Protein AF-0000000084944646 (afdb_homodimer)

Structure (mmCIF, N/CA/C/O backbone):
data_AF-0000000084944646-model_v1
#
loop_
_entity.id
_entity.type
_entity.pdbx_description
1 polymer 'Transcriptional regulator, Crp/Fnr family'
#
loop_
_atom_site.group_PDB
_atom_site.id
_atom_site.type_symbol
_atom_site.label_atom_id
_atom_site.label_alt_id
_atom_site.label_comp_id
_atom_site.label_asym_id
_atom_site.label_entity_id
_atom_site.label_seq_id
_atom_site.pdbx_PDB_ins_code
_atom_site.Cartn_x
_atom_site.Cartn_y
_atom_site.Cartn_z
_atom_site.occupancy
_atom_site.B_iso_or_equiv
_atom_site.auth_seq_id
_atom_site.auth_comp_id
_atom_site.auth_asym_id
_atom_site.auth_atom_id
_atom_site.pdbx_PDB_model_num
ATOM 1 N N . MET A 1 1 ? -18.719 -29.766 -1.689 1 85.19 1 MET A N 1
ATOM 2 C CA . MET A 1 1 ? -19.203 -28.438 -1.343 1 85.19 1 MET A CA 1
ATOM 3 C C . MET A 1 1 ? -18.047 -27.469 -1.124 1 85.19 1 MET A C 1
ATOM 5 O O . MET A 1 1 ? -17.969 -26.438 -1.785 1 85.19 1 MET A O 1
ATOM 9 N N . MET A 1 2 ? -17.047 -27.938 -0.43 1 91.88 2 MET A N 1
ATOM 10 C CA . MET A 1 2 ? -15.922 -27.047 -0.132 1 91.88 2 MET A CA 1
ATOM 11 C C . MET A 1 2 ? -15.07 -26.812 -1.374 1 91.88 2 MET A C 1
ATOM 13 O O . MET A 1 2 ? -14.633 -25.688 -1.627 1 91.88 2 MET A O 1
ATOM 17 N N . GLU A 1 3 ? -14.93 -27.875 -2.139 1 93.31 3 GLU A N 1
ATOM 18 C CA . GLU A 1 3 ? -14.148 -27.719 -3.363 1 93.31 3 GLU A CA 1
ATOM 19 C C . GLU A 1 3 ? -14.766 -26.672 -4.285 1 93.31 3 GLU A C 1
ATOM 21 O O . GLU A 1 3 ? -14.055 -25.844 -4.855 1 93.31 3 GLU A O 1
ATOM 26 N N . GLN A 1 4 ? -16.047 -26.672 -4.426 1 93.88 4 GLN A N 1
ATOM 27 C CA . GLN A 1 4 ? -16.766 -25.719 -5.277 1 93.88 4 GLN A CA 1
ATOM 28 C C . GLN A 1 4 ? -16.547 -24.297 -4.801 1 93.88 4 GLN A C 1
ATOM 30 O O . GLN A 1 4 ? -16.359 -23.375 -5.613 1 93.88 4 GLN A O 1
ATOM 35 N N . GLU A 1 5 ? -16.531 -24.141 -3.525 1 94.75 5 GLU A N 1
ATOM 36 C CA . GLU A 1 5 ? -16.297 -22.812 -2.955 1 94.75 5 GLU A CA 1
ATOM 37 C C . GLU A 1 5 ? -14.859 -22.359 -3.168 1 94.75 5 GLU A C 1
ATOM 39 O O . GLU A 1 5 ? -14.617 -21.234 -3.621 1 94.75 5 GLU A O 1
ATOM 44 N N . LEU A 1 6 ? -13.961 -23.266 -2.887 1 97.25 6 LEU A N 1
ATOM 45 C CA . LEU A 1 6 ? -12.539 -22.922 -2.951 1 97.25 6 LEU A CA 1
ATOM 46 C C . LEU A 1 6 ? -12.133 -22.562 -4.375 1 97.25 6 LEU A C 1
ATOM 48 O O . LEU A 1 6 ? -11.344 -21.641 -4.586 1 97.25 6 LEU A O 1
ATOM 52 N N . THR A 1 7 ? -12.711 -23.266 -5.355 1 96.75 7 THR A N 1
ATOM 53 C CA . THR A 1 7 ? -12.328 -23.047 -6.75 1 96.75 7 THR A CA 1
ATOM 54 C C . THR A 1 7 ? -12.773 -21.672 -7.23 1 96.75 7 THR A C 1
ATOM 56 O O . THR A 1 7 ? -12.188 -21.109 -8.156 1 96.75 7 THR A O 1
ATOM 59 N N . LYS A 1 8 ? -13.758 -21.109 -6.578 1 95.88 8 LYS A N 1
ATOM 60 C CA . LYS A 1 8 ? -14.242 -19.766 -6.934 1 95.88 8 LYS A CA 1
ATOM 61 C C . LYS A 1 8 ? -13.266 -18.688 -6.488 1 95.88 8 LYS A C 1
ATOM 63 O O . LYS A 1 8 ? -13.164 -17.641 -7.121 1 95.88 8 LYS A O 1
ATOM 68 N N . PHE A 1 9 ? -12.555 -18.953 -5.445 1 97.38 9 PHE A N 1
ATOM 69 C CA . PHE A 1 9 ? -11.695 -17.938 -4.836 1 97.38 9 PHE A CA 1
ATOM 70 C C . PHE A 1 9 ? -10.25 -18.141 -5.266 1 97.38 9 PHE A C 1
ATOM 72 O O . PHE A 1 9 ? -9.516 -17.156 -5.449 1 97.38 9 PHE A O 1
ATOM 79 N N . LEU A 1 10 ? -9.891 -19.391 -5.336 1 98.06 10 LEU A N 1
ATOM 80 C CA . LEU A 1 10 ? -8.477 -19.703 -5.496 1 98.06 10 LEU A CA 1
ATOM 81 C C . LEU A 1 10 ? -8.133 -19.969 -6.961 1 98.06 10 LEU A C 1
ATOM 83 O O . LEU A 1 10 ? -8.234 -21.109 -7.43 1 98.06 10 LEU A O 1
ATOM 87 N N . THR A 1 11 ? -7.605 -18.984 -7.609 1 96.06 11 THR A N 1
ATOM 88 C CA . THR A 1 11 ? -7.375 -19.047 -9.047 1 96.06 11 THR A CA 1
ATOM 89 C C . THR A 1 11 ? -6.23 -20 -9.375 1 96.06 11 THR A C 1
ATOM 91 O O . THR A 1 11 ? -6.035 -20.375 -10.531 1 96.06 11 THR A O 1
ATOM 94 N N . PHE A 1 12 ? -5.496 -20.406 -8.359 1 97.56 12 PHE A N 1
ATOM 95 C CA . PHE A 1 12 ? -4.379 -21.328 -8.578 1 97.56 12 PHE A CA 1
ATOM 96 C C . PHE A 1 12 ? -4.828 -22.766 -8.453 1 97.56 12 PHE A C 1
ATOM 98 O O . PHE A 1 12 ? -4.004 -23.688 -8.508 1 97.56 12 PHE A O 1
ATOM 105 N N . TRP A 1 13 ? -6.102 -23.031 -8.312 1 98.12 13 TRP A N 1
ATOM 106 C CA . TRP A 1 13 ? -6.637 -24.359 -7.992 1 98.12 13 TRP A CA 1
ATOM 107 C C . TRP A 1 13 ? -6.129 -25.406 -8.969 1 98.12 13 TRP A C 1
ATOM 109 O O . TRP A 1 13 ? -5.715 -26.5 -8.57 1 98.12 13 TRP A O 1
ATOM 119 N N . ASP A 1 14 ? -6.078 -25.062 -10.25 1 97.56 14 ASP A N 1
ATOM 120 C CA . ASP A 1 14 ? -5.719 -26.031 -11.289 1 97.56 14 ASP A CA 1
ATOM 121 C C . ASP A 1 14 ? -4.223 -26.328 -11.266 1 97.56 14 ASP A C 1
ATOM 123 O O . ASP A 1 14 ? -3.766 -27.281 -11.898 1 97.56 14 ASP A O 1
ATOM 127 N N . HIS A 1 15 ? -3.471 -25.594 -10.531 1 98.19 15 HIS A N 1
ATOM 128 C CA . HIS A 1 15 ? -2.033 -25.797 -10.422 1 98.19 15 HIS A CA 1
ATOM 129 C C . HIS A 1 15 ? -1.689 -26.641 -9.195 1 98.19 15 HIS A C 1
ATOM 131 O O . HIS A 1 15 ? -0.515 -26.891 -8.922 1 98.19 15 HIS A O 1
ATOM 137 N N . LEU A 1 16 ? -2.707 -27.094 -8.477 1 98.31 16 LEU A N 1
ATOM 138 C CA . LEU A 1 16 ? -2.514 -27.953 -7.316 1 98.31 16 LEU A CA 1
ATOM 139 C C . LEU A 1 16 ? -2.52 -29.422 -7.719 1 98.31 16 LEU A C 1
ATOM 141 O O . LEU A 1 16 ? -3.289 -29.828 -8.594 1 98.31 16 LEU A O 1
ATOM 145 N N . ASN A 1 17 ? -1.671 -30.203 -7.129 1 98.06 17 ASN A N 1
ATOM 146 C CA . ASN A 1 17 ? -1.815 -31.656 -7.27 1 98.06 17 ASN A CA 1
ATOM 147 C C . ASN A 1 17 ? -2.916 -32.188 -6.363 1 98.06 17 ASN A C 1
ATOM 149 O O . ASN A 1 17 ? -3.496 -31.453 -5.57 1 98.06 17 ASN A O 1
ATOM 153 N N . GLU A 1 18 ? -3.162 -33.438 -6.5 1 97.81 18 GLU A N 1
ATOM 154 C CA . GLU A 1 18 ? -4.297 -34.031 -5.801 1 97.81 18 GLU A CA 1
ATOM 155 C C . GLU A 1 18 ? -4.102 -33.969 -4.289 1 97.81 18 GLU A C 1
ATOM 157 O O . GLU A 1 18 ? -5.059 -33.75 -3.541 1 97.81 18 GLU A O 1
ATOM 162 N N . ASN A 1 19 ? -2.941 -34.156 -3.775 1 98.06 19 ASN A N 1
ATOM 163 C CA . ASN A 1 19 ? -2.658 -34.094 -2.346 1 98.06 19 ASN A CA 1
ATOM 164 C C . ASN A 1 19 ? -2.9 -32.688 -1.794 1 98.06 19 ASN A C 1
ATOM 166 O O . ASN A 1 19 ? -3.492 -32.531 -0.725 1 98.06 19 ASN A O 1
ATOM 170 N N . GLU A 1 20 ? -2.455 -31.688 -2.518 1 98.06 20 GLU A N 1
ATOM 171 C CA . GLU A 1 20 ? -2.641 -30.297 -2.121 1 98.06 20 GLU A CA 1
ATOM 172 C C . GLU A 1 20 ? -4.121 -29.922 -2.096 1 98.06 20 GLU A C 1
ATOM 174 O O . GLU A 1 20 ? -4.578 -29.234 -1.18 1 98.06 20 GLU A O 1
ATOM 179 N N . LYS A 1 21 ? -4.816 -30.375 -3.1 1 98.12 21 LYS A N 1
ATOM 180 C CA . LYS A 1 21 ? -6.254 -30.141 -3.141 1 98.12 21 LYS A CA 1
ATOM 181 C C . LYS A 1 21 ? -6.949 -30.75 -1.932 1 98.12 21 LYS A C 1
ATOM 183 O O . LYS A 1 21 ? -7.793 -30.109 -1.301 1 98.12 21 LYS A O 1
ATOM 188 N N . GLU A 1 22 ? -6.562 -31.938 -1.631 1 97.62 22 GLU A N 1
ATOM 189 C CA . GLU A 1 22 ? -7.176 -32.625 -0.508 1 97.62 22 GLU A CA 1
ATOM 190 C C . GLU A 1 22 ? -6.859 -31.953 0.815 1 97.62 22 GLU A C 1
ATOM 192 O O . GLU A 1 22 ? -7.719 -31.859 1.694 1 97.62 22 GLU A O 1
ATOM 197 N N . LEU A 1 23 ? -5.629 -31.484 0.959 1 97.31 23 LEU A N 1
ATOM 198 C CA . LEU A 1 23 ? -5.242 -30.734 2.156 1 97.31 23 LEU A CA 1
ATOM 199 C C . LEU A 1 23 ? -6.137 -29.516 2.357 1 97.31 23 LEU A C 1
ATOM 201 O O . LEU A 1 23 ? -6.609 -29.266 3.467 1 97.31 23 LEU A O 1
ATOM 205 N N . LEU A 1 24 ? -6.422 -28.812 1.298 1 98.06 24 LEU A N 1
ATOM 206 C CA . LEU A 1 24 ? -7.266 -27.625 1.371 1 98.06 24 LEU A CA 1
ATOM 207 C C . LEU A 1 24 ? -8.703 -27.984 1.706 1 98.06 24 LEU A C 1
ATOM 209 O O . LEU A 1 24 ? -9.32 -27.391 2.59 1 98.06 24 LEU A O 1
ATOM 213 N N . LYS A 1 25 ? -9.195 -28.984 1.033 1 97.56 25 LYS A N 1
ATOM 214 C CA . LYS A 1 25 ? -10.578 -29.406 1.225 1 97.56 25 LYS A CA 1
ATOM 215 C C . LYS A 1 25 ? -10.828 -29.844 2.662 1 97.56 25 LYS A C 1
ATOM 217 O O . LYS A 1 25 ? -11.883 -29.547 3.234 1 97.56 25 LYS A O 1
ATOM 222 N N . GLN A 1 26 ? -9.867 -30.453 3.221 1 96.5 26 GLN A N 1
ATOM 223 C CA . GLN A 1 26 ? -10.039 -31.062 4.531 1 96.5 26 GLN A CA 1
ATOM 224 C C . GLN A 1 26 ? -9.797 -30.062 5.652 1 96.5 26 GLN A C 1
ATOM 226 O O . GLN A 1 26 ? -10.297 -30.234 6.766 1 96.5 26 GLN A O 1
ATOM 231 N N . ASN A 1 27 ? -9.078 -28.969 5.379 1 96.69 27 ASN A N 1
ATOM 232 C CA . ASN A 1 27 ? -8.617 -28.141 6.484 1 96.69 27 ASN A CA 1
ATOM 233 C C . ASN A 1 27 ? -9.211 -26.734 6.398 1 96.69 27 ASN A C 1
ATOM 235 O O . ASN A 1 27 ? -9.195 -25.984 7.383 1 96.69 27 ASN A O 1
ATOM 239 N N . ALA A 1 28 ? -9.688 -26.344 5.23 1 97.25 28 ALA A N 1
ATOM 240 C CA . ALA A 1 28 ? -10.414 -25.078 5.168 1 97.25 28 ALA A CA 1
ATOM 241 C C . ALA A 1 28 ? -11.703 -25.156 5.98 1 97.25 28 ALA A C 1
ATOM 243 O O . ALA A 1 28 ? -12.406 -26.172 5.965 1 97.25 28 ALA A O 1
ATOM 244 N N . THR A 1 29 ? -12.016 -24.078 6.703 1 96.81 29 THR A N 1
ATOM 245 C CA . THR A 1 29 ? -13.172 -24.094 7.59 1 96.81 29 THR A CA 1
ATOM 246 C C . THR A 1 29 ? -14.141 -22.969 7.223 1 96.81 29 THR A C 1
ATOM 248 O O . THR A 1 29 ? -13.727 -21.828 6.992 1 96.81 29 THR A O 1
ATOM 251 N N . LEU A 1 30 ? -15.367 -23.328 7.168 1 97.06 30 LEU A N 1
ATOM 252 C CA . LEU A 1 30 ? -16.438 -22.359 6.98 1 97.06 30 LEU A CA 1
ATOM 253 C C . LEU A 1 30 ? -17.062 -21.969 8.32 1 97.06 30 LEU A C 1
ATOM 255 O O . LEU A 1 30 ? -17.5 -22.828 9.078 1 97.06 30 LEU A O 1
ATOM 259 N N . GLN A 1 31 ? -17.031 -20.703 8.648 1 96.44 31 GLN A N 1
ATOM 260 C CA . GLN A 1 31 ? -17.578 -20.219 9.906 1 96.44 31 GLN A CA 1
ATOM 261 C C . GLN A 1 31 ? -18.453 -18.984 9.68 1 96.44 31 GLN A C 1
ATOM 263 O O . GLN A 1 31 ? -18.297 -18.281 8.688 1 96.44 31 GLN A O 1
ATOM 268 N N . THR A 1 32 ? -19.359 -18.797 10.586 1 97.5 32 THR A N 1
ATOM 269 C CA . THR A 1 32 ? -20.188 -17.594 10.602 1 97.5 32 THR A CA 1
ATOM 270 C C . THR A 1 32 ? -19.734 -16.641 11.695 1 97.5 32 THR A C 1
ATOM 272 O O . THR A 1 32 ? -19.406 -17.062 12.805 1 97.5 32 THR A O 1
ATOM 275 N N . TYR A 1 33 ? -19.641 -15.406 11.297 1 96.94 33 TYR A N 1
ATOM 276 C CA . TYR A 1 33 ? -19.281 -14.352 12.242 1 96.94 33 TYR A CA 1
ATOM 277 C C . TYR A 1 33 ? -20.391 -13.32 12.359 1 96.94 33 TYR A C 1
ATOM 279 O O . TYR A 1 33 ? -21 -12.922 11.352 1 96.94 33 TYR A O 1
ATOM 287 N N . ALA A 1 34 ? -20.625 -12.922 13.594 1 97.19 34 ALA A N 1
ATOM 288 C CA . ALA A 1 34 ? -21.625 -11.891 13.836 1 97.19 34 ALA A CA 1
ATOM 289 C C . ALA A 1 34 ? -21.047 -10.5 13.57 1 97.19 34 ALA A C 1
ATOM 291 O O . ALA A 1 34 ? -19.859 -10.266 13.781 1 97.19 34 ALA A O 1
ATOM 292 N N . LYS A 1 35 ? -21.906 -9.68 13.156 1 96 35 LYS A N 1
ATOM 293 C CA . LYS A 1 35 ? -21.547 -8.266 13.008 1 96 35 LYS A CA 1
ATOM 294 C C . LYS A 1 35 ? -20.922 -7.727 14.289 1 96 35 LYS A C 1
ATOM 296 O O . LYS A 1 35 ? -21.391 -8.016 15.391 1 96 35 LYS A O 1
ATOM 301 N N . GLY A 1 36 ? -19.875 -6.969 14.062 1 94.12 36 GLY A N 1
ATOM 302 C CA . GLY A 1 36 ? -19.297 -6.258 15.188 1 94.12 36 GLY A CA 1
ATOM 303 C C . GLY A 1 36 ? -18.062 -6.945 15.758 1 94.12 36 GLY A C 1
ATOM 304 O O . GLY A 1 36 ? -17.312 -6.344 16.531 1 94.12 36 GLY A O 1
ATOM 305 N N . ILE A 1 37 ? -17.828 -8.125 15.336 1 92.62 37 ILE A N 1
ATOM 306 C CA . ILE A 1 37 ? -16.672 -8.867 15.812 1 92.62 37 ILE A CA 1
ATOM 307 C C . ILE A 1 37 ? -15.406 -8.367 15.125 1 92.62 37 ILE A C 1
ATOM 309 O O . ILE A 1 37 ? -15.406 -8.125 13.914 1 92.62 37 ILE A O 1
ATOM 313 N N . THR A 1 38 ? -14.375 -8.203 15.922 1 91.38 38 THR A N 1
ATOM 314 C CA . THR A 1 38 ? -13.055 -7.953 15.352 1 91.38 38 THR A CA 1
ATOM 315 C C . THR A 1 38 ? -12.344 -9.266 15.047 1 91.38 38 THR A C 1
ATOM 317 O O . THR A 1 38 ? -11.922 -9.977 15.969 1 91.38 38 THR A O 1
ATOM 320 N N . MET A 1 39 ? -12.156 -9.539 13.852 1 87.62 39 MET A N 1
ATOM 321 C CA . MET A 1 39 ? -11.656 -10.836 13.43 1 87.62 39 MET A CA 1
ATOM 322 C C . MET A 1 39 ? -10.133 -10.867 13.453 1 87.62 39 MET A C 1
ATOM 324 O O . MET A 1 39 ? -9.531 -11.938 13.562 1 87.62 39 MET A O 1
ATOM 328 N N . HIS A 1 40 ? -9.539 -9.742 13.281 1 83.25 40 HIS A N 1
ATOM 329 C CA . HIS A 1 40 ? -8.086 -9.633 13.234 1 83.25 40 HIS A CA 1
ATOM 330 C C . HIS A 1 40 ? -7.605 -8.383 13.953 1 83.25 40 HIS A C 1
ATOM 332 O O . HIS A 1 40 ? -8.062 -7.273 13.664 1 83.25 40 HIS A O 1
ATOM 338 N N . ARG A 1 41 ? -6.668 -8.578 14.938 1 85.12 41 ARG A N 1
ATOM 339 C CA . ARG A 1 41 ? -6.258 -7.492 15.812 1 85.12 41 ARG A CA 1
ATOM 340 C C . ARG A 1 41 ? -4.773 -7.184 15.641 1 85.12 41 ARG A C 1
ATOM 342 O O . ARG A 1 41 ? -4.023 -7.156 16.625 1 85.12 41 ARG A O 1
ATOM 349 N N . GLY A 1 42 ? -4.391 -7.031 14.367 1 77.31 42 GLY A N 1
ATOM 350 C CA . GLY A 1 42 ? -3.025 -6.598 14.117 1 77.31 42 GLY A CA 1
ATOM 351 C C . GLY A 1 42 ? -2.008 -7.707 14.281 1 77.31 42 GLY A C 1
ATOM 352 O O . GLY A 1 42 ? -2.195 -8.812 13.758 1 77.31 42 GLY A O 1
ATOM 353 N N . SER A 1 43 ? -0.827 -7.332 14.836 1 66.5 43 SER A N 1
ATOM 354 C CA . SER A 1 43 ? 0.356 -8.188 14.836 1 66.5 43 SER A CA 1
ATOM 355 C C . SER A 1 43 ? 0.149 -9.414 15.711 1 66.5 43 SER A C 1
ATOM 357 O O . SER A 1 43 ? 0.827 -10.43 15.539 1 66.5 43 SER A O 1
ATOM 359 N N . ASP A 1 44 ? -0.758 -9.25 16.516 1 66.88 44 ASP A N 1
ATOM 360 C CA . ASP A 1 44 ? -0.923 -10.328 17.484 1 66.88 44 ASP A CA 1
ATOM 361 C C . ASP A 1 44 ? -1.699 -11.5 16.875 1 66.88 44 ASP A C 1
ATOM 363 O O . ASP A 1 44 ? -1.739 -12.586 17.453 1 66.88 44 ASP A O 1
ATOM 367 N N . ASP A 1 45 ? -2.055 -11.172 15.625 1 72.62 45 ASP A N 1
ATOM 368 C CA . ASP A 1 45 ? -2.965 -12.172 15.07 1 72.62 45 ASP A CA 1
ATOM 369 C C . ASP A 1 45 ? -2.602 -12.5 13.625 1 72.62 45 ASP A C 1
ATOM 371 O O . ASP A 1 45 ? -2.211 -11.617 12.859 1 72.62 45 ASP A O 1
ATOM 375 N N . CYS A 1 46 ? -2.219 -13.742 13.43 1 83.38 46 CYS A N 1
ATOM 376 C CA . CYS A 1 46 ? -2.129 -14.273 12.07 1 83.38 46 CYS A CA 1
ATOM 377 C C . CYS A 1 46 ? -3.088 -15.445 11.875 1 83.38 46 CYS A C 1
ATOM 379 O O . CYS A 1 46 ? -2.684 -16.609 11.969 1 83.38 46 CYS A O 1
ATOM 381 N N . LEU A 1 47 ? -4.344 -15.133 11.57 1 86.19 47 LEU A N 1
ATOM 382 C CA . LEU A 1 47 ? -5.449 -16.078 11.492 1 86.19 47 LEU A CA 1
ATOM 383 C C . LEU A 1 47 ? -5.289 -17 10.281 1 86.19 47 LEU A C 1
ATOM 385 O O . LEU A 1 47 ? -5.41 -18.219 10.406 1 86.19 47 LEU A O 1
ATOM 389 N N . GLY A 1 48 ? -4.965 -16.344 9.148 1 94.5 48 GLY A N 1
ATOM 390 C CA . GLY A 1 48 ? -4.934 -17.031 7.871 1 94.5 48 GLY A CA 1
ATOM 391 C C . GLY A 1 48 ? -5.609 -16.266 6.754 1 94.5 48 GLY A C 1
ATOM 392 O O . GLY A 1 48 ? -5.977 -15.102 6.93 1 94.5 48 GLY A O 1
ATOM 393 N N . VAL A 1 49 ? -5.656 -16.953 5.617 1 97.25 49 VAL A N 1
ATOM 394 C CA . VAL A 1 49 ? -6.301 -16.328 4.461 1 97.25 49 VAL A CA 1
ATOM 395 C C . VAL A 1 49 ? -7.816 -16.469 4.586 1 97.25 49 VAL A C 1
ATOM 397 O O . VAL A 1 49 ? -8.336 -17.562 4.812 1 97.25 49 VAL A O 1
ATOM 400 N N . VAL A 1 50 ? -8.453 -15.367 4.414 1 97.19 50 VAL A N 1
ATOM 401 C CA . VAL A 1 50 ? -9.898 -15.312 4.582 1 97.19 50 VAL A CA 1
ATOM 402 C C . VAL A 1 50 ? -10.57 -15.125 3.225 1 97.19 50 VAL A C 1
ATOM 404 O O . VAL A 1 50 ? -10.188 -14.25 2.449 1 97.19 50 VAL A O 1
ATOM 407 N N . LEU A 1 51 ? -11.508 -16.016 2.969 1 98.44 51 LEU A N 1
ATOM 408 C CA . LEU A 1 51 ? -12.352 -15.938 1.786 1 98.44 51 LEU A CA 1
ATOM 409 C C . LEU A 1 51 ? -13.773 -15.531 2.164 1 98.44 51 LEU A C 1
ATOM 411 O O . LEU A 1 51 ? -14.469 -16.266 2.865 1 98.44 51 LEU A O 1
ATOM 415 N N . VAL A 1 52 ? -14.203 -14.391 1.683 1 98.5 52 VAL A N 1
ATOM 416 C CA . VAL A 1 52 ? -15.5 -13.859 2.092 1 98.5 52 VAL A CA 1
ATOM 417 C C . VAL A 1 52 ? -16.609 -14.469 1.229 1 98.5 52 VAL A C 1
ATOM 419 O O . VAL A 1 52 ? -16.812 -14.047 0.088 1 98.5 52 VAL A O 1
ATOM 422 N N . ARG A 1 53 ? -17.25 -15.398 1.804 1 98.06 53 ARG A N 1
ATOM 423 C CA . ARG A 1 53 ? -18.359 -16.016 1.076 1 98.06 53 ARG A CA 1
ATOM 424 C C . ARG A 1 53 ? -19.594 -15.109 1.069 1 98.06 53 ARG A C 1
ATOM 426 O O . ARG A 1 53 ? -20.266 -14.969 0.045 1 98.06 53 ARG A O 1
ATOM 433 N N . LYS A 1 54 ? -19.906 -14.586 2.232 1 97.81 54 LYS A N 1
ATOM 434 C CA . LYS A 1 54 ? -21 -13.641 2.434 1 97.81 54 LYS A CA 1
ATOM 435 C C . LYS A 1 54 ? -20.641 -12.602 3.492 1 97.81 54 LYS A C 1
ATOM 437 O O . LYS A 1 54 ? -19.922 -12.906 4.453 1 97.81 54 LYS A O 1
ATOM 442 N N . GLY A 1 55 ? -21.25 -11.359 3.256 1 97.12 55 GLY A N 1
ATOM 443 C CA . GLY A 1 55 ? -21.078 -10.32 4.258 1 97.12 55 GLY A CA 1
ATOM 444 C C . GLY A 1 55 ? -20.109 -9.234 3.84 1 97.12 55 GLY A C 1
ATOM 445 O O . GLY A 1 55 ? -19.938 -8.977 2.646 1 97.12 55 GLY A O 1
ATOM 446 N N . GLN A 1 56 ? -19.609 -8.492 4.852 1 96.81 56 GLN A N 1
ATOM 447 C CA . GLN A 1 56 ? -18.734 -7.352 4.617 1 96.81 56 GLN A CA 1
ATOM 448 C C . GLN A 1 56 ? -17.719 -7.191 5.746 1 96.81 56 GLN A C 1
ATOM 450 O O . GLN A 1 56 ? -18.062 -7.344 6.922 1 96.81 56 GLN A O 1
ATOM 455 N N . LEU A 1 57 ? -16.516 -7.008 5.355 1 97.62 57 LEU A N 1
ATOM 456 C CA . LEU A 1 57 ? -15.453 -6.742 6.32 1 97.62 57 LEU A CA 1
ATOM 457 C C . LEU A 1 57 ? -14.875 -5.348 6.117 1 97.62 57 LEU A C 1
ATOM 459 O O . LEU A 1 57 ? -14.977 -4.781 5.027 1 97.62 57 LEU A O 1
ATOM 463 N N . ARG A 1 58 ? -14.312 -4.816 7.168 1 97.19 58 ARG A N 1
ATOM 464 C CA . ARG A 1 58 ? -13.602 -3.543 7.148 1 97.19 58 ARG A CA 1
ATOM 465 C C . ARG A 1 58 ? -12.148 -3.721 7.578 1 97.19 58 ARG A C 1
ATOM 467 O O . ARG A 1 58 ? -11.875 -4.297 8.633 1 97.19 58 ARG A O 1
ATOM 474 N N . THR A 1 59 ? -11.281 -3.322 6.746 1 97.19 59 THR A N 1
ATOM 475 C CA . THR A 1 59 ? -9.859 -3.316 7.066 1 97.19 59 THR A CA 1
ATOM 476 C C . THR A 1 59 ? -9.383 -1.903 7.383 1 97.19 59 THR A C 1
ATOM 478 O O . THR A 1 59 ? -9.641 -0.971 6.617 1 97.19 59 THR A O 1
ATOM 481 N N . TYR A 1 60 ? -8.695 -1.759 8.508 1 96.81 60 TYR A N 1
ATOM 482 C CA . TYR A 1 60 ? -8.32 -0.417 8.938 1 96.81 60 TYR A CA 1
ATOM 483 C C . TYR A 1 60 ? -7.023 -0.445 9.742 1 96.81 60 TYR A C 1
ATOM 485 O O . TYR A 1 60 ? -6.559 -1.514 10.148 1 96.81 60 TYR A O 1
ATOM 493 N N . MET A 1 61 ? -6.371 0.613 9.82 1 94.94 61 MET A N 1
ATOM 494 C CA . MET A 1 61 ? -5.219 0.771 10.703 1 94.94 61 MET A CA 1
ATOM 495 C C . MET A 1 61 ? -5.598 1.557 11.953 1 94.94 61 MET A C 1
ATOM 497 O O . MET A 1 61 ? -6.488 2.408 11.914 1 94.94 61 MET A O 1
ATOM 501 N N . LEU A 1 62 ? -4.922 1.256 13.023 1 92.12 62 LEU A N 1
ATOM 502 C CA . LEU A 1 62 ? -5.199 1.855 14.328 1 92.12 62 LEU A CA 1
ATOM 503 C C . LEU A 1 62 ? -3.969 2.572 14.867 1 92.12 62 LEU A C 1
ATOM 505 O O . LEU A 1 62 ? -2.871 2.01 14.875 1 92.12 62 LEU A O 1
ATOM 509 N N . SER A 1 63 ? -4.152 3.816 15.25 1 90.31 63 SER A N 1
ATOM 510 C CA . SER A 1 63 ? -3.064 4.551 15.891 1 90.31 63 SER A CA 1
ATOM 511 C C . SER A 1 63 ? -2.928 4.168 17.359 1 90.31 63 SER A C 1
ATOM 513 O O . SER A 1 63 ? -3.857 3.611 17.953 1 90.31 63 SER A O 1
ATOM 515 N N . PRO A 1 64 ? -1.8 4.492 17.953 1 85.75 64 PRO A N 1
ATOM 516 C CA . PRO A 1 64 ? -1.633 4.219 19.375 1 85.75 64 PRO A CA 1
ATOM 517 C C . PRO A 1 64 ? -2.658 4.949 20.234 1 85.75 64 PRO A C 1
ATOM 519 O O . PRO A 1 64 ? -3.055 4.449 21.297 1 85.75 64 PRO A O 1
ATOM 522 N N . ASP A 1 65 ? -3.125 6.07 19.828 1 87.38 65 ASP A N 1
ATOM 523 C CA . ASP A 1 65 ? -4.066 6.859 20.625 1 87.38 65 ASP A CA 1
ATOM 524 C C . ASP A 1 65 ? -5.508 6.488 20.281 1 87.38 65 ASP A C 1
ATOM 526 O O . ASP A 1 65 ? -6.445 7.145 20.734 1 87.38 65 ASP A O 1
ATOM 530 N N . GLY A 1 66 ? -5.66 5.508 19.438 1 87.19 66 GLY A N 1
ATOM 531 C CA . GLY A 1 66 ? -6.98 4.922 19.266 1 87.19 66 GLY A CA 1
ATOM 532 C C . GLY A 1 66 ? -7.691 5.414 18.016 1 87.19 66 GLY A C 1
ATOM 533 O O . GLY A 1 66 ? -8.82 4.996 17.734 1 87.19 66 GLY A O 1
ATOM 534 N N . ARG A 1 67 ? -7.102 6.254 17.297 1 88.06 67 ARG A N 1
ATOM 535 C CA . ARG A 1 67 ? -7.695 6.68 16.047 1 88.06 67 ARG A CA 1
ATOM 536 C C . ARG A 1 67 ? -7.598 5.578 14.992 1 88.06 67 ARG A C 1
ATOM 538 O O . ARG A 1 67 ? -6.582 4.887 14.898 1 88.06 67 ARG A O 1
ATOM 545 N N . ASP A 1 68 ? -8.664 5.383 14.258 1 92.62 68 ASP A N 1
ATOM 546 C CA . ASP A 1 68 ? -8.617 4.367 13.211 1 92.62 68 ASP A CA 1
ATOM 547 C C . ASP A 1 68 ? -8.891 4.977 11.836 1 92.62 68 ASP A C 1
ATOM 549 O O . ASP A 1 68 ? -9.562 6.004 11.734 1 92.62 68 ASP A O 1
ATOM 553 N N . ILE A 1 69 ? -8.305 4.41 10.852 1 94.56 69 ILE A N 1
ATOM 554 C CA . ILE A 1 69 ? -8.469 4.809 9.461 1 94.56 69 ILE A CA 1
ATOM 555 C C . ILE A 1 69 ? -8.828 3.592 8.609 1 94.56 69 ILE A C 1
ATOM 557 O O . ILE A 1 69 ? -8.06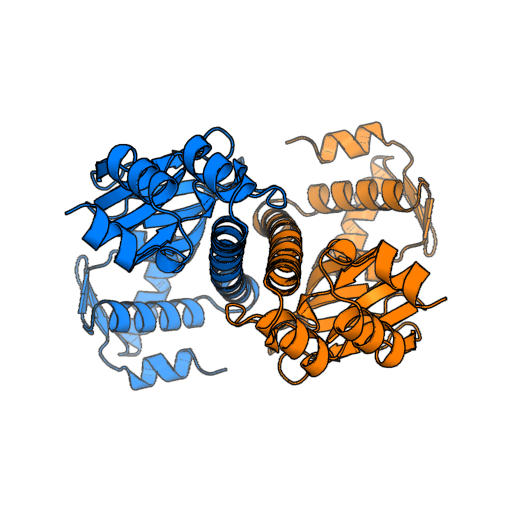2 2.623 8.547 1 94.56 69 ILE A O 1
ATOM 561 N N . THR A 1 70 ? -10.016 3.701 7.961 1 97.06 70 THR A N 1
ATOM 562 C CA . THR A 1 70 ? -10.406 2.609 7.078 1 97.06 70 THR A CA 1
ATOM 563 C C . THR A 1 70 ? -9.547 2.594 5.816 1 97.06 70 THR A C 1
ATOM 565 O O . THR A 1 70 ? -9.359 3.627 5.172 1 97.06 70 THR A O 1
ATOM 568 N N . LEU A 1 71 ? -9.039 1.499 5.496 1 97.31 71 LEU A N 1
ATOM 569 C CA . LEU A 1 71 ? -8.219 1.338 4.301 1 97.31 71 LEU A CA 1
ATOM 570 C C . LEU A 1 71 ? -9.055 0.854 3.127 1 97.31 71 LEU A C 1
ATOM 572 O O . LEU A 1 71 ? -8.953 1.391 2.021 1 97.31 71 LEU A O 1
ATOM 576 N N . TYR A 1 72 ? -9.875 -0.173 3.355 1 96.88 72 TYR A N 1
ATOM 577 C CA . TYR A 1 72 ? -10.797 -0.709 2.361 1 96.88 72 TYR A CA 1
ATOM 578 C C . TYR A 1 72 ? -11.805 -1.649 3.006 1 96.88 72 TYR A C 1
ATOM 580 O O . TYR A 1 72 ? -11.68 -1.998 4.18 1 96.88 72 TYR A O 1
ATOM 588 N N . ARG A 1 73 ? -12.781 -1.956 2.258 1 97.12 73 ARG A N 1
ATOM 589 C CA . ARG A 1 73 ? -13.781 -2.943 2.656 1 97.12 73 ARG A CA 1
ATOM 590 C C . ARG A 1 73 ? -13.727 -4.172 1.757 1 97.12 73 ARG A C 1
ATOM 592 O O . ARG A 1 73 ? -13.281 -4.09 0.61 1 97.12 73 ARG A O 1
ATOM 599 N N . LEU A 1 74 ? -14.047 -5.27 2.307 1 97.56 74 LEU A N 1
ATOM 600 C CA . LEU A 1 74 ? -14.133 -6.523 1.564 1 97.56 74 LEU A CA 1
ATOM 601 C C . LEU A 1 74 ? -15.57 -7.02 1.49 1 97.56 74 LEU A C 1
ATOM 603 O O . LEU A 1 74 ? -16.312 -6.922 2.469 1 97.56 74 LEU A O 1
ATOM 607 N N . PHE A 1 75 ? -15.875 -7.535 0.366 1 96.88 75 PHE A N 1
ATOM 608 C CA . PHE A 1 75 ? -17.219 -8.039 0.097 1 96.88 75 PHE A CA 1
ATOM 609 C C . PHE A 1 75 ? -17.172 -9.492 -0.355 1 96.88 75 PHE A C 1
ATOM 611 O O . PHE A 1 75 ? -16.094 -10.078 -0.465 1 96.88 75 PHE A O 1
ATOM 618 N N . ALA A 1 76 ? -18.406 -10.047 -0.515 1 97.25 76 ALA A N 1
ATOM 619 C CA . ALA A 1 76 ? -18.5 -11.414 -1.02 1 97.25 76 ALA A CA 1
ATOM 620 C C . ALA A 1 76 ? -17.641 -11.594 -2.275 1 97.25 76 ALA A C 1
ATOM 622 O O . ALA A 1 76 ? -17.719 -10.781 -3.199 1 97.25 76 ALA A O 1
ATOM 623 N N . GLY A 1 77 ? -16.797 -12.625 -2.258 1 97.06 77 GLY A N 1
ATOM 624 C CA . GLY A 1 77 ? -15.945 -12.898 -3.402 1 97.06 77 GLY A CA 1
ATOM 625 C C . GLY A 1 77 ? -14.516 -12.43 -3.205 1 97.06 77 GLY A C 1
ATOM 626 O O . GLY A 1 77 ? -13.617 -12.844 -3.938 1 97.06 77 GLY A O 1
ATOM 627 N N . ASP A 1 78 ? -14.352 -11.633 -2.182 1 97.62 78 ASP A N 1
ATOM 628 C CA . ASP A 1 78 ? -13.023 -11.078 -1.951 1 97.62 78 ASP A CA 1
ATOM 629 C C . ASP A 1 78 ? -12.172 -12.016 -1.098 1 97.62 78 ASP A C 1
ATOM 631 O O . ASP A 1 78 ? -12.703 -12.836 -0.348 1 97.62 78 ASP A O 1
ATOM 635 N N . VAL A 1 79 ? -10.898 -11.867 -1.256 1 97.88 79 VAL A N 1
ATOM 636 C CA . VAL A 1 79 ? -9.906 -12.578 -0.458 1 97.88 79 VAL A CA 1
ATOM 637 C C . VAL A 1 79 ? -9.148 -11.586 0.424 1 97.88 79 VAL A C 1
ATOM 639 O O . VAL A 1 79 ? -8.695 -10.547 -0.052 1 97.88 79 VAL A O 1
ATOM 642 N N . CYS A 1 80 ? -9.086 -11.906 1.662 1 97 80 CYS A N 1
ATOM 643 C CA . CYS A 1 80 ? -8.281 -11.102 2.576 1 97 80 CYS A CA 1
ATOM 644 C C . CYS A 1 80 ? -6.945 -11.781 2.869 1 97 80 CYS A C 1
ATOM 646 O O . CYS A 1 80 ? -6.855 -12.617 3.77 1 97 80 CYS A O 1
ATOM 648 N N . ILE A 1 81 ? -5.953 -11.32 2.223 1 96.75 81 ILE A N 1
ATOM 649 C CA . ILE A 1 81 ? -4.633 -11.922 2.359 1 96.75 81 ILE A CA 1
ATOM 650 C C . ILE A 1 81 ? -3.895 -11.289 3.535 1 96.75 81 ILE A C 1
ATOM 652 O O . ILE A 1 81 ? -3.029 -11.922 4.148 1 96.75 81 ILE A O 1
ATOM 656 N N . LEU A 1 82 ? -4.309 -10.062 3.898 1 95.69 82 LEU A N 1
ATOM 657 C CA . LEU A 1 82 ? -3.588 -9.352 4.945 1 95.69 82 LEU A CA 1
ATOM 658 C C . LEU A 1 82 ? -3.959 -9.891 6.324 1 95.69 82 LEU A C 1
ATOM 660 O O . LEU A 1 82 ? -3.27 -9.617 7.309 1 95.69 82 LEU A O 1
ATOM 664 N N . SER A 1 83 ? -5.016 -10.664 6.422 1 95.25 83 SER A N 1
ATOM 665 C CA . SER A 1 83 ? -5.301 -11.43 7.637 1 95.25 83 SER A CA 1
ATOM 666 C C . SER A 1 83 ? -4.266 -12.523 7.859 1 95.25 83 SER A C 1
ATOM 668 O O . SER A 1 83 ? -4.211 -13.125 8.938 1 95.25 83 SER A O 1
ATOM 670 N N . ALA A 1 84 ? -3.473 -12.758 6.867 1 94.12 84 ALA A N 1
ATOM 671 C CA . ALA A 1 84 ? -2.361 -13.703 6.918 1 94.12 84 ALA A CA 1
ATOM 672 C C . ALA A 1 84 ? -1.044 -13.023 6.559 1 94.12 84 ALA A C 1
ATOM 674 O O . ALA A 1 84 ? -0.224 -13.586 5.832 1 94.12 84 ALA A O 1
ATOM 675 N N . SER A 1 85 ? -0.883 -11.836 6.988 1 91.88 85 SER A N 1
ATOM 676 C CA . SER A 1 85 ? 0.302 -11.07 6.625 1 91.88 85 SER A CA 1
ATOM 677 C C . SER A 1 85 ? 1.58 -11.797 7.023 1 91.88 85 SER A C 1
ATOM 679 O O . SER A 1 85 ? 2.617 -11.648 6.375 1 91.88 85 SER A O 1
ATOM 681 N N . CYS A 1 86 ? 1.557 -12.672 7.988 1 91.94 86 CYS A N 1
ATOM 682 C CA . CYS A 1 86 ? 2.709 -13.406 8.508 1 91.94 86 CYS A CA 1
ATOM 683 C C . CYS A 1 86 ? 3.25 -14.375 7.465 1 91.94 86 CYS A C 1
ATOM 685 O O . CYS A 1 86 ? 4.383 -14.844 7.578 1 91.94 86 CYS A O 1
ATOM 687 N N . VAL A 1 87 ? 2.455 -14.68 6.48 1 92.44 87 VAL A N 1
ATOM 688 C CA . VAL A 1 87 ? 2.895 -15.664 5.5 1 92.44 87 VAL A CA 1
ATOM 689 C C . VAL A 1 87 ? 3.588 -14.969 4.336 1 92.44 87 VAL A C 1
ATOM 691 O O . VAL A 1 87 ? 4.164 -15.617 3.463 1 92.44 87 VAL A O 1
ATOM 694 N N . LEU A 1 88 ? 3.428 -13.695 4.281 1 93.19 88 LEU A N 1
ATOM 695 C CA . LEU A 1 88 ? 4.074 -12.906 3.242 1 93.19 88 LEU A CA 1
ATOM 696 C C . LEU A 1 88 ? 5.328 -12.227 3.777 1 93.19 88 LEU A C 1
ATOM 698 O O . LEU A 1 88 ? 5.246 -11.188 4.438 1 93.19 88 LEU A O 1
ATOM 702 N N . GLU A 1 89 ? 6.414 -12.703 3.488 1 89.5 89 GLU A N 1
ATOM 703 C CA . GLU A 1 89 ? 7.695 -12.328 4.074 1 89.5 89 GLU A CA 1
ATOM 704 C C . GLU A 1 89 ? 7.957 -10.828 3.928 1 89.5 89 GLU A C 1
ATOM 706 O O . GLU A 1 89 ? 8.578 -10.219 4.797 1 89.5 89 GLU A O 1
ATOM 711 N N . THR A 1 90 ? 7.441 -10.234 2.953 1 90.38 90 THR A N 1
ATOM 712 C CA . THR A 1 90 ? 7.816 -8.859 2.639 1 90.38 90 THR A CA 1
ATOM 713 C C . THR A 1 90 ? 6.844 -7.871 3.277 1 90.38 90 THR A C 1
ATOM 715 O O . THR A 1 90 ? 7.039 -6.656 3.201 1 90.38 90 THR A O 1
ATOM 718 N N . ILE A 1 91 ? 5.824 -8.375 3.91 1 93.31 91 ILE A N 1
ATOM 719 C CA . ILE A 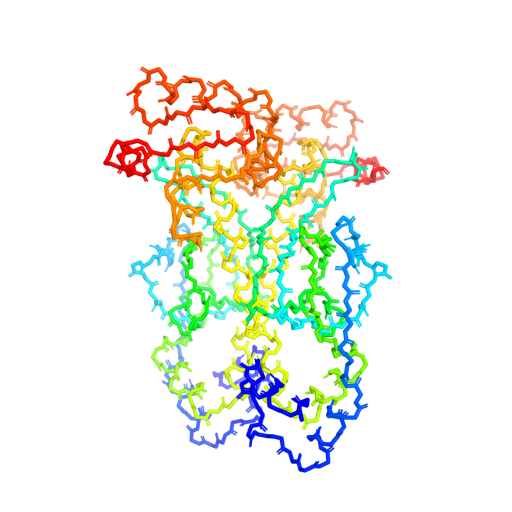1 91 ? 4.867 -7.512 4.59 1 93.31 91 ILE A CA 1
ATOM 720 C C . ILE A 1 91 ? 5.32 -7.273 6.027 1 93.31 91 ILE A C 1
ATOM 722 O O . ILE A 1 91 ? 5.555 -8.227 6.777 1 93.31 91 ILE A O 1
ATOM 726 N N . THR A 1 92 ? 5.461 -5.969 6.434 1 92.81 92 THR A N 1
ATOM 727 C CA . THR A 1 92 ? 5.973 -5.664 7.766 1 92.81 92 THR A CA 1
ATOM 728 C C . THR A 1 92 ? 5 -4.773 8.531 1 92.81 92 THR A C 1
ATOM 730 O O . THR A 1 92 ? 5.398 -4.062 9.461 1 92.81 92 THR A O 1
ATOM 733 N N . PHE A 1 93 ? 3.818 -4.695 8.062 1 92.62 93 PHE A N 1
ATOM 734 C CA . PHE A 1 93 ? 2.791 -3.898 8.727 1 92.62 93 PHE A CA 1
ATOM 735 C C . PHE A 1 93 ? 1.599 -4.766 9.109 1 92.62 93 PHE A C 1
ATOM 737 O O . PHE A 1 93 ? 1.469 -5.898 8.641 1 92.62 93 PHE A O 1
ATOM 744 N N . ASP A 1 94 ? 0.754 -4.121 9.969 1 90.06 94 ASP A N 1
ATOM 745 C CA . ASP A 1 94 ? -0.444 -4.824 10.414 1 90.06 94 ASP A CA 1
ATOM 746 C C . ASP A 1 94 ? -1.701 -4.012 10.117 1 90.06 94 ASP A C 1
ATOM 748 O O . ASP A 1 94 ? -1.639 -2.787 9.992 1 90.06 94 ASP A O 1
ATOM 752 N N . VAL A 1 95 ? -2.734 -4.812 10.008 1 94.75 95 VAL A N 1
ATOM 753 C CA . VAL A 1 95 ? -4.039 -4.172 9.859 1 94.75 95 VAL A CA 1
ATOM 754 C C . VAL A 1 95 ? -5.039 -4.812 10.82 1 94.75 95 VAL A C 1
ATOM 756 O O . VAL A 1 95 ? -4.762 -5.867 11.398 1 94.75 95 VAL A O 1
ATOM 759 N N . PHE A 1 96 ? -6.07 -4.094 11.039 1 95.38 96 PHE A N 1
ATOM 760 C CA . PHE A 1 96 ? -7.219 -4.613 11.773 1 95.38 96 PHE A CA 1
ATOM 761 C C . PHE A 1 96 ? -8.375 -4.902 10.828 1 95.38 96 PHE A C 1
ATOM 763 O O . PHE A 1 96 ? -8.523 -4.246 9.797 1 95.38 96 PHE A O 1
ATOM 770 N N . ILE A 1 97 ? -9.141 -5.918 11.227 1 96.12 97 ILE A N 1
ATOM 771 C CA . ILE A 1 97 ? -10.266 -6.309 10.383 1 96.12 97 ILE A CA 1
ATOM 772 C C . ILE A 1 97 ? -11.5 -6.527 11.25 1 96.12 97 ILE A C 1
ATOM 774 O O . ILE A 1 97 ? -11.484 -7.336 12.18 1 96.12 97 ILE A O 1
ATOM 778 N N . ASP A 1 98 ? -12.531 -5.848 10.938 1 96.69 98 ASP A N 1
ATOM 779 C CA . ASP A 1 98 ? -13.812 -5.992 11.625 1 96.69 98 ASP A CA 1
ATOM 780 C C . ASP A 1 98 ? -14.859 -6.609 10.703 1 96.69 98 ASP A C 1
ATOM 782 O O . ASP A 1 98 ? -14.836 -6.395 9.492 1 96.69 98 ASP A O 1
ATOM 786 N N . ILE A 1 99 ? -15.773 -7.332 11.375 1 97.5 99 ILE A N 1
ATOM 787 C CA . ILE A 1 99 ? -16.969 -7.812 10.68 1 97.5 99 ILE A CA 1
ATOM 788 C C . ILE A 1 99 ? -18.031 -6.727 10.688 1 97.5 99 ILE A C 1
ATOM 790 O O . ILE A 1 99 ? -18.578 -6.383 11.742 1 97.5 99 ILE A O 1
ATOM 794 N N . GLU A 1 100 ? -18.375 -6.258 9.5 1 95.62 100 GLU A N 1
ATOM 795 C CA . GLU A 1 100 ? -19.297 -5.125 9.422 1 95.62 100 GLU A CA 1
ATOM 796 C C . GLU A 1 100 ? -20.734 -5.594 9.258 1 95.62 100 GLU A C 1
ATOM 798 O O . GLU A 1 100 ? -21.672 -4.836 9.523 1 95.62 100 GLU A O 1
ATOM 803 N N . GLU A 1 101 ? -20.891 -6.727 8.734 1 95.62 101 GLU A N 1
ATOM 804 C CA . GLU A 1 101 ? -22.156 -7.441 8.609 1 95.62 101 GLU A CA 1
ATOM 805 C C . GLU A 1 101 ? -22 -8.914 8.961 1 95.62 101 GLU A C 1
ATOM 807 O O . GLU A 1 101 ? -20.891 -9.461 8.898 1 95.62 101 GLU A O 1
ATOM 812 N N . ASN A 1 102 ? -23.172 -9.539 9.406 1 97.81 102 ASN A N 1
ATOM 813 C CA . ASN A 1 102 ? -23.078 -10.992 9.531 1 97.81 102 ASN A CA 1
ATOM 814 C C . ASN A 1 102 ? -22.438 -11.625 8.297 1 97.81 102 ASN A C 1
ATOM 816 O O . ASN A 1 102 ? -22.844 -11.328 7.168 1 97.81 102 ASN A O 1
ATOM 820 N N . SER A 1 103 ? -21.422 -12.43 8.531 1 98.12 103 SER A N 1
ATOM 821 C CA . SER A 1 103 ? -20.625 -12.883 7.402 1 98.12 103 SER A CA 1
ATOM 822 C C . SER A 1 103 ? -20.359 -14.391 7.473 1 98.12 103 SER A C 1
ATOM 824 O O . SER A 1 103 ? -20.344 -14.969 8.562 1 98.12 103 SER A O 1
ATOM 826 N N . GLU A 1 104 ? -20.344 -15 6.395 1 98.38 104 GLU A N 1
ATOM 827 C CA . GLU A 1 104 ? -19.844 -16.359 6.211 1 98.38 104 GLU A CA 1
ATOM 828 C C . GLU A 1 104 ? -18.438 -16.344 5.59 1 98.38 104 GLU A C 1
ATOM 830 O O . GLU A 1 104 ? -18.25 -15.828 4.488 1 98.38 104 GLU A O 1
ATOM 835 N N . ILE A 1 105 ? -17.547 -16.984 6.281 1 97.5 105 ILE A N 1
ATOM 836 C CA . ILE A 1 105 ? -16.141 -16.844 5.918 1 97.5 105 ILE A CA 1
ATOM 837 C C . ILE A 1 105 ? -15.477 -18.219 5.863 1 97.5 105 ILE A C 1
ATOM 839 O O . ILE A 1 105 ? -15.688 -19.047 6.746 1 97.5 105 ILE A O 1
ATOM 843 N N . ILE A 1 106 ? -14.789 -18.453 4.773 1 98.25 106 ILE A N 1
ATOM 844 C CA . ILE A 1 106 ? -13.906 -19.609 4.707 1 98.25 106 ILE A CA 1
ATOM 845 C C . ILE A 1 106 ? -12.484 -19.203 5.102 1 98.25 106 ILE A C 1
ATOM 847 O O . ILE A 1 106 ? -11.953 -18.219 4.602 1 98.25 106 ILE A O 1
ATOM 851 N N . THR A 1 107 ? -11.898 -19.969 6.008 1 97.56 107 THR A N 1
ATOM 852 C CA . THR A 1 107 ? -10.555 -19.641 6.484 1 97.56 107 THR A CA 1
ATOM 853 C C . THR A 1 107 ? -9.57 -20.75 6.137 1 97.56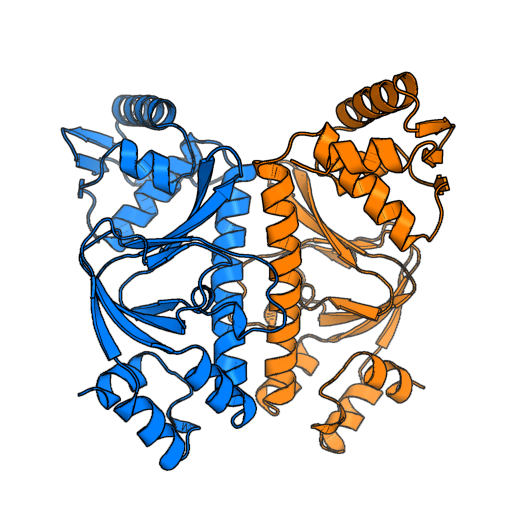 107 THR A C 1
ATOM 855 O O . THR A 1 107 ? -9.859 -21.938 6.34 1 97.56 107 THR A O 1
ATOM 858 N N . ILE A 1 108 ? -8.516 -20.391 5.523 1 97.94 108 ILE A N 1
ATOM 859 C CA . ILE A 1 108 ? -7.332 -21.219 5.359 1 97.94 108 ILE A CA 1
ATOM 860 C C . ILE A 1 108 ? -6.242 -20.766 6.328 1 97.94 108 ILE A C 1
ATOM 862 O O . ILE A 1 108 ? -5.77 -19.625 6.25 1 97.94 108 ILE A O 1
ATOM 866 N N . THR A 1 109 ? -5.844 -21.625 7.207 1 96.44 109 THR A N 1
ATOM 867 C CA . THR A 1 109 ? -4.906 -21.219 8.25 1 96.44 109 THR A CA 1
ATOM 868 C C . THR A 1 109 ? -3.592 -20.734 7.645 1 96.44 109 THR A C 1
ATOM 870 O O . THR A 1 109 ? -3.219 -21.156 6.547 1 96.44 109 THR A O 1
ATOM 873 N N . ALA A 1 110 ? -2.916 -19.875 8.398 1 95.62 110 ALA A N 1
ATOM 874 C CA . ALA A 1 110 ? -1.618 -19.375 7.953 1 95.62 110 ALA A CA 1
ATOM 875 C C . ALA A 1 110 ? -0.631 -20.516 7.734 1 95.62 110 ALA A C 1
ATOM 877 O O . ALA A 1 110 ? 0.102 -20.531 6.742 1 95.62 110 ALA A O 1
ATOM 878 N N . THR A 1 111 ? -0.645 -21.469 8.594 1 96.19 111 THR A N 1
ATOM 879 C CA . THR A 1 111 ? 0.266 -22.594 8.523 1 96.19 111 THR A CA 1
ATOM 880 C C . THR A 1 111 ? 0.043 -23.391 7.234 1 96.19 111 THR A C 1
ATOM 882 O O . THR A 1 111 ? 0.997 -23.719 6.527 1 96.19 111 THR A O 1
ATOM 885 N N . LEU A 1 112 ? -1.204 -23.672 6.965 1 97.62 112 LEU A N 1
ATOM 886 C CA . LEU A 1 112 ? -1.516 -24.438 5.766 1 97.62 112 LEU A CA 1
ATOM 887 C C . LEU A 1 112 ? -1.139 -23.656 4.512 1 97.62 112 LEU A C 1
ATOM 889 O O . LEU A 1 112 ? -0.531 -24.219 3.59 1 97.62 112 LEU A O 1
ATOM 893 N N . PHE A 1 113 ? -1.498 -22.406 4.445 1 97.88 113 PHE A N 1
ATOM 894 C CA . PHE A 1 113 ? -1.177 -21.594 3.281 1 97.88 113 PHE A CA 1
ATOM 895 C C . PHE A 1 113 ? 0.331 -21.531 3.07 1 97.88 113 PHE A C 1
ATOM 897 O O . PHE A 1 113 ? 0.812 -21.656 1.941 1 97.88 113 PHE A O 1
ATOM 904 N N . GLN A 1 114 ? 1.006 -21.312 4.16 1 96.81 114 GLN A N 1
ATOM 905 C CA . GLN A 1 114 ? 2.461 -21.25 4.09 1 96.81 114 GLN A CA 1
ATOM 906 C C . GLN A 1 114 ? 3.053 -22.547 3.57 1 96.81 114 GLN A C 1
ATOM 908 O O . GLN A 1 114 ? 3.969 -22.531 2.744 1 96.81 114 GLN A O 1
ATOM 913 N N . GLN A 1 115 ? 2.588 -23.625 4.066 1 97.25 115 GLN A N 1
ATOM 914 C CA . GLN A 1 115 ? 3.035 -24.938 3.613 1 97.25 115 GLN A CA 1
ATOM 915 C C . GLN A 1 115 ? 2.83 -25.109 2.109 1 97.25 115 GLN A C 1
ATOM 917 O O . GLN A 1 115 ? 3.738 -25.531 1.396 1 97.25 115 GLN A O 1
ATOM 922 N N . LEU A 1 116 ? 1.664 -24.766 1.653 1 98.19 116 LEU A N 1
ATOM 923 C CA . LEU A 1 116 ? 1.347 -24.891 0.234 1 98.19 116 LEU A CA 1
ATOM 924 C C . LEU A 1 116 ? 2.199 -23.938 -0.594 1 98.19 116 LEU A C 1
ATOM 926 O O . LEU A 1 116 ? 2.701 -24.297 -1.658 1 98.19 116 LEU A O 1
ATOM 930 N N . ALA A 1 117 ? 2.361 -22.719 -0.087 1 97.5 117 ALA A N 1
ATOM 931 C CA . ALA A 1 117 ? 3.117 -21.703 -0.806 1 97.5 117 ALA A CA 1
ATOM 932 C C . ALA A 1 117 ? 4.582 -22.094 -0.945 1 97.5 117 ALA A C 1
ATOM 934 O O . ALA A 1 117 ? 5.227 -21.781 -1.95 1 97.5 117 ALA A O 1
ATOM 935 N N . LYS A 1 118 ? 5.141 -22.75 0.025 1 96.62 118 LYS A N 1
ATOM 936 C CA . LYS A 1 118 ? 6.535 -23.188 -0.002 1 96.62 118 LYS A CA 1
ATOM 937 C C . LYS A 1 118 ? 6.754 -24.25 -1.077 1 96.62 118 LYS A C 1
ATOM 939 O O . LYS A 1 118 ? 7.84 -24.344 -1.655 1 96.62 118 LYS A O 1
ATOM 944 N N . GLN A 1 119 ? 5.719 -24.984 -1.379 1 96.44 119 GLN A N 1
ATOM 945 C CA . GLN A 1 119 ? 5.867 -26.141 -2.268 1 96.44 119 GLN A CA 1
ATOM 946 C C . GLN A 1 119 ? 5.328 -25.828 -3.66 1 96.44 119 GLN A C 1
ATOM 948 O O . GLN A 1 119 ? 5.605 -26.547 -4.617 1 96.44 119 GLN A O 1
ATOM 953 N N . ASN A 1 120 ? 4.527 -24.891 -3.719 1 98.06 120 ASN A N 1
ATOM 954 C CA . ASN A 1 120 ? 3.838 -24.562 -4.961 1 98.06 120 ASN A CA 1
ATOM 955 C C . ASN A 1 120 ? 3.896 -23.078 -5.262 1 98.06 120 ASN A C 1
ATOM 957 O O . ASN A 1 120 ? 3.219 -22.281 -4.609 1 98.06 120 ASN A O 1
ATOM 961 N N . ILE A 1 121 ? 4.664 -22.688 -6.281 1 97.88 121 ILE A N 1
ATOM 962 C CA . ILE A 1 121 ? 4.957 -21.297 -6.602 1 97.88 121 ILE A CA 1
ATOM 963 C C . ILE A 1 121 ? 3.674 -20.578 -7.008 1 97.88 121 ILE A C 1
ATOM 965 O O . ILE A 1 121 ? 3.568 -19.359 -6.867 1 97.88 121 ILE A O 1
ATOM 969 N N . TYR A 1 122 ? 2.709 -21.266 -7.531 1 98.25 122 TYR A N 1
ATOM 970 C CA . TYR A 1 122 ? 1.451 -20.641 -7.922 1 98.25 122 TYR A CA 1
ATOM 971 C C . TYR A 1 122 ? 0.665 -20.172 -6.699 1 98.25 122 TYR A C 1
ATOM 973 O O . TYR A 1 122 ? -0.027 -19.156 -6.742 1 98.25 122 TYR A O 1
ATOM 981 N N . VAL A 1 123 ? 0.787 -20.938 -5.602 1 98.38 123 VAL A N 1
ATOM 982 C CA . VAL A 1 123 ? 0.157 -20.547 -4.348 1 98.38 123 VAL A CA 1
ATOM 983 C C . VAL A 1 123 ? 0.847 -19.297 -3.801 1 98.38 123 VAL A C 1
ATOM 985 O O . VAL A 1 123 ? 0.182 -18.344 -3.398 1 98.38 123 VAL A O 1
ATOM 988 N N . GLU A 1 124 ? 2.17 -19.344 -3.807 1 97.56 124 GLU A N 1
ATOM 989 C CA . GLU A 1 124 ? 2.939 -18.188 -3.354 1 97.56 124 GLU A CA 1
ATOM 990 C C . GLU A 1 124 ? 2.592 -16.938 -4.164 1 97.56 124 GLU A C 1
ATOM 992 O O . GLU A 1 124 ? 2.342 -15.867 -3.598 1 97.56 124 GLU A O 1
ATOM 997 N N . THR A 1 125 ? 2.537 -17.109 -5.484 1 97.25 125 THR A N 1
ATOM 998 C CA . THR A 1 125 ? 2.236 -15.992 -6.383 1 97.25 125 THR A CA 1
ATOM 999 C C . THR A 1 125 ? 0.842 -15.438 -6.113 1 97.25 125 THR A C 1
ATOM 1001 O O . THR A 1 125 ? 0.637 -14.227 -6.133 1 97.25 125 THR A O 1
ATOM 1004 N N . PHE A 1 126 ? -0.097 -16.312 -5.797 1 97.94 126 PHE A N 1
ATOM 1005 C CA . PHE A 1 126 ? -1.458 -15.906 -5.469 1 97.94 126 PHE A CA 1
ATOM 1006 C C . PHE A 1 126 ? -1.468 -14.969 -4.266 1 97.94 126 PHE A C 1
ATOM 1008 O O . PHE A 1 126 ? -2.129 -13.93 -4.285 1 97.94 126 PHE A O 1
ATOM 1015 N N . GLY A 1 127 ? -0.737 -15.281 -3.254 1 97.38 127 GLY A N 1
ATOM 1016 C CA . GLY A 1 127 ? -0.661 -14.445 -2.068 1 97.38 127 GLY A CA 1
ATOM 1017 C C . GLY A 1 127 ? -0.159 -13.039 -2.357 1 97.38 127 GLY A C 1
ATOM 1018 O O . GLY A 1 127 ? -0.76 -12.062 -1.92 1 97.38 127 GLY A O 1
ATOM 1019 N N . TYR A 1 128 ? 0.855 -13.008 -3.139 1 97.25 128 TYR A N 1
ATOM 1020 C CA . TYR A 1 128 ? 1.441 -11.703 -3.445 1 97.25 128 TYR A CA 1
ATOM 1021 C C . TYR A 1 128 ? 0.547 -10.914 -4.391 1 97.25 128 TYR A C 1
ATOM 1023 O O . TYR A 1 128 ? 0.476 -9.688 -4.305 1 97.25 128 TYR A O 1
ATOM 1031 N N . LYS A 1 129 ? -0.145 -11.594 -5.309 1 96.94 129 LYS A N 1
ATOM 1032 C CA . LYS A 1 129 ? -1.103 -10.93 -6.188 1 96.94 129 LYS A CA 1
ATOM 1033 C C . LYS A 1 129 ? -2.25 -10.32 -5.387 1 96.94 129 LYS A C 1
ATOM 1035 O O . LYS A 1 129 ? -2.643 -9.172 -5.629 1 96.94 129 LYS A O 1
ATOM 1040 N N . MET A 1 130 ? -2.719 -11.047 -4.469 1 97.19 130 MET A N 1
ATOM 1041 C CA . MET A 1 130 ? -3.803 -10.539 -3.629 1 97.19 130 MET A CA 1
ATOM 1042 C C . MET A 1 130 ? -3.34 -9.344 -2.805 1 97.19 130 MET A C 1
ATOM 1044 O O . MET A 1 130 ? -4.078 -8.367 -2.652 1 97.19 130 MET A O 1
ATOM 1048 N N . ALA A 1 131 ? -2.141 -9.43 -2.281 1 97.19 131 ALA A N 1
ATOM 1049 C CA . ALA A 1 131 ? -1.593 -8.312 -1.516 1 97.19 131 ALA A CA 1
ATOM 1050 C C . ALA A 1 131 ? -1.464 -7.062 -2.381 1 97.19 131 ALA A C 1
ATOM 1052 O O . ALA A 1 131 ? -1.761 -5.953 -1.93 1 97.19 131 ALA A O 1
ATOM 1053 N N . THR A 1 132 ? -1.027 -7.246 -3.568 1 96.94 132 THR A N 1
ATOM 1054 C CA . THR A 1 132 ? -0.835 -6.121 -4.477 1 96.94 132 THR A CA 1
ATOM 1055 C C . THR A 1 132 ? -2.174 -5.492 -4.852 1 96.94 132 THR A C 1
ATOM 1057 O O . THR A 1 132 ? -2.266 -4.273 -5.031 1 96.94 132 THR A O 1
ATOM 1060 N N . ASN A 1 133 ? -3.176 -6.312 -4.949 1 96 133 ASN A N 1
ATOM 1061 C CA . ASN A 1 133 ? -4.52 -5.785 -5.148 1 96 133 ASN A CA 1
ATOM 1062 C C . ASN A 1 133 ? -4.938 -4.859 -4.008 1 96 133 ASN A C 1
ATOM 1064 O O . ASN A 1 133 ? -5.48 -3.781 -4.242 1 96 133 ASN A O 1
ATOM 1068 N N . ARG A 1 134 ? -4.684 -5.27 -2.869 1 97.31 134 ARG A N 1
ATOM 1069 C CA . ARG A 1 134 ? -5.004 -4.465 -1.696 1 97.31 134 ARG A CA 1
ATOM 1070 C C . ARG A 1 134 ? -4.141 -3.209 -1.641 1 97.31 134 ARG A C 1
ATOM 1072 O O . ARG A 1 134 ? -4.594 -2.16 -1.18 1 97.31 134 ARG A O 1
ATOM 1079 N N . PHE A 1 135 ? -2.914 -3.338 -2.176 1 98.06 135 PHE A N 1
ATOM 1080 C CA . PHE A 1 135 ? -2.041 -2.176 -2.289 1 98.06 135 PHE A CA 1
ATOM 1081 C C . PHE A 1 135 ? -2.725 -1.06 -3.068 1 98.06 135 PHE A C 1
ATOM 1083 O O . PHE A 1 135 ? -2.725 0.096 -2.637 1 98.06 135 PHE A O 1
ATOM 1090 N N . SER A 1 136 ? -3.352 -1.387 -4.148 1 97.5 136 SER A N 1
ATOM 1091 C CA . SER A 1 136 ? -4.074 -0.405 -4.949 1 97.5 136 SER A CA 1
ATOM 1092 C C . SER A 1 136 ? -5.207 0.233 -4.148 1 97.5 136 SER A C 1
ATOM 1094 O O . SER A 1 136 ? -5.398 1.45 -4.199 1 97.5 136 SER A O 1
ATOM 1096 N N . ASP A 1 137 ? -5.93 -0.545 -3.396 1 96.88 137 ASP A N 1
ATOM 1097 C CA . ASP A 1 137 ? -7.004 -0.021 -2.557 1 96.88 137 ASP A CA 1
ATOM 1098 C C . ASP A 1 137 ? -6.469 1.008 -1.562 1 96.88 137 ASP A C 1
ATOM 1100 O O . ASP A 1 137 ? -7.066 2.07 -1.378 1 96.88 137 ASP A O 1
ATOM 1104 N N . VAL A 1 138 ? -5.375 0.661 -0.967 1 97.56 138 VAL A N 1
ATOM 1105 C CA . VAL A 1 138 ? -4.789 1.524 0.054 1 97.56 138 VAL A CA 1
ATOM 1106 C C . VAL A 1 138 ? -4.297 2.82 -0.586 1 97.56 138 VAL A C 1
ATOM 1108 O O . VAL A 1 138 ? -4.461 3.902 -0.017 1 97.56 138 VAL A O 1
ATOM 1111 N N . MET A 1 139 ? -3.709 2.705 -1.752 1 97.06 139 MET A N 1
ATOM 1112 C CA . MET A 1 139 ? -3.242 3.898 -2.451 1 97.06 139 MET A CA 1
ATOM 1113 C C . MET A 1 139 ? -4.41 4.82 -2.791 1 97.06 139 MET A C 1
ATOM 1115 O O . MET A 1 139 ? -4.297 6.043 -2.674 1 97.06 139 MET A O 1
ATOM 1119 N N . TRP A 1 140 ? -5.469 4.254 -3.148 1 94.5 140 TRP A N 1
ATOM 1120 C CA . TRP A 1 140 ? -6.66 5.047 -3.441 1 94.5 140 TRP A CA 1
ATOM 1121 C C . TRP A 1 140 ? -7.16 5.758 -2.189 1 94.5 140 TRP A C 1
ATOM 1123 O O . TRP A 1 140 ? -7.445 6.957 -2.223 1 94.5 140 TRP A O 1
ATOM 1133 N N . ALA A 1 141 ? -7.203 5.059 -1.125 1 95.31 141 ALA A N 1
ATOM 1134 C CA . ALA A 1 141 ? -7.617 5.66 0.14 1 95.31 141 ALA A CA 1
ATOM 1135 C C . ALA A 1 141 ? -6.672 6.789 0.543 1 95.31 141 ALA A C 1
ATOM 1137 O O . ALA A 1 141 ? -7.121 7.867 0.947 1 95.31 141 ALA A O 1
ATOM 1138 N N . MET A 1 142 ? -5.422 6.555 0.415 1 95.12 142 MET A N 1
ATOM 1139 C CA . MET A 1 142 ? -4.406 7.535 0.789 1 95.12 142 MET A CA 1
ATOM 1140 C C . MET A 1 142 ? -4.547 8.805 -0.04 1 95.12 142 MET A C 1
ATOM 1142 O O . MET A 1 142 ? -4.512 9.914 0.502 1 95.12 142 MET A O 1
ATOM 1146 N N . GLN A 1 143 ? -4.715 8.625 -1.313 1 94.44 143 GLN A N 1
ATOM 1147 C CA . GLN A 1 143 ? -4.875 9.773 -2.199 1 94.44 143 GLN A CA 1
ATOM 1148 C C . GLN A 1 143 ? -6.098 10.602 -1.81 1 94.44 143 GLN A C 1
ATOM 1150 O O . GLN A 1 143 ? -6.039 11.828 -1.785 1 94.44 143 GLN A O 1
ATOM 1155 N N . GLN A 1 144 ? -7.121 9.938 -1.519 1 92.75 144 GLN A N 1
ATOM 1156 C CA . GLN A 1 144 ? -8.336 10.648 -1.116 1 92.75 144 GLN A CA 1
ATOM 1157 C C . GLN A 1 144 ? -8.117 11.414 0.185 1 92.75 144 GLN A C 1
ATOM 1159 O O . GLN A 1 144 ? -8.445 12.594 0.275 1 92.75 144 GLN A O 1
ATOM 1164 N N . ILE A 1 145 ? -7.539 10.758 1.127 1 93.56 145 ILE A N 1
ATOM 1165 C CA . ILE A 1 145 ? -7.371 11.312 2.465 1 93.56 145 ILE A CA 1
ATOM 1166 C C . ILE A 1 145 ? -6.434 12.516 2.41 1 93.56 145 ILE A C 1
ATOM 1168 O O . ILE A 1 145 ? -6.68 13.531 3.061 1 93.56 145 ILE A O 1
ATOM 1172 N N . LEU A 1 146 ? -5.445 12.43 1.6 1 92.88 146 LEU A N 1
ATOM 1173 C CA . LEU A 1 146 ? -4.375 13.414 1.643 1 92.88 146 LEU A CA 1
ATOM 1174 C C . LEU A 1 146 ? -4.645 14.555 0.661 1 92.88 146 LEU A C 1
ATOM 1176 O O . LEU A 1 146 ? -4.199 15.68 0.875 1 92.88 146 LEU A O 1
ATOM 1180 N N . PHE A 1 147 ? -5.473 14.297 -0.405 1 93.19 147 PHE A N 1
ATOM 1181 C CA . PHE A 1 147 ? -5.469 15.281 -1.482 1 93.19 147 PHE A CA 1
ATOM 1182 C C . PHE A 1 147 ? -6.883 15.781 -1.763 1 93.19 147 PHE A C 1
ATOM 1184 O O . PHE A 1 147 ? -7.066 16.766 -2.477 1 93.19 147 PHE A O 1
ATOM 1191 N N . MET A 1 148 ? -7.82 15.156 -1.271 1 92.75 148 MET A N 1
ATOM 1192 C CA . MET A 1 148 ? -9.18 15.547 -1.63 1 92.75 148 MET A CA 1
ATOM 1193 C C . MET A 1 148 ? -9.867 16.25 -0.466 1 92.75 148 MET A C 1
ATOM 1195 O O . MET A 1 148 ? -9.586 15.961 0.698 1 92.75 148 MET A O 1
ATOM 1199 N N . SER A 1 149 ? -10.711 17.109 -0.848 1 93.06 149 SER A N 1
ATOM 1200 C CA . SER A 1 149 ? -11.578 17.734 0.146 1 93.06 149 SER A CA 1
ATOM 1201 C C . SER A 1 149 ? -12.656 16.766 0.617 1 93.06 149 SER A C 1
ATOM 1203 O O . SER A 1 149 ? -12.961 15.789 -0.068 1 93.06 149 SER A O 1
ATOM 1205 N N . VAL A 1 150 ? -13.203 17.078 1.695 1 93.88 150 VAL A N 1
ATOM 1206 C CA . VAL A 1 150 ? -14.172 16.172 2.314 1 93.88 150 VAL A CA 1
ATOM 1207 C C . VAL A 1 150 ? -15.422 16.078 1.441 1 93.88 150 VAL A C 1
ATOM 1209 O O . VAL A 1 150 ? -16.047 15.023 1.345 1 93.88 150 VAL A O 1
ATOM 1212 N N . ASP A 1 151 ? -15.82 17.156 0.835 1 94.44 151 ASP A N 1
ATOM 1213 C CA . ASP A 1 151 ? -17.016 17.109 -0.006 1 94.44 151 ASP A CA 1
ATOM 1214 C C . ASP A 1 151 ? -16.812 16.188 -1.205 1 94.44 151 ASP A C 1
ATOM 1216 O O . ASP A 1 151 ? -17.703 15.414 -1.56 1 94.44 151 ASP A O 1
ATOM 1220 N N . LYS A 1 152 ? -15.633 16.266 -1.771 1 95.31 152 LYS A N 1
ATOM 1221 C CA . LYS A 1 152 ? -15.328 15.375 -2.885 1 95.31 152 LYS A CA 1
ATOM 1222 C C . LYS A 1 152 ? -15.289 13.922 -2.432 1 95.31 152 LYS A C 1
ATOM 1224 O O . LYS A 1 152 ? -15.836 13.039 -3.102 1 95.31 152 LYS A O 1
ATOM 1229 N N . ARG A 1 153 ? -14.664 13.68 -1.357 1 95.94 153 ARG A N 1
ATOM 1230 C CA . ARG A 1 153 ? -14.586 12.32 -0.816 1 95.94 153 ARG A CA 1
ATOM 1231 C C . ARG A 1 153 ? -15.977 11.766 -0.534 1 95.94 153 ARG A C 1
ATOM 1233 O O . ARG A 1 153 ? -16.25 10.602 -0.813 1 95.94 153 ARG A O 1
ATOM 1240 N N . LEU A 1 154 ? -16.812 12.602 0.044 1 97.19 154 LEU A N 1
ATOM 1241 C CA . LEU A 1 154 ? -18.172 12.172 0.354 1 97.19 154 LEU A CA 1
ATOM 1242 C C . LEU A 1 154 ? -18.953 11.852 -0.92 1 97.19 154 LEU A C 1
ATOM 1244 O O . LEU A 1 154 ? -19.672 10.859 -0.976 1 97.19 154 LEU A O 1
ATOM 1248 N N . ALA A 1 155 ? -18.781 12.672 -1.89 1 97 155 ALA A N 1
ATOM 1249 C CA . ALA A 1 155 ? -19.453 12.438 -3.166 1 97 155 ALA A CA 1
ATOM 1250 C C . ALA A 1 155 ? -19.016 11.102 -3.773 1 97 155 ALA A C 1
ATOM 1252 O O . ALA A 1 155 ? -19.844 10.32 -4.223 1 97 155 ALA A O 1
ATOM 1253 N N . ILE A 1 156 ? -17.75 10.859 -3.789 1 96.25 156 ILE A N 1
ATOM 1254 C CA . ILE A 1 156 ? -17.219 9.617 -4.316 1 96.25 156 ILE A CA 1
ATOM 1255 C C . ILE A 1 156 ? -17.766 8.438 -3.518 1 96.25 156 ILE A C 1
ATOM 1257 O O . ILE A 1 156 ? -18.203 7.434 -4.098 1 96.25 156 ILE A O 1
ATOM 1261 N N . PHE A 1 157 ? -17.766 8.57 -2.264 1 96.75 157 PHE A N 1
ATOM 1262 C CA . PHE A 1 157 ? -18.25 7.523 -1.379 1 96.75 157 PHE A CA 1
ATOM 1263 C C . PHE A 1 157 ? -19.703 7.176 -1.697 1 96.75 157 PHE A C 1
ATOM 1265 O O . PHE A 1 157 ? -20.047 6 -1.843 1 96.75 157 PHE A O 1
ATOM 1272 N N . LEU A 1 158 ? -20.484 8.227 -1.736 1 97.31 158 LEU A N 1
ATOM 1273 C CA . LEU A 1 158 ? -21.906 8.023 -1.995 1 97.31 158 LEU A CA 1
ATOM 1274 C C . LEU A 1 158 ? -22.125 7.363 -3.352 1 97.31 158 LEU A C 1
ATOM 1276 O O . LEU A 1 158 ? -22.953 6.461 -3.48 1 97.31 158 LEU A O 1
ATOM 1280 N N . LYS A 1 159 ? -21.375 7.781 -4.273 1 96.31 159 LYS A N 1
ATOM 1281 C CA . LYS A 1 159 ? -21.484 7.191 -5.605 1 96.31 159 LYS A CA 1
ATOM 1282 C C . LYS A 1 159 ? -21.125 5.711 -5.582 1 96.31 159 LYS A C 1
ATOM 1284 O O . LYS A 1 159 ? -21.844 4.879 -6.133 1 96.31 159 LYS A O 1
ATOM 1289 N N . GLU A 1 160 ? -20.047 5.406 -4.98 1 94.5 160 GLU A N 1
ATOM 1290 C CA . GLU A 1 160 ? -19.578 4.027 -4.898 1 94.5 160 GLU A CA 1
ATOM 1291 C C . GLU A 1 160 ? -20.562 3.156 -4.129 1 94.5 160 GLU A C 1
ATOM 1293 O O . GLU A 1 160 ? -20.812 2.008 -4.504 1 94.5 160 GLU A O 1
ATOM 1298 N N . GLU A 1 161 ? -21.062 3.717 -3.053 1 95.38 161 GLU A N 1
ATOM 1299 C CA . GLU A 1 161 ? -22.047 2.979 -2.262 1 95.38 161 GLU A CA 1
ATOM 1300 C C . GLU A 1 161 ? -23.297 2.676 -3.076 1 95.38 161 GLU A C 1
ATOM 1302 O O . GLU A 1 161 ? -23.875 1.587 -2.969 1 95.38 161 GLU A O 1
ATOM 1307 N N . ALA A 1 162 ? -23.719 3.645 -3.795 1 95.62 162 ALA A N 1
ATOM 1308 C CA . ALA A 1 162 ? -24.891 3.463 -4.648 1 95.62 162 ALA A CA 1
ATOM 1309 C C . ALA A 1 162 ? -24.656 2.357 -5.672 1 95.62 162 ALA A C 1
ATOM 1311 O O . ALA A 1 162 ? -25.547 1.534 -5.918 1 95.62 162 ALA A O 1
ATOM 1312 N N . GLU A 1 163 ? -23.516 2.352 -6.258 1 93.38 163 GLU A N 1
ATOM 1313 C CA . GLU A 1 163 ? -23.156 1.34 -7.25 1 93.38 163 GLU A CA 1
ATOM 1314 C C . GLU A 1 163 ? -23.094 -0.05 -6.625 1 93.38 163 GLU A C 1
ATOM 1316 O O . GLU A 1 163 ? -23.594 -1.019 -7.199 1 93.38 163 GLU A O 1
ATOM 1321 N N . LYS A 1 164 ? -22.5 -0.121 -5.508 1 90.62 164 LYS A N 1
ATOM 1322 C CA . LYS A 1 164 ? -22.344 -1.395 -4.812 1 90.62 164 LYS A CA 1
ATOM 1323 C C . LYS A 1 164 ? -23.703 -1.984 -4.438 1 90.62 164 LYS A C 1
ATOM 1325 O O . LYS A 1 164 ? -23.922 -3.191 -4.566 1 90.62 164 LYS A O 1
ATOM 1330 N N . ASN A 1 165 ? -24.562 -1.117 -3.975 1 91.19 165 ASN A N 1
ATOM 1331 C CA . ASN A 1 165 ? -25.875 -1.57 -3.518 1 91.19 165 ASN A CA 1
ATOM 1332 C C . ASN A 1 165 ? -26.891 -1.562 -4.648 1 91.19 165 ASN A C 1
ATOM 1334 O O . ASN A 1 165 ? -28.031 -2.004 -4.469 1 91.19 165 ASN A O 1
ATOM 1338 N N . ASN A 1 166 ? -26.438 -1.059 -5.742 1 94.38 166 ASN A N 1
ATOM 1339 C CA . ASN A 1 166 ? -27.328 -0.891 -6.883 1 94.38 166 ASN A CA 1
ATOM 1340 C C . ASN A 1 166 ? -28.625 -0.175 -6.484 1 94.38 166 ASN A C 1
ATOM 1342 O O . ASN A 1 166 ? -29.719 -0.649 -6.785 1 94.38 166 ASN A O 1
ATOM 1346 N N . SER A 1 167 ? -28.469 0.806 -5.75 1 95.81 167 SER A N 1
ATOM 1347 C CA . SER A 1 167 ? -29.578 1.595 -5.246 1 95.81 167 SER A CA 1
ATOM 1348 C C . SER A 1 167 ? -29.156 3.027 -4.945 1 95.81 167 SER A C 1
ATOM 1350 O O . SER A 1 167 ? -28.047 3.266 -4.477 1 95.81 167 SER A O 1
ATOM 1352 N N . LEU A 1 168 ? -30.062 3.947 -5.16 1 96.5 168 LEU A N 1
ATOM 1353 C CA . LEU A 1 168 ? -29.812 5.348 -4.828 1 96.5 168 LEU A CA 1
ATOM 1354 C C . LEU A 1 168 ? -30.219 5.641 -3.385 1 96.5 168 LEU A C 1
ATOM 1356 O O . LEU A 1 168 ? -29.906 6.711 -2.855 1 96.5 168 LEU A O 1
ATOM 1360 N N . GLU A 1 169 ? -30.875 4.703 -2.824 1 96.69 169 GLU A N 1
ATOM 1361 C CA . GLU A 1 169 ? -31.188 4.773 -1.399 1 96.69 169 GLU A CA 1
ATOM 1362 C C . GLU A 1 169 ? -30.203 3.949 -0.576 1 96.69 169 GLU A C 1
ATOM 1364 O O . GLU A 1 169 ? -30.141 2.727 -0.719 1 96.69 169 GLU A O 1
ATOM 1369 N N . LEU A 1 170 ? -29.516 4.66 0.245 1 96.88 170 LEU A N 1
ATOM 1370 C CA . LEU A 1 170 ? -28.453 4.027 1.018 1 96.88 170 LEU A CA 1
ATOM 1371 C C . LEU A 1 170 ? -28.844 3.92 2.488 1 96.88 170 LEU A C 1
ATOM 1373 O O . LEU A 1 170 ? -29.172 4.926 3.125 1 96.88 170 LEU A O 1
ATOM 1377 N N . LYS A 1 171 ? -28.891 2.721 2.967 1 94.69 171 LYS A N 1
ATOM 1378 C CA . LYS A 1 171 ? -29.109 2.51 4.395 1 94.69 171 LYS A CA 1
ATOM 1379 C C . LYS A 1 171 ? -27.781 2.592 5.16 1 94.69 171 LYS A C 1
ATOM 1381 O O . LYS A 1 171 ? -27.141 1.572 5.402 1 94.69 171 LYS A O 1
ATOM 1386 N N . ILE A 1 172 ? -27.453 3.771 5.523 1 95 172 ILE A N 1
ATOM 1387 C CA . ILE A 1 172 ? -26.156 4.008 6.164 1 95 172 ILE A CA 1
ATOM 1388 C C . ILE A 1 172 ? -26.25 5.223 7.082 1 95 172 ILE A C 1
ATOM 1390 O O . ILE A 1 172 ? -26.891 6.219 6.742 1 95 172 ILE A O 1
ATOM 1394 N N . THR A 1 173 ? -25.641 5.172 8.242 1 94.56 173 THR A N 1
ATOM 1395 C CA . THR A 1 173 ? -25.656 6.27 9.211 1 94.56 173 THR A CA 1
ATOM 1396 C C . THR A 1 173 ? -24.5 7.223 8.977 1 94.56 173 THR A C 1
ATOM 1398 O O . THR A 1 173 ? -23.516 6.867 8.312 1 94.56 173 THR A O 1
ATOM 1401 N N . HIS A 1 174 ? -24.672 8.406 9.523 1 96.19 174 HIS A N 1
ATOM 1402 C CA . HIS A 1 174 ? -23.562 9.367 9.477 1 96.19 174 HIS A CA 1
ATOM 1403 C C . HIS A 1 174 ? -22.312 8.805 10.141 1 96.19 174 HIS A C 1
ATOM 1405 O O . HIS A 1 174 ? -21.203 9.055 9.688 1 96.19 174 HIS A O 1
ATOM 1411 N N . GLU A 1 175 ? -22.547 8.031 11.156 1 94.56 175 GLU A N 1
ATOM 1412 C CA . GLU A 1 175 ? -21.453 7.41 11.891 1 94.56 175 GLU A CA 1
ATOM 1413 C C . GLU A 1 175 ? -20.703 6.398 11.023 1 94.56 175 GLU A C 1
ATOM 1415 O O . GLU A 1 175 ? -19.469 6.355 11.016 1 94.56 175 GLU A O 1
ATOM 1420 N N . GLN A 1 176 ? -21.406 5.621 10.344 1 93.62 176 GLN A N 1
ATOM 1421 C CA . GLN A 1 176 ? -20.812 4.629 9.453 1 93.62 176 GLN A CA 1
ATOM 1422 C C . GLN A 1 176 ? -20.031 5.301 8.32 1 93.62 176 GLN A C 1
ATOM 1424 O O . GLN A 1 176 ? -18.922 4.871 7.984 1 93.62 176 GLN A O 1
ATOM 1429 N N . ILE A 1 177 ? -20.625 6.359 7.781 1 95.94 177 ILE A N 1
ATOM 1430 C CA . ILE A 1 177 ? -19.938 7.102 6.723 1 95.94 177 ILE A CA 1
ATOM 1431 C C . ILE A 1 177 ? -18.625 7.672 7.25 1 95.94 177 ILE A C 1
ATOM 1433 O O . ILE A 1 177 ? -17.578 7.551 6.605 1 95.94 177 ILE A O 1
ATOM 1437 N N . ALA A 1 178 ? -18.719 8.281 8.422 1 95.12 178 ALA A N 1
ATOM 1438 C CA . ALA A 1 178 ? -17.531 8.859 9.047 1 95.12 178 ALA A CA 1
ATOM 1439 C C . ALA A 1 178 ? -16.438 7.812 9.234 1 95.12 178 ALA A C 1
ATOM 1441 O O . ALA A 1 178 ? -15.266 8.07 8.945 1 95.12 178 ALA A O 1
ATOM 1442 N N . LYS A 1 179 ? -16.828 6.641 9.625 1 93.19 179 LYS A N 1
ATOM 1443 C CA . LYS A 1 179 ? -15.906 5.523 9.836 1 93.19 179 LYS A CA 1
ATOM 1444 C C . LYS A 1 179 ? -15.219 5.121 8.531 1 93.19 179 LYS A C 1
ATOM 1446 O O . LYS A 1 179 ? -14 4.953 8.5 1 93.19 179 LYS A O 1
ATOM 1451 N N . TYR A 1 180 ? -15.984 5.035 7.48 1 93.88 180 TYR A N 1
ATOM 1452 C CA . TYR A 1 180 ? -15.445 4.574 6.203 1 93.88 180 TYR A CA 1
ATOM 1453 C C . TYR A 1 180 ? -14.602 5.66 5.547 1 93.88 180 TYR A C 1
ATOM 1455 O O . TYR A 1 180 ? -13.633 5.359 4.844 1 93.88 180 TYR A O 1
ATOM 1463 N N . MET A 1 181 ? -14.867 6.879 5.797 1 92.94 181 MET A N 1
ATOM 1464 C CA . MET A 1 181 ? -14.164 7.992 5.168 1 92.94 181 MET A CA 1
ATOM 1465 C C . MET A 1 181 ? -13.016 8.477 6.047 1 92.94 181 MET A C 1
ATOM 1467 O O . MET A 1 181 ? -12.266 9.367 5.66 1 92.94 181 MET A O 1
ATOM 1471 N N . ALA A 1 182 ? -12.875 7.863 7.18 1 88.5 182 ALA A N 1
ATOM 1472 C CA . ALA A 1 182 ? -11.836 8.266 8.125 1 88.5 182 ALA A CA 1
ATOM 1473 C C . ALA A 1 182 ? -11.953 9.75 8.469 1 88.5 182 ALA A C 1
ATOM 1475 O O . ALA A 1 182 ? -10.977 10.492 8.359 1 88.5 182 ALA A O 1
ATOM 1476 N N . THR A 1 183 ? -13.125 10.18 8.836 1 90.94 183 THR A N 1
ATOM 1477 C CA . THR A 1 183 ? -13.398 11.547 9.258 1 90.94 183 THR A CA 1
ATOM 1478 C C . THR A 1 183 ? -14.375 11.57 10.438 1 90.94 183 THR A C 1
ATOM 1480 O O . THR A 1 183 ? -14.758 10.516 10.945 1 90.94 183 THR A O 1
ATOM 1483 N N . ALA A 1 184 ? -14.562 12.742 11.008 1 92.06 184 ALA A N 1
ATOM 1484 C CA . ALA A 1 184 ? -15.461 12.875 12.148 1 92.06 184 ALA A CA 1
ATOM 1485 C C . ALA A 1 184 ? -16.922 12.883 11.711 1 92.06 184 ALA A C 1
ATOM 1487 O O . ALA A 1 184 ? -17.25 13.43 10.656 1 92.06 184 ALA A O 1
ATOM 1488 N N . ARG A 1 185 ? -17.734 12.312 12.578 1 93.94 185 ARG A N 1
ATOM 1489 C CA . ARG A 1 185 ? -19.172 12.25 12.305 1 93.94 185 ARG A CA 1
ATOM 1490 C C . ARG A 1 185 ? -19.734 13.648 12.07 1 93.94 185 ARG A C 1
ATOM 1492 O O . ARG A 1 185 ? -20.578 13.836 11.195 1 93.94 185 ARG A O 1
ATOM 1499 N N . GLU A 1 186 ? -19.234 14.547 12.836 1 96.19 186 GLU A N 1
ATOM 1500 C CA . GLU A 1 186 ? -19.719 15.922 12.727 1 96.19 186 GLU A CA 1
ATOM 1501 C C . GLU A 1 186 ? -19.453 16.5 11.344 1 96.19 186 GLU A C 1
ATOM 1503 O O . GLU A 1 186 ? -20.281 17.234 10.797 1 96.19 186 GLU A O 1
ATOM 1508 N N . VAL A 1 187 ? -18.422 16.203 10.82 1 96 187 VAL A N 1
ATOM 1509 C CA . VAL A 1 187 ? -18.031 16.688 9.5 1 96 187 VAL A CA 1
ATOM 1510 C C . VAL A 1 187 ? -18.938 16.094 8.438 1 96 187 VAL A C 1
ATOM 1512 O O . VAL A 1 187 ? -19.438 16.797 7.559 1 96 187 VAL A O 1
ATOM 1515 N N . VAL A 1 188 ? -19.219 14.844 8.57 1 96.5 188 VAL A N 1
ATOM 1516 C CA . VAL A 1 188 ? -20.109 14.156 7.641 1 96.5 188 VAL A CA 1
ATOM 1517 C C . VAL A 1 188 ? -21.5 14.773 7.699 1 96.5 188 VAL A C 1
ATOM 1519 O O . VAL A 1 188 ? -22.109 15.055 6.66 1 96.5 188 VAL A O 1
ATOM 1522 N N . THR A 1 189 ? -21.953 15 8.875 1 96.81 189 THR A N 1
ATOM 1523 C CA . THR A 1 189 ? -23.281 15.562 9.086 1 96.81 189 THR A CA 1
ATOM 1524 C C . THR A 1 189 ? -23.406 16.938 8.414 1 96.81 189 THR A C 1
ATOM 1526 O O . THR A 1 189 ? -24.375 17.203 7.719 1 96.81 189 THR A O 1
ATOM 1529 N N . ARG A 1 190 ? -22.406 17.719 8.609 1 97.19 190 ARG A N 1
ATOM 1530 C CA . ARG A 1 190 ? -22.391 19.047 8.016 1 97.19 190 ARG A CA 1
ATOM 1531 C C . ARG A 1 190 ? -22.375 18.969 6.492 1 97.19 190 ARG A C 1
ATOM 1533 O O . ARG A 1 190 ? -23.078 19.719 5.82 1 97.19 190 ARG A O 1
ATOM 1540 N N . MET A 1 191 ? -21.609 18.141 5.992 1 96.81 191 MET A N 1
ATOM 1541 C CA . MET A 1 191 ? -21.469 18.016 4.547 1 96.81 191 MET A CA 1
ATOM 1542 C C . MET A 1 191 ? -22.75 17.484 3.92 1 96.81 191 MET A C 1
ATOM 1544 O O . MET A 1 191 ? -23.172 17.938 2.852 1 96.81 191 MET A O 1
ATOM 1548 N N . LEU A 1 192 ? -23.328 16.516 4.578 1 97.12 192 LEU A N 1
ATOM 1549 C CA . LEU A 1 192 ? -24.594 15.961 4.086 1 97.12 192 LEU A CA 1
ATOM 1550 C C . LEU A 1 192 ? -25.688 17.016 4.113 1 97.12 192 LEU A C 1
ATOM 1552 O O . LEU A 1 192 ? -26.547 17.047 3.221 1 97.12 192 LEU A O 1
ATOM 1556 N N . LYS A 1 193 ? -25.688 17.75 5.164 1 97.19 193 LYS A N 1
ATOM 1557 C CA . LYS A 1 193 ? -26.641 18.859 5.223 1 97.19 193 LYS A CA 1
ATOM 1558 C C . LYS A 1 193 ? -26.453 19.797 4.039 1 97.19 193 LYS A C 1
ATOM 1560 O O . LYS A 1 193 ? -27.438 20.219 3.414 1 97.19 193 LYS A O 1
ATOM 1565 N N . TYR A 1 194 ? -25.25 20.094 3.82 1 97.06 194 TYR A N 1
ATOM 1566 C CA . TYR A 1 194 ? -24.938 20.938 2.674 1 97.06 194 TYR A CA 1
ATOM 1567 C C . TYR A 1 194 ? -25.422 20.297 1.377 1 97.06 194 TYR A C 1
ATOM 1569 O O . TYR A 1 194 ? -26.047 20.953 0.547 1 97.06 194 TYR A O 1
ATOM 1577 N N . PHE A 1 195 ? -25.094 19.016 1.15 1 97.5 195 PHE A N 1
ATOM 1578 C CA . PHE A 1 195 ? -25.547 18.281 -0.029 1 97.5 195 PHE A CA 1
ATOM 1579 C C . PHE A 1 195 ? -27.062 18.312 -0.153 1 97.5 195 PHE A C 1
ATOM 1581 O O . PHE A 1 195 ? -27.594 18.438 -1.256 1 97.5 195 PHE A O 1
ATOM 1588 N N . SER A 1 196 ? -27.719 18.172 0.941 1 97.44 196 SER A N 1
ATOM 1589 C CA . SER A 1 196 ? -29.172 18.203 0.964 1 97.44 196 SER A CA 1
ATOM 1590 C C . SER A 1 196 ? -29.703 19.578 0.541 1 97.44 196 SER A C 1
ATOM 1592 O O . SER A 1 196 ? -30.641 19.672 -0.25 1 97.44 196 SER A O 1
ATOM 1594 N N . GLN A 1 197 ? -29.094 20.578 1.055 1 97.56 197 GLN A N 1
ATOM 1595 C CA . GLN A 1 197 ? -29.484 21.953 0.722 1 97.56 197 GLN A CA 1
ATOM 1596 C C . GLN A 1 197 ? -29.297 22.234 -0.766 1 97.56 197 GLN A C 1
ATOM 1598 O O . GLN A 1 197 ? -30.078 22.969 -1.37 1 97.56 197 GLN A O 1
ATOM 1603 N N . GLU A 1 198 ? -28.359 21.625 -1.359 1 96.44 198 GLU A N 1
ATOM 1604 C CA . GLU A 1 198 ? -28.047 21.797 -2.775 1 96.44 198 GLU A CA 1
ATOM 1605 C C . GLU A 1 198 ? -28.891 20.875 -3.646 1 96.44 198 GLU A C 1
ATOM 1607 O O . GLU A 1 198 ? -28.781 20.906 -4.875 1 96.44 198 GLU A O 1
ATOM 1612 N N . GLY A 1 199 ? -29.656 20.047 -2.996 1 96.75 199 GLY A N 1
ATOM 1613 C CA . GLY A 1 199 ? -30.562 19.156 -3.713 1 96.75 199 GLY A CA 1
ATOM 1614 C C . GLY A 1 199 ? -29.891 17.922 -4.25 1 96.75 199 GLY A C 1
ATOM 1615 O O . GLY A 1 199 ? -30.375 17.297 -5.195 1 96.75 199 GLY A O 1
ATOM 1616 N N . ILE A 1 200 ? -28.781 17.531 -3.725 1 97.62 200 ILE A N 1
ATOM 1617 C CA . ILE A 1 200 ? -28.016 16.391 -4.203 1 97.62 200 ILE A CA 1
ATOM 1618 C C . ILE A 1 200 ? -28.516 15.109 -3.525 1 97.62 200 ILE A C 1
ATOM 1620 O O . ILE A 1 200 ? -28.672 14.07 -4.172 1 97.62 200 ILE A O 1
ATOM 1624 N N . VAL A 1 201 ? -28.812 15.258 -2.219 1 98.25 201 VAL A N 1
ATOM 1625 C CA . VAL A 1 201 ? -29.281 14.094 -1.468 1 98.25 201 VAL A CA 1
ATOM 1626 C C . VAL A 1 201 ? -30.453 14.492 -0.589 1 98.25 201 VAL A C 1
ATOM 1628 O O . VAL A 1 201 ? -30.703 15.68 -0.364 1 98.25 201 VAL A O 1
ATOM 1631 N N . LYS A 1 202 ? -31.234 13.5 -0.183 1 97.88 202 LYS A N 1
ATOM 1632 C CA . LYS A 1 202 ? -32.219 13.602 0.89 1 97.88 202 LYS A CA 1
ATOM 1633 C C . LYS A 1 202 ? -31.812 12.75 2.088 1 97.88 202 LYS A C 1
ATOM 1635 O O . LYS A 1 202 ? -31.375 11.609 1.925 1 97.88 202 LYS A O 1
ATOM 1640 N N . ILE A 1 203 ? -31.938 13.367 3.211 1 96.5 203 ILE A N 1
ATOM 1641 C CA . ILE A 1 203 ? -31.5 12.68 4.422 1 96.5 203 ILE A CA 1
ATOM 1642 C C . ILE A 1 203 ? -32.719 12.305 5.262 1 96.5 203 ILE A C 1
ATOM 1644 O O . ILE A 1 203 ? -33.625 13.125 5.457 1 96.5 203 ILE A O 1
ATOM 1648 N N . SER A 1 204 ? -32.75 11.102 5.637 1 92.94 204 SER A N 1
ATOM 1649 C CA . SER A 1 204 ? -33.719 10.594 6.602 1 92.94 204 SER A CA 1
ATOM 1650 C C . SER A 1 204 ? -33.062 9.734 7.664 1 92.94 204 SER A C 1
ATOM 1652 O O . SER A 1 204 ? -31.844 9.539 7.637 1 92.94 204 SER A O 1
ATOM 1654 N N . ARG A 1 205 ? -33.812 9.297 8.617 1 88.5 205 ARG A N 1
ATOM 1655 C CA . ARG A 1 205 ? -33.219 8.523 9.703 1 88.5 205 ARG A CA 1
ATOM 1656 C C . ARG A 1 205 ? -32.562 7.246 9.172 1 88.5 205 ARG A C 1
ATOM 1658 O O . ARG A 1 205 ? -33.25 6.359 8.664 1 88.5 205 ARG A O 1
ATOM 1665 N N . GLY A 1 206 ? -31.359 7.191 9.219 1 90.38 206 GLY A N 1
ATOM 1666 C CA . GLY A 1 206 ? -30.594 6.012 8.852 1 90.38 206 GLY A CA 1
ATOM 1667 C C . GLY A 1 206 ? -30.531 5.785 7.355 1 90.38 206 GLY A C 1
ATOM 1668 O O . GLY A 1 206 ? -30.109 4.715 6.902 1 90.38 206 GLY A O 1
ATOM 1669 N N . LYS A 1 207 ? -30.984 6.809 6.641 1 94.88 207 LYS A N 1
ATOM 1670 C CA . LYS A 1 207 ? -31.047 6.637 5.191 1 94.88 207 LYS A CA 1
ATOM 1671 C C . LYS A 1 207 ? -30.609 7.902 4.465 1 94.88 207 LYS A C 1
ATOM 1673 O O . LYS A 1 207 ? -30.922 9.016 4.891 1 94.88 207 LYS A O 1
ATOM 1678 N N . ILE A 1 208 ? -29.875 7.695 3.398 1 97.44 208 ILE A N 1
ATOM 1679 C CA . ILE A 1 208 ? -29.484 8.766 2.5 1 97.44 208 ILE A CA 1
ATOM 1680 C C . ILE A 1 208 ? -29.891 8.43 1.07 1 97.44 208 ILE A C 1
ATOM 1682 O O . ILE A 1 208 ? -29.547 7.367 0.551 1 97.44 208 ILE A O 1
ATOM 1686 N N . THR A 1 209 ? -30.656 9.258 0.486 1 98 209 THR A N 1
ATOM 1687 C CA . THR A 1 209 ? -31.109 9.039 -0.885 1 98 209 THR A CA 1
ATOM 1688 C C . THR A 1 209 ? -30.438 10.023 -1.837 1 98 209 THR A C 1
ATOM 1690 O O . THR A 1 209 ? -30.5 11.242 -1.635 1 98 209 THR A O 1
ATOM 1693 N N . ILE A 1 210 ? -29.797 9.531 -2.828 1 97.81 210 ILE A N 1
ATOM 1694 C CA . ILE A 1 210 ? -29.219 10.375 -3.861 1 97.81 210 ILE A CA 1
ATOM 1695 C C . ILE A 1 210 ? -30.312 10.852 -4.812 1 97.81 210 ILE A C 1
ATOM 1697 O O . ILE A 1 210 ? -30.984 10.047 -5.445 1 97.81 210 ILE A O 1
ATOM 1701 N N . VAL A 1 211 ? -30.453 12.07 -4.945 1 97.12 211 VAL A N 1
ATOM 1702 C CA . VAL A 1 211 ? -31.547 12.656 -5.699 1 97.12 211 VAL A CA 1
ATOM 1703 C C . VAL A 1 211 ? -31.047 13.141 -7.059 1 97.12 211 VAL A C 1
ATOM 1705 O O . VAL A 1 211 ? -31.766 13.039 -8.062 1 97.12 211 VAL A O 1
ATOM 1708 N N . ASP A 1 212 ? -29.875 13.672 -7.082 1 96.38 212 ASP A N 1
ATOM 1709 C CA . ASP A 1 212 ? -29.297 14.203 -8.312 1 96.38 212 ASP A CA 1
ATOM 1710 C C . ASP A 1 212 ? -27.922 13.602 -8.586 1 96.38 212 ASP A C 1
ATOM 1712 O O . ASP A 1 212 ? -26.906 14.156 -8.18 1 96.38 212 ASP A O 1
ATOM 1716 N N . LYS A 1 213 ? -27.906 12.602 -9.336 1 94.25 213 LYS A N 1
ATOM 1717 C CA . LYS A 1 213 ? -26.672 11.883 -9.641 1 94.25 213 LYS A CA 1
ATOM 1718 C C . LYS A 1 213 ? -25.703 12.758 -10.43 1 94.25 213 LYS A C 1
ATOM 1720 O O . LYS A 1 213 ? -24.5 12.664 -10.266 1 94.25 213 LYS A O 1
ATOM 1725 N N . HIS A 1 214 ? -26.266 13.531 -11.234 1 94.44 214 HIS A N 1
ATOM 1726 C CA . HIS A 1 214 ? -25.453 14.398 -12.078 1 94.44 214 HIS A CA 1
ATOM 1727 C C . HIS A 1 214 ? -24.672 15.414 -11.242 1 94.44 214 HIS A C 1
ATOM 1729 O O . HIS A 1 214 ? -23.484 15.617 -11.453 1 94.44 214 HIS A O 1
ATOM 1735 N N . LYS A 1 215 ? -25.375 16.016 -10.367 1 94.5 215 LYS A N 1
ATOM 1736 C CA . LYS A 1 215 ? -24.719 16.969 -9.477 1 94.5 215 LYS A CA 1
ATOM 1737 C C . LYS A 1 215 ? -23.656 16.281 -8.625 1 94.5 215 LYS A C 1
ATOM 1739 O O . LYS A 1 215 ? -22.578 16.844 -8.391 1 94.5 215 LYS A O 1
ATOM 1744 N N . LEU A 1 216 ? -23.969 15.117 -8.203 1 95.12 216 LEU A N 1
ATOM 1745 C CA . LEU A 1 216 ? -23.031 14.344 -7.414 1 95.12 216 LEU A CA 1
ATOM 1746 C C . LEU A 1 216 ? -21.766 14.047 -8.211 1 95.12 216 LEU A C 1
ATOM 1748 O O . LEU A 1 216 ? -20.656 14.211 -7.707 1 95.12 216 LEU A O 1
ATOM 1752 N N . ASP A 1 217 ? -21.906 13.703 -9.438 1 92.56 217 ASP A N 1
ATOM 1753 C CA . ASP A 1 217 ? -20.797 13.383 -10.32 1 92.56 217 ASP A CA 1
ATOM 1754 C C . ASP A 1 217 ? -19.891 14.594 -10.547 1 92.56 217 ASP A C 1
ATOM 1756 O O . ASP A 1 217 ? -18.672 14.461 -10.672 1 92.56 217 ASP A O 1
ATOM 1760 N N . LYS A 1 218 ? -20.5 15.719 -10.609 1 91.94 218 LYS A N 1
ATOM 1761 C CA . LYS A 1 218 ? -19.766 16.953 -10.852 1 91.94 218 LYS A CA 1
ATOM 1762 C C . LYS A 1 218 ? -18.797 17.25 -9.703 1 91.94 218 LYS A C 1
ATOM 1764 O O . LYS A 1 218 ? -17.75 17.844 -9.906 1 91.94 218 LYS A O 1
ATOM 1769 N N . LEU A 1 219 ? -19.203 16.844 -8.523 1 90.06 219 LEU A N 1
ATOM 1770 C CA . LEU A 1 219 ? -18.375 17.062 -7.348 1 90.06 219 LEU A CA 1
ATOM 1771 C C . LEU A 1 219 ? -17.141 16.172 -7.371 1 90.06 219 LEU A C 1
ATOM 1773 O O . LEU A 1 219 ? -16.172 16.422 -6.664 1 90.06 219 LEU A O 1
ATOM 1777 N N . THR A 1 220 ? -17.203 15.07 -8.086 1 83.19 220 THR A N 1
ATOM 1778 C CA . THR A 1 220 ? -16.109 14.102 -8.094 1 83.19 220 THR A CA 1
ATOM 1779 C C . THR A 1 220 ? -15.109 14.414 -9.195 1 83.19 220 THR A C 1
ATOM 1781 O O . THR A 1 220 ? -14.039 13.797 -9.273 1 83.19 220 THR A O 1
ATOM 1784 N N . ILE A 1 221 ? -15.531 15.25 -10.18 1 72.44 221 ILE A N 1
ATOM 1785 C CA . ILE A 1 221 ? -14.695 15.594 -11.328 1 72.44 221 ILE A CA 1
ATOM 1786 C C . ILE A 1 221 ? -13.828 16.797 -10.984 1 72.44 221 ILE A C 1
ATOM 1788 O O . ILE A 1 221 ? -14.289 17.734 -10.336 1 72.44 221 ILE A O 1
ATOM 1792 N N . ASP A 1 222 ? -12.367 16.688 -10.773 1 59.75 222 ASP A N 1
ATOM 1793 C CA . ASP A 1 222 ? -11.492 17.859 -10.688 1 59.75 222 ASP A CA 1
ATOM 1794 C C . ASP A 1 222 ? -11.688 18.781 -11.891 1 59.75 222 ASP A C 1
ATOM 1796 O O . ASP A 1 222 ? -11.992 18.312 -12.992 1 59.75 222 ASP A O 1
ATOM 1800 N N . MET B 1 1 ? 29.562 -8.969 -17.688 1 84.94 1 MET B N 1
ATOM 1801 C CA . MET B 1 1 ? 29.391 -7.809 -16.812 1 84.94 1 MET B CA 1
ATOM 1802 C C . MET B 1 1 ? 27.922 -7.609 -16.453 1 84.94 1 MET B C 1
ATOM 1804 O O . MET B 1 1 ? 27.547 -7.59 -15.281 1 84.94 1 MET B O 1
ATOM 1808 N N . MET B 1 2 ? 27.062 -7.75 -17.453 1 91.75 2 MET B N 1
ATOM 1809 C CA . MET B 1 2 ? 25.641 -7.52 -17.203 1 91.75 2 MET B CA 1
ATOM 1810 C C . MET B 1 2 ? 25.031 -8.672 -16.406 1 91.75 2 MET B C 1
ATOM 1812 O O . MET B 1 2 ? 24.25 -8.445 -15.484 1 91.75 2 MET B O 1
ATOM 1816 N N . GLU B 1 3 ? 25.5 -9.852 -16.75 1 93.19 3 GLU B N 1
ATOM 1817 C CA . GLU B 1 3 ? 24.984 -11 -16 1 93.19 3 GLU B CA 1
ATOM 1818 C C . GLU B 1 3 ? 25.297 -10.883 -14.516 1 93.19 3 GLU B C 1
ATOM 1820 O O . GLU B 1 3 ? 24.453 -11.164 -13.672 1 93.19 3 GLU B O 1
ATOM 1825 N N . GLN B 1 4 ? 26.484 -10.469 -14.172 1 93.75 4 GLN B N 1
ATOM 1826 C CA . GLN B 1 4 ? 26.891 -10.312 -12.781 1 93.75 4 GLN B CA 1
ATOM 1827 C C . GLN B 1 4 ? 26.016 -9.297 -12.055 1 93.75 4 GLN B C 1
ATOM 1829 O O . GLN B 1 4 ? 25.656 -9.492 -10.891 1 93.75 4 GLN B O 1
ATOM 1834 N N . GLU B 1 5 ? 25.672 -8.273 -12.758 1 94.69 5 GLU B N 1
ATOM 1835 C CA . GLU B 1 5 ? 24.812 -7.242 -12.172 1 94.69 5 GLU B CA 1
ATOM 1836 C C . GLU B 1 5 ? 23.391 -7.75 -11.984 1 94.69 5 GLU B C 1
ATOM 1838 O O . GLU B 1 5 ? 22.797 -7.598 -10.914 1 94.69 5 GLU B O 1
ATOM 1843 N N . LEU B 1 6 ? 22.891 -8.391 -13.023 1 97.25 6 LEU B N 1
ATOM 1844 C CA . LEU B 1 6 ? 21.516 -8.844 -13.016 1 97.25 6 LEU B CA 1
ATOM 1845 C C . LEU B 1 6 ? 21.281 -9.883 -11.922 1 97.25 6 LEU B C 1
ATOM 1847 O O . LEU B 1 6 ? 20.25 -9.867 -11.25 1 97.25 6 LEU B O 1
ATOM 1851 N N . THR B 1 7 ? 22.281 -10.734 -11.703 1 96.75 7 THR B N 1
ATOM 1852 C CA . THR B 1 7 ? 22.141 -11.82 -10.742 1 96.75 7 THR B CA 1
ATOM 1853 C C . THR B 1 7 ? 22.062 -11.273 -9.32 1 96.75 7 THR B C 1
ATOM 1855 O O . THR B 1 7 ? 21.5 -11.914 -8.43 1 96.75 7 THR B O 1
ATOM 1858 N N . LYS B 1 8 ? 22.578 -10.094 -9.117 1 95.88 8 LYS B N 1
ATOM 1859 C CA . LYS B 1 8 ? 22.531 -9.461 -7.797 1 95.88 8 LYS B CA 1
ATOM 1860 C C . LYS B 1 8 ? 21.125 -8.961 -7.469 1 95.88 8 LYS B C 1
ATOM 1862 O O . LYS B 1 8 ? 20.734 -8.922 -6.301 1 95.88 8 LYS B O 1
ATOM 1867 N N . PHE B 1 9 ? 20.391 -8.617 -8.461 1 97.31 9 PHE B N 1
ATOM 1868 C CA . PHE B 1 9 ? 19.094 -7.988 -8.266 1 97.31 9 PHE B CA 1
ATOM 1869 C C . PHE B 1 9 ? 17.969 -9.008 -8.43 1 97.31 9 PHE B C 1
ATOM 1871 O O . PHE B 1 9 ? 16.953 -8.93 -7.734 1 97.31 9 PHE B O 1
ATOM 1878 N N . LEU B 1 10 ? 18.172 -9.859 -9.391 1 98 10 LEU B N 1
ATOM 1879 C CA . LEU B 1 10 ? 17.078 -10.727 -9.812 1 98 10 LEU B CA 1
ATOM 1880 C C . LEU B 1 10 ? 17.188 -12.094 -9.141 1 98 10 LEU B C 1
ATOM 1882 O O . LEU B 1 10 ? 17.844 -13 -9.664 1 98 10 LEU B O 1
ATOM 1886 N N . THR B 1 11 ? 16.422 -12.273 -8.109 1 96 11 THR B N 1
ATOM 1887 C CA . THR B 1 11 ? 16.531 -13.469 -7.281 1 96 11 THR B CA 1
ATOM 1888 C C . THR B 1 11 ? 15.977 -14.688 -8.016 1 96 11 THR B C 1
ATOM 1890 O O . THR B 1 11 ? 16.188 -15.82 -7.602 1 96 11 THR B O 1
ATOM 1893 N N . PHE B 1 12 ? 15.297 -14.445 -9.102 1 97.5 12 PHE B N 1
ATOM 1894 C CA . PHE B 1 12 ? 14.719 -15.547 -9.867 1 97.5 12 PHE B CA 1
ATOM 1895 C C . PHE B 1 12 ? 15.688 -16.031 -10.938 1 97.5 12 PHE B C 1
ATOM 1897 O O . PHE B 1 12 ? 15.344 -16.891 -11.758 1 97.5 12 PHE B O 1
ATOM 1904 N N . TRP B 1 13 ? 16.906 -15.539 -10.977 1 98.06 13 TRP B N 1
ATOM 1905 C CA . TRP B 1 13 ? 17.859 -15.773 -12.055 1 98.06 13 TRP B CA 1
ATOM 1906 C C . TRP B 1 13 ? 18.031 -17.266 -12.32 1 98.06 13 TRP B C 1
ATOM 1908 O O . TRP B 1 13 ? 18.031 -17.703 -13.469 1 98.06 13 TRP B O 1
ATOM 1918 N N . ASP B 1 14 ? 18.109 -18.062 -11.266 1 97.5 14 ASP B N 1
ATOM 1919 C CA . ASP B 1 14 ? 18.391 -19.484 -11.398 1 97.5 14 ASP B CA 1
ATOM 1920 C C . ASP B 1 14 ? 17.172 -20.25 -11.938 1 97.5 14 ASP B C 1
ATOM 1922 O O . ASP B 1 14 ? 17.281 -21.406 -12.336 1 97.5 14 ASP B O 1
ATOM 1926 N N . HIS B 1 15 ? 16.062 -19.625 -12 1 98.19 15 HIS B N 1
ATOM 1927 C CA . HIS B 1 15 ? 14.844 -20.25 -12.516 1 98.19 15 HIS B CA 1
ATOM 1928 C C . HIS B 1 15 ? 14.633 -19.906 -13.984 1 98.19 15 HIS B C 1
ATOM 1930 O O . HIS B 1 15 ? 13.633 -20.312 -14.586 1 98.19 15 HIS B O 1
ATOM 1936 N N . LEU B 1 16 ? 15.586 -19.188 -14.578 1 98.31 16 LEU B N 1
ATOM 1937 C CA . LEU B 1 16 ? 15.531 -18.859 -15.992 1 98.31 16 LEU B CA 1
ATOM 1938 C C . LEU B 1 16 ? 16.219 -19.922 -16.828 1 98.31 16 LEU B C 1
ATOM 1940 O O . LEU B 1 16 ? 17.234 -20.469 -16.438 1 98.31 16 LEU B O 1
ATOM 1944 N N . ASN B 1 17 ? 15.656 -20.25 -17.969 1 98.06 17 ASN B N 1
ATOM 1945 C CA . ASN B 1 17 ? 16.406 -21.062 -18.922 1 98.06 17 ASN B CA 1
ATOM 1946 C C . ASN B 1 17 ? 17.422 -20.219 -19.688 1 98.06 17 ASN B C 1
ATOM 1948 O O . ASN B 1 17 ? 17.484 -19 -19.516 1 98.06 17 ASN B O 1
ATOM 1952 N N . GLU B 1 18 ? 18.188 -20.859 -20.469 1 97.81 18 GLU B N 1
ATOM 1953 C CA . GLU B 1 18 ? 19.297 -20.188 -21.125 1 97.81 18 GLU B CA 1
ATOM 1954 C C . GLU B 1 18 ? 18.797 -19.109 -22.094 1 97.81 18 GLU B C 1
ATOM 1956 O O . GLU B 1 18 ? 19.406 -18.047 -22.219 1 97.81 18 GLU B O 1
ATOM 1961 N N . ASN B 1 19 ? 17.734 -19.297 -22.781 1 98.06 19 ASN B N 1
ATOM 1962 C CA . ASN B 1 19 ? 17.172 -18.312 -23.703 1 98.06 19 ASN B CA 1
ATOM 1963 C C . ASN B 1 19 ? 16.703 -17.062 -22.953 1 98.06 19 ASN B C 1
ATOM 1965 O O . ASN B 1 19 ? 16.953 -15.945 -23.391 1 98.06 19 ASN B O 1
ATOM 1969 N N . GLU B 1 20 ? 16.031 -17.266 -21.828 1 98 20 GLU B N 1
ATOM 1970 C CA . GLU B 1 20 ? 15.547 -16.156 -21 1 98 20 GLU B CA 1
ATOM 1971 C C . GLU B 1 20 ? 16.703 -15.336 -20.453 1 98 20 GLU B C 1
ATOM 1973 O O . GLU B 1 20 ? 16.641 -14.102 -20.422 1 98 20 GLU B O 1
ATOM 1978 N N . LYS B 1 21 ? 17.719 -16.047 -20.016 1 98.12 21 LYS B N 1
ATOM 1979 C CA . LYS B 1 21 ? 18.906 -15.359 -19.531 1 98.12 21 LYS B CA 1
ATOM 1980 C C . LYS B 1 21 ? 19.547 -14.5 -20.609 1 98.12 21 LYS B C 1
ATOM 1982 O O . LYS B 1 21 ? 19.906 -13.352 -20.375 1 98.12 21 LYS B O 1
ATOM 1987 N N . GLU B 1 22 ? 19.625 -15.047 -21.766 1 97.56 22 GLU B N 1
ATOM 1988 C CA . GLU B 1 22 ? 20.234 -14.328 -22.891 1 97.56 22 GLU B CA 1
ATOM 1989 C C . GLU B 1 22 ? 19.406 -13.109 -23.266 1 97.56 22 GLU B C 1
ATOM 1991 O O . GLU B 1 22 ? 19.953 -12.055 -23.594 1 97.56 22 GLU B O 1
ATOM 1996 N N . LEU B 1 23 ? 18.078 -13.266 -23.25 1 97.25 23 LEU B N 1
ATOM 1997 C CA . LEU B 1 23 ? 17.203 -12.148 -23.531 1 97.25 23 LEU B CA 1
ATOM 1998 C C . LEU B 1 23 ? 17.453 -10.992 -22.578 1 97.25 23 LEU B C 1
ATOM 2000 O O . LEU B 1 23 ? 17.562 -9.836 -23 1 97.25 23 LEU B O 1
ATOM 2004 N N . LEU B 1 24 ? 17.625 -11.289 -21.312 1 98 24 LEU B N 1
ATOM 2005 C CA . LEU B 1 24 ? 17.875 -10.266 -20.312 1 98 24 LEU B CA 1
ATOM 2006 C C . LEU B 1 24 ? 19.25 -9.617 -20.516 1 98 24 LEU B C 1
ATOM 2008 O O . LEU B 1 24 ? 19.359 -8.391 -20.5 1 98 24 LEU B O 1
ATOM 2012 N N . LYS B 1 25 ? 20.219 -10.438 -20.734 1 97.56 25 LYS B N 1
ATOM 2013 C CA . LYS B 1 25 ? 21.594 -9.945 -20.875 1 97.56 25 LYS B CA 1
ATOM 2014 C C . LYS B 1 25 ? 21.703 -9 -22.078 1 97.56 25 LYS B C 1
ATOM 2016 O O . LYS B 1 25 ? 22.406 -7.992 -22.016 1 97.56 25 LYS B O 1
ATOM 2021 N N . GLN B 1 26 ? 20.984 -9.297 -23.078 1 96.5 26 GLN B N 1
ATOM 2022 C CA . GLN B 1 26 ? 21.141 -8.578 -24.328 1 96.5 26 GLN B CA 1
ATOM 2023 C C . GLN B 1 26 ? 20.281 -7.312 -24.344 1 96.5 26 GLN B C 1
ATOM 2025 O O . GLN B 1 26 ? 20.562 -6.367 -25.078 1 96.5 26 GLN B O 1
ATOM 2030 N N . ASN B 1 27 ? 19.234 -7.238 -23.516 1 96.62 27 ASN B N 1
ATOM 2031 C CA . ASN B 1 27 ? 18.266 -6.168 -23.672 1 96.62 27 ASN B CA 1
ATOM 2032 C C . ASN B 1 27 ? 18.234 -5.25 -22.453 1 96.62 27 ASN B C 1
ATOM 2034 O O . ASN B 1 27 ? 17.703 -4.133 -22.531 1 96.62 27 ASN B O 1
ATOM 2038 N N . ALA B 1 28 ? 18.75 -5.719 -21.328 1 97.25 28 ALA B N 1
ATOM 2039 C CA . ALA B 1 28 ? 18.891 -4.805 -20.203 1 97.25 28 ALA B CA 1
ATOM 2040 C C . ALA B 1 28 ? 19.906 -3.703 -20.516 1 97.25 28 ALA B C 1
ATOM 2042 O O . ALA B 1 28 ? 20.938 -3.965 -21.109 1 97.25 28 ALA B O 1
ATOM 2043 N N . THR B 1 29 ? 19.594 -2.471 -20.109 1 96.81 29 THR B N 1
ATOM 2044 C CA . THR B 1 29 ? 20.453 -1.341 -20.453 1 96.81 29 THR B CA 1
ATOM 2045 C C . THR B 1 29 ? 20.922 -0.63 -19.188 1 96.81 29 THR B C 1
ATOM 2047 O O . THR B 1 29 ? 20.141 -0.376 -18.281 1 96.81 29 THR B O 1
ATOM 2050 N N . LEU B 1 30 ? 22.172 -0.363 -19.172 1 97.06 30 LEU B N 1
ATOM 2051 C CA . LEU B 1 30 ? 22.766 0.448 -18.109 1 97.06 30 LEU B CA 1
ATOM 2052 C C . LEU B 1 30 ? 22.891 1.903 -18.547 1 97.06 30 LEU B C 1
ATOM 2054 O O . LEU B 1 30 ? 23.484 2.195 -19.594 1 97.06 30 LEU B O 1
ATOM 2058 N N . GLN B 1 31 ? 22.281 2.799 -17.844 1 96.38 31 GLN B N 1
ATOM 2059 C CA . GLN B 1 31 ? 22.328 4.219 -18.156 1 96.38 31 GLN B CA 1
ATOM 2060 C C . GLN B 1 31 ? 22.641 5.059 -16.922 1 96.38 31 GLN B C 1
ATOM 2062 O O . GLN B 1 31 ? 22.406 4.621 -15.797 1 96.38 31 GLN B O 1
ATOM 2067 N N . THR B 1 32 ? 23.172 6.207 -17.188 1 97.44 32 THR B N 1
ATOM 2068 C CA . THR B 1 32 ? 23.422 7.191 -16.125 1 97.44 32 THR B CA 1
ATOM 2069 C C . THR B 1 32 ? 22.406 8.328 -16.203 1 97.44 32 THR B C 1
ATOM 2071 O O . THR B 1 32 ? 22.062 8.797 -17.297 1 97.44 32 THR B O 1
ATOM 2074 N N . TYR B 1 33 ? 21.906 8.641 -15.047 1 96.88 33 TYR B N 1
ATOM 2075 C CA . TYR B 1 33 ? 20.953 9.742 -14.93 1 96.88 33 TYR B CA 1
ATOM 2076 C C . TYR B 1 33 ? 21.5 10.836 -14.008 1 96.88 33 TYR B C 1
ATOM 2078 O O . TYR B 1 33 ? 22.078 10.531 -12.961 1 96.88 33 TYR B O 1
ATOM 2086 N N . ALA B 1 34 ? 21.297 12.062 -14.469 1 97.12 34 ALA B N 1
ATOM 2087 C CA . ALA B 1 34 ? 21.719 13.188 -13.648 1 97.12 34 ALA B CA 1
ATOM 2088 C C . ALA B 1 34 ? 20.688 13.484 -12.555 1 97.12 34 ALA B C 1
ATOM 2090 O O . ALA B 1 34 ? 19.484 13.289 -12.758 1 97.12 34 ALA B O 1
ATOM 2091 N N . LYS B 1 35 ? 21.188 13.961 -11.5 1 95.94 35 LYS B N 1
ATOM 2092 C CA . LYS B 1 35 ? 20.328 14.453 -10.422 1 95.94 35 LYS B CA 1
ATOM 2093 C C . LYS B 1 35 ? 19.297 15.438 -10.961 1 95.94 35 LYS B C 1
ATOM 2095 O O . LYS B 1 35 ? 19.609 16.297 -11.789 1 95.94 35 LYS B O 1
ATOM 2100 N N . GLY B 1 36 ? 18.094 15.227 -10.461 1 94.06 36 GLY B N 1
ATOM 2101 C CA . GLY B 1 36 ? 17.062 16.203 -10.766 1 94.06 36 GLY B CA 1
ATOM 2102 C C . GLY B 1 36 ? 16.141 15.766 -11.883 1 94.06 36 GLY B C 1
ATOM 2103 O O . GLY B 1 36 ? 15.07 16.359 -12.078 1 94.06 36 GLY B O 1
ATOM 2104 N N . ILE B 1 37 ? 16.484 14.734 -12.539 1 92.56 37 ILE B N 1
ATOM 2105 C CA . ILE B 1 37 ? 15.664 14.227 -13.633 1 92.56 37 ILE B CA 1
ATOM 2106 C C . ILE B 1 37 ? 14.477 13.461 -13.062 1 92.56 37 ILE B C 1
ATOM 2108 O O . ILE B 1 37 ? 14.617 12.68 -12.117 1 92.56 37 ILE B O 1
ATOM 2112 N N . THR B 1 38 ? 13.328 13.719 -13.656 1 91.19 38 THR B N 1
ATOM 2113 C CA . THR B 1 38 ? 12.164 12.875 -13.375 1 91.19 38 THR B CA 1
ATOM 2114 C C . THR B 1 38 ? 12.133 11.672 -14.312 1 91.19 38 THR B C 1
ATOM 2116 O O . THR B 1 38 ? 11.867 11.812 -15.508 1 91.19 38 THR B O 1
ATOM 2119 N N . MET B 1 39 ? 12.328 10.562 -13.781 1 87.31 39 MET B N 1
ATOM 2120 C CA . MET B 1 39 ? 12.492 9.352 -14.586 1 87.31 39 MET B CA 1
ATOM 2121 C C . MET B 1 39 ? 11.141 8.742 -14.938 1 87.31 39 MET B C 1
ATOM 2123 O O . MET B 1 39 ? 11.023 8.023 -15.93 1 87.31 39 MET B O 1
ATOM 2127 N N . HIS B 1 40 ? 10.195 8.953 -14.102 1 82.81 40 HIS B N 1
ATOM 2128 C CA . HIS B 1 40 ? 8.867 8.383 -14.281 1 82.81 40 HIS B CA 1
ATOM 2129 C C . HIS B 1 40 ? 7.777 9.383 -13.898 1 82.81 40 HIS B C 1
ATOM 2131 O O . HIS B 1 40 ? 7.797 9.938 -12.797 1 82.81 40 HIS B O 1
ATOM 2137 N N . ARG B 1 41 ? 6.84 9.633 -14.859 1 84.5 41 ARG B N 1
ATOM 2138 C CA . ARG B 1 41 ? 5.852 10.688 -14.688 1 84.5 41 ARG B CA 1
ATOM 2139 C C . ARG B 1 41 ? 4.438 10.117 -14.648 1 84.5 41 ARG B C 1
ATOM 2141 O O . ARG B 1 41 ? 3.566 10.547 -15.406 1 84.5 41 ARG B O 1
ATOM 2148 N N . GLY B 1 42 ? 4.289 9.07 -13.812 1 77.06 42 GLY B N 1
ATOM 2149 C CA . GLY B 1 42 ? 2.947 8.547 -13.617 1 77.06 42 GLY B CA 1
ATOM 2150 C C . GLY B 1 42 ? 2.486 7.648 -14.742 1 77.06 42 GLY B C 1
ATOM 2151 O O . GLY B 1 42 ? 3.225 6.762 -15.18 1 77.06 42 GLY B O 1
ATOM 2152 N N . SER B 1 43 ? 1.159 7.758 -15.078 1 66 43 SER B N 1
ATOM 2153 C CA . SER B 1 43 ? 0.475 6.805 -15.945 1 66 43 SER B CA 1
ATOM 2154 C C . SER B 1 43 ? 0.99 6.887 -17.375 1 66 43 SER B C 1
ATOM 2156 O O . SER B 1 43 ? 0.859 5.934 -18.141 1 66 43 SER B O 1
ATOM 2158 N N . ASP B 1 44 ? 1.544 7.965 -17.594 1 66.19 44 ASP B N 1
ATOM 2159 C CA . ASP B 1 44 ? 1.931 8.172 -18.984 1 66.19 44 ASP B CA 1
ATOM 2160 C C . ASP B 1 44 ? 3.227 7.43 -19.312 1 66.19 44 ASP B C 1
ATOM 2162 O O . ASP B 1 44 ? 3.586 7.281 -20.484 1 66.19 44 ASP B O 1
ATOM 2166 N N . ASP B 1 45 ? 3.68 6.836 -18.188 1 71.75 45 ASP B N 1
ATOM 2167 C CA . ASP B 1 45 ? 5.012 6.281 -18.391 1 71.75 45 ASP B CA 1
ATOM 2168 C C . ASP B 1 45 ? 5.133 4.891 -17.781 1 71.75 45 ASP B C 1
ATOM 2170 O O . ASP B 1 45 ? 4.648 4.652 -16.672 1 71.75 45 ASP B O 1
ATOM 2174 N N . CYS B 1 46 ? 5.281 3.92 -18.672 1 83.31 46 CYS B N 1
ATOM 2175 C CA . CYS B 1 46 ? 5.695 2.596 -18.219 1 83.31 46 CYS B CA 1
ATOM 2176 C C . CYS B 1 46 ? 7.074 2.24 -18.75 1 83.31 46 CYS B C 1
ATOM 2178 O O . CYS B 1 46 ? 7.191 1.535 -19.75 1 83.31 46 CYS B O 1
ATOM 2180 N N . LEU B 1 47 ? 8.125 2.691 -18.094 1 86.06 47 LEU B N 1
ATOM 2181 C CA . LEU B 1 47 ? 9.516 2.588 -18.516 1 86.06 47 LEU B CA 1
ATOM 2182 C C . LEU B 1 47 ? 9.992 1.142 -18.453 1 86.06 47 LEU B C 1
ATOM 2184 O O . LEU B 1 47 ? 10.594 0.643 -19.406 1 86.06 47 LEU B O 1
ATOM 2188 N N . GLY B 1 48 ? 9.633 0.501 -17.312 1 94.44 48 GLY B N 1
ATOM 2189 C CA . GLY B 1 48 ? 10.148 -0.829 -17.016 1 94.44 48 GLY B CA 1
ATOM 2190 C C . GLY B 1 48 ? 10.656 -0.976 -15.602 1 94.44 48 GLY B C 1
ATOM 2191 O O . GLY B 1 48 ? 10.461 -0.086 -14.773 1 94.44 48 GLY B O 1
ATOM 2192 N N . VAL B 1 49 ? 11.227 -2.154 -15.383 1 97.12 49 VAL B N 1
ATOM 2193 C CA . VAL B 1 49 ? 11.781 -2.428 -14.062 1 97.12 49 VAL B CA 1
ATOM 2194 C C . VAL B 1 49 ? 13.164 -1.784 -13.938 1 97.12 49 VAL B C 1
ATOM 2196 O O . VAL B 1 49 ? 14.023 -1.98 -14.797 1 97.12 49 VAL B O 1
ATOM 2199 N N . VAL B 1 50 ? 13.305 -1.059 -12.883 1 97.12 50 VAL B N 1
ATOM 2200 C CA . VAL B 1 50 ? 14.539 -0.309 -12.656 1 97.12 50 VAL B CA 1
ATOM 2201 C C . VAL B 1 50 ? 15.328 -0.95 -11.516 1 97.12 50 VAL B C 1
ATOM 2203 O O . VAL B 1 50 ? 14.781 -1.223 -10.445 1 97.12 50 VAL B O 1
ATOM 2206 N N . LEU B 1 51 ? 16.562 -1.227 -11.836 1 98.38 51 LEU B N 1
ATOM 2207 C CA . LEU B 1 51 ? 17.531 -1.719 -10.852 1 98.38 51 LEU B CA 1
ATOM 2208 C C . LEU B 1 51 ? 18.547 -0.642 -10.508 1 98.38 51 LEU B C 1
ATOM 2210 O O . LEU B 1 51 ? 19.328 -0.222 -11.367 1 98.38 51 LEU B O 1
ATOM 2214 N N . VAL B 1 52 ? 18.562 -0.225 -9.258 1 98.5 52 VAL B N 1
ATOM 2215 C CA . VAL B 1 52 ? 19.422 0.891 -8.859 1 98.5 52 VAL B CA 1
ATOM 2216 C C . VAL B 1 52 ? 20.812 0.381 -8.547 1 98.5 52 VAL B C 1
ATOM 2218 O O . VAL B 1 52 ? 21.062 -0.169 -7.465 1 98.5 52 VAL B O 1
ATOM 2221 N N . ARG B 1 53 ? 21.672 0.587 -9.477 1 98.06 53 ARG B N 1
ATOM 2222 C CA . ARG B 1 53 ? 23.047 0.173 -9.258 1 98.06 53 ARG B CA 1
ATOM 2223 C C . ARG B 1 53 ? 23.766 1.147 -8.328 1 98.06 53 ARG B C 1
ATOM 2225 O O . ARG B 1 53 ? 24.516 0.731 -7.445 1 98.06 53 ARG B O 1
ATOM 2232 N N . LYS B 1 54 ? 23.594 2.422 -8.617 1 97.81 54 LYS B N 1
ATOM 2233 C CA . LYS B 1 54 ? 24.141 3.518 -7.82 1 97.81 54 LYS B CA 1
ATOM 2234 C C . LYS B 1 54 ? 23.188 4.707 -7.789 1 97.81 54 LYS B C 1
ATOM 2236 O O . LYS B 1 54 ? 22.484 4.969 -8.773 1 97.81 54 LYS B O 1
ATOM 2241 N N . GLY B 1 55 ? 23.266 5.43 -6.598 1 97.06 55 GLY B N 1
ATOM 2242 C CA . GLY B 1 55 ? 22.5 6.656 -6.492 1 97.06 55 GLY B CA 1
ATOM 2243 C C . GLY B 1 55 ? 21.281 6.516 -5.609 1 97.06 55 GLY B C 1
ATOM 2244 O O . GLY B 1 55 ? 21.25 5.691 -4.691 1 97.06 55 GLY B O 1
ATOM 2245 N N . GLN B 1 56 ? 20.328 7.457 -5.801 1 96.75 56 GLN B N 1
ATOM 2246 C CA . GLN B 1 56 ? 19.125 7.527 -4.973 1 96.75 56 GLN B CA 1
ATOM 2247 C C . GLN B 1 56 ? 17.938 8.039 -5.773 1 96.75 56 GLN B C 1
ATOM 2249 O O . GLN B 1 56 ? 18.062 8.969 -6.566 1 96.75 56 GLN B O 1
ATOM 2254 N N . LEU B 1 57 ? 16.859 7.34 -5.625 1 97.62 57 LEU B N 1
ATOM 2255 C CA . LEU B 1 57 ? 15.609 7.758 -6.254 1 97.62 57 LEU B CA 1
ATOM 2256 C C . LEU B 1 57 ? 14.562 8.102 -5.199 1 97.62 57 LEU B C 1
ATOM 2258 O O . LEU B 1 57 ? 14.633 7.629 -4.066 1 97.62 57 LEU B O 1
ATOM 2262 N N . ARG B 1 58 ? 13.641 8.945 -5.586 1 97.19 58 ARG B N 1
ATOM 2263 C CA . ARG B 1 58 ? 12.492 9.305 -4.766 1 97.19 58 ARG B CA 1
ATOM 2264 C C . ARG B 1 58 ? 11.188 8.938 -5.461 1 97.19 58 ARG B C 1
ATOM 2266 O O . ARG B 1 58 ? 10.969 9.312 -6.617 1 97.19 58 ARG B O 1
ATOM 2273 N N . THR B 1 59 ? 10.422 8.172 -4.805 1 97.19 59 THR B N 1
ATOM 2274 C CA . THR B 1 59 ? 9.086 7.828 -5.289 1 97.19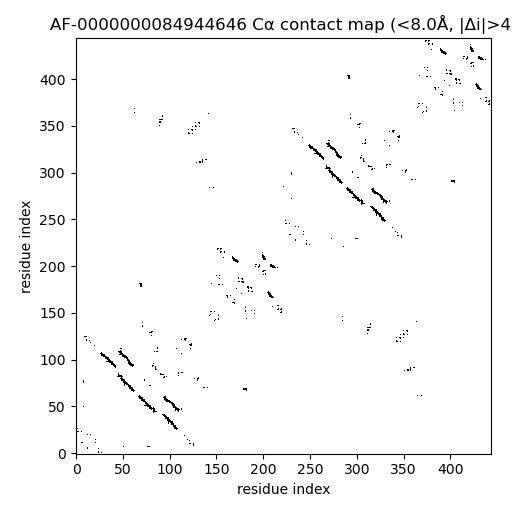 59 THR B CA 1
ATOM 2275 C C . THR B 1 59 ? 8.016 8.609 -4.535 1 97.19 59 THR B C 1
ATOM 2277 O O . THR B 1 59 ? 8.016 8.641 -3.301 1 97.19 59 THR B O 1
ATOM 2280 N N . TYR B 1 60 ? 7.125 9.242 -5.281 1 96.81 60 TYR B N 1
ATOM 2281 C CA . TYR B 1 60 ? 6.148 10.117 -4.633 1 96.81 60 TYR B CA 1
ATOM 2282 C C . TYR B 1 60 ? 4.848 10.164 -5.426 1 96.81 60 TYR B C 1
ATOM 2284 O O . TYR B 1 60 ? 4.797 9.711 -6.574 1 96.81 60 TYR B O 1
ATOM 2292 N N . MET B 1 61 ? 3.822 10.508 -4.809 1 94.88 61 MET B N 1
ATOM 2293 C CA . MET B 1 61 ? 2.553 10.766 -5.484 1 94.88 61 MET B CA 1
ATOM 2294 C C . MET B 1 61 ? 2.312 12.266 -5.621 1 94.88 61 MET B C 1
ATOM 2296 O O . MET B 1 61 ? 2.756 13.055 -4.781 1 94.88 61 MET B O 1
ATOM 2300 N N . LEU B 1 62 ? 1.631 12.625 -6.676 1 92.12 62 LEU B N 1
ATOM 2301 C CA . LEU B 1 62 ? 1.372 14.023 -7.004 1 92.12 62 LEU B CA 1
ATOM 2302 C C . LEU B 1 62 ? -0.126 14.297 -7.062 1 92.12 62 LEU B C 1
ATOM 2304 O O . LEU B 1 62 ? -0.874 13.555 -7.703 1 92.12 62 LEU B O 1
ATOM 2308 N N . SER B 1 63 ? -0.557 15.312 -6.34 1 90.25 63 SER B N 1
ATOM 2309 C CA . SER B 1 63 ? -1.953 15.727 -6.418 1 90.25 63 SER B CA 1
ATOM 2310 C C . SER B 1 63 ? -2.213 16.562 -7.668 1 90.25 63 SER B C 1
ATOM 2312 O O . SER B 1 63 ? -1.277 17.094 -8.273 1 90.25 63 SER B O 1
ATOM 2314 N N . PRO B 1 64 ? -3.461 16.703 -8.023 1 85.75 64 PRO B N 1
ATOM 2315 C CA . PRO B 1 64 ? -3.785 17.562 -9.172 1 85.75 64 PRO B CA 1
ATOM 2316 C C . PRO B 1 64 ? -3.348 19 -8.969 1 85.75 64 PRO B C 1
ATOM 2318 O O . PRO B 1 64 ? -3 19.688 -9.938 1 85.75 64 PRO B O 1
ATOM 2321 N N . ASP B 1 65 ? -3.311 19.484 -7.777 1 87.31 65 ASP B N 1
ATOM 2322 C CA . ASP B 1 65 ? -2.955 20.875 -7.504 1 87.31 65 ASP B CA 1
ATOM 2323 C C . ASP B 1 65 ? -1.452 21.031 -7.281 1 87.31 65 ASP B C 1
ATOM 2325 O O . ASP B 1 65 ? -0.979 22.094 -6.898 1 87.31 65 ASP B O 1
ATOM 2329 N N . GLY B 1 66 ? -0.747 19.938 -7.441 1 87.12 66 GLY B N 1
ATOM 2330 C CA . GLY B 1 66 ? 0.702 20.047 -7.508 1 87.12 66 GLY B CA 1
ATOM 2331 C C . GLY B 1 66 ? 1.388 19.672 -6.207 1 87.12 66 GLY B C 1
ATOM 2332 O O . GLY B 1 66 ? 2.617 19.703 -6.113 1 87.12 66 GLY B O 1
ATOM 2333 N N . ARG B 1 67 ? 0.656 19.344 -5.242 1 87.94 67 ARG B N 1
ATOM 2334 C CA . ARG B 1 67 ? 1.266 18.875 -4 1 87.94 67 ARG B CA 1
ATOM 2335 C C . ARG B 1 67 ? 1.838 17.469 -4.168 1 87.94 67 ARG B C 1
ATOM 2337 O O . ARG B 1 67 ? 1.231 16.609 -4.824 1 87.94 67 ARG B O 1
ATOM 2344 N N . ASP B 1 68 ? 3.008 17.266 -3.643 1 92.62 68 ASP B N 1
ATOM 2345 C CA . ASP B 1 68 ? 3.588 15.93 -3.744 1 92.62 68 ASP B CA 1
ATOM 2346 C C . ASP B 1 68 ? 3.857 15.344 -2.359 1 92.62 68 ASP B C 1
ATOM 2348 O O . ASP B 1 68 ? 4.043 16.078 -1.391 1 92.62 68 ASP B O 1
ATOM 2352 N N . ILE B 1 69 ? 3.77 14.062 -2.268 1 94.5 69 ILE B N 1
ATOM 2353 C CA . ILE B 1 69 ? 4.031 13.305 -1.05 1 94.5 69 ILE B CA 1
ATOM 2354 C C . ILE B 1 69 ? 5.02 12.18 -1.345 1 94.5 69 ILE B C 1
ATOM 2356 O O . ILE B 1 69 ? 4.754 11.312 -2.182 1 94.5 69 ILE B O 1
ATOM 2360 N N . THR B 1 70 ? 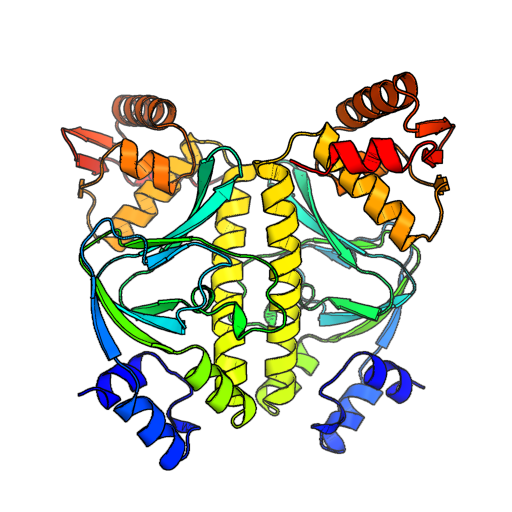6.164 12.242 -0.612 1 97.06 70 THR B N 1
ATOM 2361 C CA . THR B 1 70 ? 7.141 11.164 -0.783 1 97.06 70 THR B CA 1
ATOM 2362 C C . THR B 1 70 ? 6.629 9.867 -0.165 1 97.06 70 THR B C 1
ATOM 2364 O O . THR B 1 70 ? 6.176 9.859 0.982 1 97.06 70 THR B O 1
ATOM 2367 N N . LEU B 1 71 ? 6.691 8.844 -0.869 1 97.31 71 LEU B N 1
ATOM 2368 C CA . LEU B 1 71 ? 6.266 7.527 -0.393 1 97.31 71 LEU B CA 1
ATOM 2369 C C . LEU B 1 71 ? 7.449 6.742 0.165 1 97.31 71 LEU B C 1
ATOM 2371 O O . LEU B 1 71 ? 7.355 6.16 1.247 1 97.31 71 LEU B O 1
ATOM 2375 N N . TYR B 1 72 ? 8.547 6.715 -0.584 1 96.88 72 TYR B N 1
ATOM 2376 C CA . TYR B 1 72 ? 9.789 6.07 -0.165 1 96.88 72 TYR B CA 1
ATOM 2377 C C . TYR B 1 72 ? 10.945 6.469 -1.074 1 96.88 72 TYR B C 1
ATOM 2379 O O . TYR B 1 72 ? 10.734 7.105 -2.111 1 96.88 72 TYR B O 1
ATOM 2387 N N . ARG B 1 73 ? 12.094 6.152 -0.633 1 97 73 ARG B N 1
ATOM 2388 C CA . ARG B 1 73 ? 13.305 6.336 -1.422 1 97 73 ARG B CA 1
ATOM 2389 C C . ARG B 1 73 ? 13.938 4.996 -1.778 1 97 73 ARG B C 1
ATOM 2391 O O . ARG B 1 73 ? 13.742 4.004 -1.073 1 97 73 ARG B O 1
ATOM 2398 N N . LEU B 1 74 ? 14.57 4.965 -2.881 1 97.5 74 LEU B N 1
ATOM 2399 C CA . LEU B 1 74 ? 15.305 3.787 -3.326 1 97.5 74 LEU B CA 1
ATOM 2400 C C . LEU B 1 74 ? 16.797 4.062 -3.363 1 97.5 74 LEU B C 1
ATOM 2402 O O . LEU B 1 74 ? 17.234 5.148 -3.768 1 97.5 74 LEU B O 1
ATOM 2406 N N . PHE B 1 75 ? 17.516 3.078 -2.973 1 96.75 75 PHE B N 1
ATOM 2407 C CA . PHE B 1 75 ? 18.969 3.166 -2.906 1 96.75 75 PHE B CA 1
ATOM 2408 C C . PHE B 1 75 ? 19.609 2.047 -3.713 1 96.75 75 PHE B C 1
ATOM 2410 O O . PHE B 1 75 ? 18.922 1.213 -4.297 1 96.75 75 PHE B O 1
ATOM 2417 N N . ALA B 1 76 ? 20.969 2.145 -3.781 1 97.19 76 ALA B N 1
ATOM 2418 C CA . ALA B 1 76 ? 21.719 1.084 -4.465 1 97.19 76 ALA B CA 1
ATOM 2419 C C . ALA B 1 76 ? 21.281 -0.292 -3.965 1 97.19 76 ALA B C 1
ATOM 2421 O O . ALA B 1 76 ? 21.203 -0.525 -2.758 1 97.19 76 ALA B O 1
ATOM 2422 N N . GLY B 1 77 ? 20.938 -1.167 -4.922 1 97 77 GLY B N 1
ATOM 2423 C CA . GLY B 1 77 ? 20.516 -2.514 -4.566 1 97 77 GLY B CA 1
ATOM 2424 C C . GLY B 1 77 ? 19.016 -2.707 -4.625 1 97 77 GLY B C 1
ATOM 2425 O O . GLY B 1 77 ? 18.531 -3.84 -4.648 1 97 77 GLY B O 1
ATOM 2426 N N . ASP B 1 78 ? 18.344 -1.588 -4.719 1 97.62 78 ASP B N 1
ATOM 2427 C CA . ASP B 1 78 ? 16.875 -1.668 -4.711 1 97.62 78 ASP B CA 1
ATOM 2428 C C . ASP B 1 78 ? 16.344 -1.874 -6.125 1 97.62 78 ASP B C 1
ATOM 2430 O O . ASP B 1 78 ? 17 -1.531 -7.105 1 97.62 78 ASP B O 1
ATOM 2434 N N . VAL B 1 79 ? 15.18 -2.438 -6.172 1 97.81 79 VAL B N 1
ATOM 2435 C CA . VAL B 1 79 ? 14.422 -2.623 -7.406 1 97.81 79 VAL B CA 1
ATOM 2436 C C . VAL B 1 79 ? 13.164 -1.754 -7.383 1 97.81 79 VAL B C 1
ATOM 2438 O O . VAL B 1 79 ? 12.422 -1.751 -6.398 1 97.81 79 VAL B O 1
ATOM 2441 N N . CYS B 1 80 ? 12.992 -1.021 -8.414 1 96.94 80 CYS B N 1
ATOM 2442 C CA . CYS B 1 80 ? 11.766 -0.244 -8.562 1 96.94 80 CYS B CA 1
ATOM 2443 C C . CYS B 1 80 ? 10.797 -0.931 -9.516 1 96.94 80 CYS B C 1
ATOM 2445 O O . CYS B 1 80 ? 10.875 -0.736 -10.734 1 96.94 80 CYS B O 1
ATOM 2447 N N . ILE B 1 81 ? 9.875 -1.582 -8.953 1 96.62 81 ILE B N 1
ATOM 2448 C CA . ILE B 1 81 ? 8.922 -2.342 -9.75 1 96.62 81 ILE B CA 1
ATOM 2449 C C . ILE B 1 81 ? 7.762 -1.438 -10.172 1 96.62 81 ILE B C 1
ATOM 2451 O O . ILE B 1 81 ? 7.129 -1.672 -11.211 1 96.62 81 ILE B O 1
ATOM 2455 N N . LEU B 1 82 ? 7.555 -0.359 -9.422 1 95.56 82 LEU B N 1
ATOM 2456 C CA . LEU B 1 82 ? 6.41 0.501 -9.695 1 95.56 82 LEU B CA 1
ATOM 2457 C C . LEU B 1 82 ? 6.684 1.396 -10.898 1 95.56 82 LEU B C 1
ATOM 2459 O O . LEU B 1 82 ? 5.758 1.993 -11.461 1 95.56 82 LEU B O 1
ATOM 2463 N N . SER B 1 83 ? 7.922 1.492 -11.336 1 95.12 83 SER B N 1
ATOM 2464 C CA . SER B 1 83 ? 8.242 2.109 -12.617 1 95.12 83 SER B CA 1
ATOM 2465 C C . SER B 1 83 ? 7.719 1.274 -13.781 1 95.12 83 SER B C 1
ATOM 2467 O O . SER B 1 83 ? 7.699 1.736 -14.922 1 95.12 83 SER B O 1
ATOM 2469 N N . ALA B 1 84 ? 7.32 0.084 -13.484 1 94 84 ALA B N 1
ATOM 2470 C CA . ALA B 1 84 ? 6.707 -0.835 -14.445 1 94 84 ALA B CA 1
ATOM 2471 C C . ALA B 1 84 ? 5.328 -1.279 -13.969 1 94 84 ALA B C 1
ATOM 2473 O O . ALA B 1 84 ? 4.969 -2.453 -14.094 1 94 84 ALA B O 1
ATOM 2474 N N . SER B 1 85 ? 4.609 -0.4 -13.391 1 91.62 85 SER B N 1
ATOM 2475 C CA . SER B 1 85 ? 3.311 -0.746 -12.828 1 91.62 85 SER B CA 1
ATOM 2476 C C . SER B 1 85 ? 2.393 -1.353 -13.883 1 91.62 85 SER B C 1
ATOM 2478 O O . SER B 1 85 ? 1.531 -2.176 -13.562 1 91.62 85 SER B O 1
ATOM 2480 N N . CYS B 1 86 ? 2.59 -1.087 -15.148 1 91.75 86 CYS B N 1
ATOM 2481 C CA . CYS B 1 86 ? 1.759 -1.557 -16.25 1 91.75 86 CYS B CA 1
ATOM 2482 C C . CYS B 1 86 ? 1.884 -3.064 -16.422 1 91.75 86 CYS B C 1
ATOM 2484 O O . CYS B 1 86 ? 1.047 -3.691 -17.078 1 91.75 86 CYS B O 1
ATOM 2486 N N . VAL B 1 87 ? 2.91 -3.629 -15.867 1 92.12 87 VAL B N 1
ATOM 2487 C CA . VAL B 1 87 ? 3.121 -5.059 -16.078 1 92.12 87 VAL B CA 1
ATOM 2488 C C . VAL B 1 87 ? 2.449 -5.844 -14.945 1 92.12 87 VAL B C 1
ATOM 2490 O O . VAL B 1 87 ? 2.379 -7.074 -15 1 92.12 87 VAL B O 1
ATOM 2493 N N . LEU B 1 88 ? 2.082 -5.148 -13.938 1 92.88 88 LEU B N 1
ATOM 2494 C CA . LEU B 1 88 ? 1.395 -5.777 -12.812 1 92.88 88 LEU B CA 1
ATOM 2495 C C . LEU B 1 88 ? -0.11 -5.539 -12.898 1 92.88 88 LEU B C 1
ATOM 2497 O O . LEU B 1 88 ? -0.594 -4.469 -12.523 1 92.88 88 LEU B O 1
ATOM 2501 N N . GLU B 1 89 ? -0.827 -6.457 -13.281 1 89.31 89 GLU B N 1
ATOM 2502 C CA . GLU B 1 89 ? -2.242 -6.352 -13.625 1 89.31 89 GLU B CA 1
ATOM 2503 C C . GLU B 1 89 ? -3.053 -5.781 -12.469 1 89.31 89 GLU B C 1
ATOM 2505 O O . GLU B 1 89 ? -4.035 -5.066 -12.68 1 89.31 89 GLU B O 1
ATOM 2510 N N . THR B 1 90 ? -2.643 -5.969 -11.297 1 90.06 90 THR B N 1
ATOM 2511 C CA . THR B 1 90 ? -3.471 -5.637 -10.141 1 90.06 90 THR B CA 1
ATOM 2512 C C . THR B 1 90 ? -3.135 -4.242 -9.617 1 90.06 90 THR B C 1
ATOM 2514 O O . THR B 1 90 ? -3.789 -3.744 -8.695 1 90.06 90 THR B O 1
ATOM 2517 N N . ILE B 1 91 ? -2.154 -3.621 -10.195 1 93.19 91 ILE B N 1
ATOM 2518 C CA . ILE B 1 91 ? -1.798 -2.266 -9.797 1 93.19 91 ILE B CA 1
ATOM 2519 C C . ILE B 1 91 ? -2.59 -1.256 -10.625 1 93.19 91 ILE B C 1
ATOM 2521 O O . ILE B 1 91 ? -2.561 -1.295 -11.859 1 93.19 91 ILE B O 1
ATOM 2525 N N . THR B 1 92 ? -3.326 -0.326 -9.945 1 92.75 92 THR B N 1
ATOM 2526 C CA . THR B 1 92 ? -4.176 0.614 -10.664 1 92.75 92 THR B CA 1
ATOM 2527 C C . THR B 1 92 ? -3.828 2.053 -10.297 1 92.75 92 THR B C 1
ATOM 2529 O O . THR B 1 92 ? -4.66 2.953 -10.43 1 92.75 92 THR B O 1
ATOM 2532 N N . PHE B 1 93 ? -2.707 2.23 -9.719 1 92.56 93 PHE B N 1
ATOM 2533 C CA . PHE B 1 93 ? -2.25 3.562 -9.344 1 92.56 93 PHE B CA 1
ATOM 2534 C C . PHE B 1 93 ? -0.904 3.875 -9.984 1 92.56 93 PHE B C 1
ATOM 2536 O O . PHE B 1 93 ? -0.223 2.973 -10.477 1 92.56 93 PHE B O 1
ATOM 2543 N N . ASP B 1 94 ? -0.584 5.199 -9.891 1 89.81 94 ASP B N 1
ATOM 2544 C CA . ASP B 1 94 ? 0.688 5.645 -10.453 1 89.81 94 ASP B CA 1
ATOM 2545 C C . ASP B 1 94 ? 1.525 6.371 -9.406 1 89.81 94 ASP B C 1
ATOM 2547 O O . ASP B 1 94 ? 0.987 6.895 -8.43 1 89.81 94 ASP B O 1
ATOM 2551 N N . VAL B 1 95 ? 2.793 6.289 -9.719 1 94.62 95 VAL B N 1
ATOM 2552 C CA . VAL B 1 95 ? 3.711 7.062 -8.883 1 94.62 95 VAL B CA 1
ATOM 2553 C C . VAL B 1 95 ? 4.672 7.852 -9.773 1 94.62 95 VAL B C 1
ATOM 2555 O O . VAL B 1 95 ? 4.754 7.609 -10.977 1 94.62 95 VAL B O 1
ATOM 2558 N N . PHE B 1 96 ? 5.246 8.82 -9.172 1 95.38 96 PHE B N 1
ATOM 2559 C CA . PHE B 1 96 ? 6.336 9.57 -9.797 1 95.38 96 PHE B CA 1
ATOM 2560 C C . PHE B 1 96 ? 7.672 9.18 -9.172 1 95.38 96 PHE B C 1
ATOM 2562 O O . PHE B 1 96 ? 7.738 8.812 -8 1 95.38 96 PHE B O 1
ATOM 2569 N N . ILE B 1 97 ? 8.68 9.258 -10.023 1 96.12 97 ILE B N 1
ATOM 2570 C CA . ILE B 1 97 ? 10.008 8.883 -9.555 1 96.12 97 ILE B CA 1
ATOM 2571 C C . ILE B 1 97 ? 11.031 9.914 -10.016 1 96.12 97 ILE B C 1
ATOM 2573 O O . ILE B 1 97 ? 11.164 10.172 -11.211 1 96.12 97 ILE B O 1
ATOM 2577 N N . ASP B 1 98 ? 11.727 10.477 -9.102 1 96.62 98 ASP B N 1
ATOM 2578 C CA . ASP B 1 98 ? 12.789 11.438 -9.391 1 96.62 98 ASP B CA 1
ATOM 2579 C C . ASP B 1 98 ? 14.164 10.859 -9.055 1 96.62 98 ASP B C 1
ATOM 2581 O O . ASP B 1 98 ? 14.297 10.062 -8.125 1 96.62 98 ASP B O 1
ATOM 2585 N N . ILE B 1 99 ? 15.133 11.352 -9.836 1 97.5 99 ILE B N 1
ATOM 2586 C CA . ILE B 1 99 ? 16.531 11.078 -9.523 1 97.5 99 ILE B CA 1
ATOM 2587 C C . ILE B 1 99 ? 17.047 12.094 -8.5 1 97.5 99 ILE B C 1
ATOM 2589 O O . ILE B 1 99 ? 17.172 13.281 -8.812 1 97.5 99 ILE B O 1
ATOM 2593 N N . GLU B 1 100 ? 17.375 11.594 -7.328 1 95.56 100 GLU B N 1
ATOM 2594 C CA . GLU B 1 100 ? 17.75 12.5 -6.25 1 95.56 100 GLU B CA 1
ATOM 2595 C C . GLU B 1 100 ? 19.25 12.727 -6.211 1 95.56 100 GLU B C 1
ATOM 2597 O O . GLU B 1 100 ? 19.719 13.711 -5.629 1 95.56 100 GLU B O 1
ATOM 2602 N N . GLU B 1 101 ? 19.969 11.805 -6.699 1 95.62 101 GLU B N 1
ATOM 2603 C CA . GLU B 1 101 ? 21.422 11.859 -6.898 1 95.62 101 GLU B CA 1
ATOM 2604 C C . GLU B 1 101 ? 21.797 11.273 -8.258 1 95.62 101 GLU B C 1
ATOM 2606 O O . GLU B 1 101 ? 21.047 10.492 -8.844 1 95.62 101 GLU B O 1
ATOM 2611 N N . ASN B 1 102 ? 23.016 11.742 -8.758 1 97.81 102 ASN B N 1
ATOM 2612 C CA . ASN B 1 102 ? 23.5 11.039 -9.938 1 97.81 102 ASN B CA 1
ATOM 2613 C C . ASN B 1 102 ? 23.438 9.523 -9.75 1 97.81 102 ASN B C 1
ATOM 2615 O O . ASN B 1 102 ? 23.906 9 -8.734 1 97.81 102 ASN B O 1
ATOM 2619 N N . SER B 1 103 ? 22.812 8.867 -10.711 1 98.12 103 SER B N 1
ATOM 2620 C CA . SER B 1 103 ? 22.5 7.461 -10.5 1 98.12 103 SER B CA 1
ATOM 2621 C C . SER B 1 103 ? 22.891 6.621 -11.719 1 98.12 103 SER B C 1
ATOM 2623 O O . SER B 1 103 ? 22.891 7.121 -12.844 1 98.12 103 SER B O 1
ATOM 2625 N N . GLU B 1 104 ? 23.344 5.473 -11.484 1 98.38 104 GLU B N 1
ATOM 2626 C CA . GLU B 1 104 ? 23.484 4.418 -12.484 1 98.38 104 GLU B CA 1
ATOM 2627 C C . GLU B 1 104 ? 22.359 3.391 -12.359 1 98.38 104 GLU B C 1
ATOM 2629 O O . GLU B 1 104 ? 22.188 2.768 -11.305 1 98.38 104 GLU B O 1
ATOM 2634 N N . ILE B 1 105 ? 21.688 3.201 -13.453 1 97.5 105 ILE B N 1
ATOM 2635 C CA . ILE B 1 105 ? 20.438 2.43 -13.398 1 97.5 105 ILE B CA 1
ATOM 2636 C C . ILE B 1 105 ? 20.422 1.396 -14.523 1 97.5 105 ILE B C 1
ATOM 2638 O O . ILE B 1 105 ? 20.781 1.703 -15.664 1 97.5 105 ILE B O 1
ATOM 2642 N N . ILE B 1 106 ? 20.141 0.173 -14.148 1 98.25 106 ILE B N 1
ATOM 2643 C CA . ILE B 1 106 ? 19.844 -0.85 -15.141 1 98.25 106 ILE B CA 1
ATOM 2644 C C . ILE B 1 106 ? 18.328 -0.922 -15.375 1 98.25 106 ILE B C 1
ATOM 2646 O O . ILE B 1 106 ? 17.547 -0.989 -14.422 1 98.25 106 ILE B O 1
ATOM 2650 N N . THR B 1 107 ? 17.938 -0.893 -16.641 1 97.5 107 THR B N 1
ATOM 2651 C CA . THR B 1 107 ? 16.516 -0.911 -16.953 1 97.5 107 THR B CA 1
ATOM 2652 C C . THR B 1 107 ? 16.156 -2.158 -17.766 1 97.5 107 THR B C 1
ATOM 2654 O O . THR B 1 107 ? 16.859 -2.508 -18.719 1 97.5 107 THR B O 1
ATOM 2657 N N . ILE B 1 108 ? 15.195 -2.855 -17.312 1 97.94 108 ILE B N 1
ATOM 2658 C CA . ILE B 1 108 ? 14.508 -3.9 -18.062 1 97.94 108 ILE B CA 1
ATOM 2659 C C . ILE B 1 108 ? 13.164 -3.385 -18.562 1 97.94 108 ILE B C 1
ATOM 2661 O O . ILE B 1 108 ? 12.289 -3.039 -17.766 1 97.94 108 ILE B O 1
ATOM 2665 N N . THR B 1 109 ? 12.984 -3.344 -19.844 1 96.31 109 THR B N 1
ATOM 2666 C CA . THR B 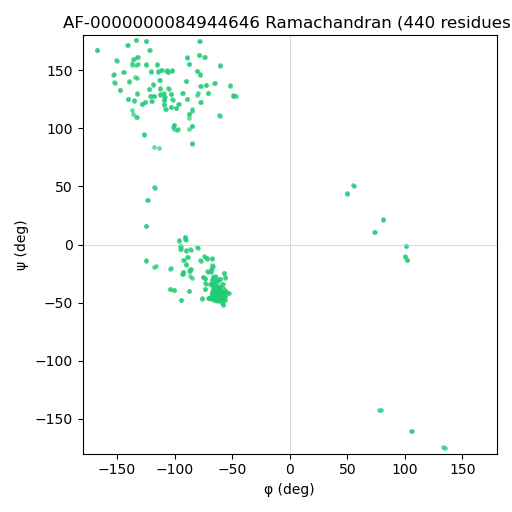1 109 ? 11.773 -2.736 -20.391 1 96.31 109 THR B CA 1
ATOM 2667 C C . THR B 1 109 ? 10.531 -3.477 -19.906 1 96.31 109 THR B C 1
ATOM 2669 O O . THR B 1 109 ? 10.594 -4.668 -19.609 1 96.31 109 THR B O 1
ATOM 2672 N N . ALA B 1 110 ? 9.422 -2.734 -19.891 1 95.5 110 ALA B N 1
ATOM 2673 C CA . ALA B 1 110 ? 8.148 -3.332 -19.484 1 95.5 110 ALA B CA 1
ATOM 2674 C C . ALA B 1 110 ? 7.785 -4.5 -20.406 1 95.5 110 ALA B C 1
ATOM 2676 O O . ALA B 1 110 ? 7.332 -5.547 -19.922 1 95.5 110 ALA B O 1
ATOM 2677 N N . THR B 1 111 ? 8.016 -4.363 -21.641 1 96.06 111 THR B N 1
ATOM 2678 C CA . THR B 1 111 ? 7.688 -5.387 -22.625 1 96.06 111 THR B CA 1
ATOM 2679 C C . THR B 1 111 ? 8.469 -6.672 -22.359 1 96.06 111 THR B C 1
ATOM 2681 O O . THR B 1 111 ? 7.895 -7.762 -22.344 1 96.06 111 THR B O 1
ATOM 2684 N N . LEU B 1 112 ? 9.75 -6.5 -22.141 1 97.56 112 LEU B N 1
ATOM 2685 C CA . LEU B 1 112 ? 10.578 -7.672 -21.891 1 97.56 112 LEU B CA 1
ATOM 2686 C C . LEU B 1 112 ? 10.172 -8.352 -20.594 1 97.56 112 LEU B C 1
ATOM 2688 O O . LEU B 1 112 ? 10.047 -9.578 -20.547 1 97.56 112 LEU B O 1
ATOM 2692 N N . PHE B 1 113 ? 10 -7.602 -19.531 1 97.81 113 PHE B N 1
ATOM 2693 C CA . PHE B 1 113 ? 9.609 -8.172 -18.25 1 97.81 113 PHE B CA 1
ATOM 2694 C C . PHE B 1 113 ? 8.281 -8.906 -18.359 1 97.81 113 PHE B C 1
ATOM 2696 O O . PHE B 1 113 ? 8.125 -10.008 -17.844 1 97.81 113 PHE B O 1
ATOM 2703 N N . GLN B 1 114 ? 7.379 -8.258 -19.031 1 96.75 114 GLN B N 1
ATOM 2704 C CA . GLN B 1 114 ? 6.066 -8.867 -19.234 1 96.75 114 GLN B CA 1
ATOM 2705 C C . GLN B 1 114 ? 6.18 -10.188 -20 1 96.75 114 GLN B C 1
ATOM 2707 O O . GLN B 1 114 ? 5.523 -11.172 -19.641 1 96.75 114 GLN B O 1
ATOM 2712 N N . GLN B 1 115 ? 6.938 -10.195 -21.031 1 97.19 115 GLN B N 1
ATOM 2713 C CA . GLN B 1 115 ? 7.168 -11.406 -21.812 1 97.19 115 GLN B CA 1
ATOM 2714 C C . GLN B 1 115 ? 7.719 -12.531 -20.938 1 97.19 115 GLN B C 1
ATOM 2716 O O . GLN B 1 115 ? 7.227 -13.656 -20.969 1 97.19 115 GLN B O 1
ATOM 2721 N N . LEU B 1 116 ? 8.711 -12.211 -20.156 1 98.19 116 LEU B N 1
ATOM 2722 C CA . LEU B 1 116 ? 9.328 -13.195 -19.281 1 98.19 116 LEU B CA 1
ATOM 2723 C C . LEU B 1 116 ? 8.344 -13.664 -18.203 1 98.19 116 LEU B C 1
ATOM 2725 O O . LEU B 1 116 ? 8.266 -14.859 -17.906 1 98.19 116 LEU B O 1
ATOM 2729 N N . ALA B 1 117 ? 7.594 -12.727 -17.672 1 97.44 117 ALA B N 1
ATOM 2730 C CA . ALA B 1 117 ? 6.645 -13.031 -16.594 1 97.44 117 ALA B CA 1
ATOM 2731 C C . ALA B 1 117 ? 5.531 -13.945 -17.094 1 97.44 117 ALA B C 1
ATOM 2733 O O . ALA B 1 117 ? 5.035 -14.797 -16.359 1 97.44 117 ALA B O 1
ATOM 2734 N N . LYS B 1 118 ? 5.117 -13.797 -18.312 1 96.62 118 LYS B N 1
ATOM 2735 C CA . LYS B 1 118 ? 4.066 -14.617 -18.906 1 96.62 118 LYS B CA 1
ATOM 2736 C C . LYS B 1 118 ? 4.527 -16.062 -19.062 1 96.62 118 LYS B C 1
ATOM 2738 O O . LYS B 1 118 ? 3.717 -17 -18.969 1 96.62 118 LYS B O 1
ATOM 2743 N N . GLN B 1 119 ? 5.812 -16.234 -19.219 1 96.5 119 GLN B N 1
ATOM 2744 C CA . GLN B 1 119 ? 6.336 -17.562 -19.531 1 96.5 119 GLN B CA 1
ATOM 2745 C C . GLN B 1 119 ? 6.961 -18.219 -18.312 1 96.5 119 GLN B C 1
ATOM 2747 O O . GLN B 1 119 ? 7.195 -19.438 -18.297 1 96.5 119 GLN B O 1
ATOM 2752 N N . ASN B 1 120 ? 7.293 -17.453 -17.406 1 98.06 120 ASN B N 1
ATOM 2753 C CA . ASN B 1 120 ? 8.023 -17.938 -16.234 1 98.06 120 ASN B CA 1
ATOM 2754 C C . ASN B 1 120 ? 7.414 -17.391 -14.945 1 98.06 120 ASN B C 1
ATOM 2756 O O . ASN B 1 120 ? 7.559 -16.219 -14.625 1 98.06 120 ASN B O 1
ATOM 2760 N N . ILE B 1 121 ? 6.781 -18.266 -14.172 1 97.81 121 ILE B N 1
ATOM 2761 C CA . ILE B 1 121 ? 6.012 -17.906 -12.984 1 97.81 121 ILE B CA 1
ATOM 2762 C C . ILE B 1 121 ? 6.938 -17.297 -11.938 1 97.81 121 ILE B C 1
ATOM 2764 O O . ILE B 1 121 ? 6.504 -16.5 -11.094 1 97.81 121 ILE B O 1
ATOM 2768 N N . TYR B 1 122 ? 8.18 -17.641 -11.922 1 98.25 122 TYR B N 1
ATOM 2769 C CA . TYR B 1 122 ? 9.125 -17.094 -10.953 1 98.25 122 TYR B CA 1
ATOM 2770 C C . TYR B 1 122 ? 9.383 -15.617 -11.234 1 98.25 122 TYR B C 1
ATOM 2772 O O . TYR B 1 122 ? 9.586 -14.828 -10.305 1 98.25 122 TYR B O 1
ATOM 2780 N N . VAL B 1 123 ? 9.367 -15.25 -12.523 1 98.31 123 VAL B N 1
ATOM 2781 C CA . VAL B 1 123 ? 9.516 -13.844 -12.891 1 98.31 123 VAL B CA 1
ATOM 2782 C C . VAL B 1 123 ? 8.273 -13.062 -12.453 1 98.31 123 VAL B C 1
ATOM 2784 O O . VAL B 1 123 ? 8.391 -11.992 -11.859 1 98.31 123 VAL B O 1
ATOM 2787 N N . GLU B 1 124 ? 7.121 -13.641 -12.742 1 97.5 124 GLU B N 1
ATOM 2788 C CA . GLU B 1 124 ? 5.871 -13.008 -12.32 1 97.5 124 GLU B CA 1
ATOM 2789 C C . GLU B 1 124 ? 5.828 -12.82 -10.812 1 97.5 124 GLU B C 1
ATOM 2791 O O . GLU B 1 124 ? 5.5 -11.734 -10.328 1 97.5 124 GLU B O 1
ATOM 2796 N N . THR B 1 125 ? 6.215 -13.867 -10.078 1 97.19 125 THR B N 1
ATOM 2797 C CA . THR B 1 125 ? 6.211 -13.836 -8.625 1 97.19 125 THR B CA 1
ATOM 2798 C C . THR B 1 125 ? 7.168 -12.766 -8.102 1 97.19 125 THR B C 1
ATOM 2800 O O . THR B 1 125 ? 6.855 -12.062 -7.141 1 97.19 125 THR B O 1
ATOM 2803 N N . PHE B 1 126 ? 8.297 -12.602 -8.766 1 97.94 126 PHE B N 1
ATOM 2804 C CA . PHE B 1 126 ? 9.273 -11.586 -8.398 1 97.94 126 PHE B CA 1
ATOM 2805 C C . PHE B 1 126 ? 8.656 -10.195 -8.461 1 97.94 126 PHE B C 1
ATOM 2807 O O . PHE B 1 126 ? 8.82 -9.398 -7.539 1 97.94 126 PHE B O 1
ATOM 2814 N N . GLY B 1 127 ? 7.934 -9.906 -9.492 1 97.31 127 GLY B N 1
ATOM 2815 C CA . GLY B 1 127 ? 7.285 -8.609 -9.633 1 97.31 127 GLY B CA 1
ATOM 2816 C C . GLY B 1 127 ? 6.32 -8.297 -8.508 1 97.31 127 GLY B C 1
ATOM 2817 O O . GLY B 1 127 ? 6.367 -7.211 -7.926 1 97.31 127 GLY B O 1
ATOM 2818 N N . TYR B 1 128 ? 5.559 -9.289 -8.18 1 97.25 128 TYR B N 1
ATOM 2819 C CA . TYR B 1 128 ? 4.562 -9.07 -7.133 1 97.25 128 TYR B CA 1
ATOM 2820 C C . TYR B 1 128 ? 5.223 -8.992 -5.762 1 97.25 128 TYR B C 1
ATOM 2822 O O . TYR B 1 128 ? 4.766 -8.258 -4.883 1 97.25 128 TYR B O 1
ATOM 2830 N N . LYS B 1 129 ? 6.312 -9.742 -5.543 1 96.94 129 LYS B N 1
ATOM 2831 C CA . LYS B 1 129 ? 7.066 -9.656 -4.297 1 96.94 129 LYS B CA 1
ATOM 2832 C C . LYS B 1 129 ? 7.676 -8.273 -4.117 1 96.94 129 LYS B C 1
ATOM 2834 O O . LYS B 1 129 ? 7.605 -7.691 -3.033 1 96.94 129 LYS B O 1
ATOM 2839 N N . MET B 1 130 ? 8.203 -7.777 -5.152 1 97.12 130 MET B N 1
ATOM 2840 C CA . MET B 1 130 ? 8.789 -6.441 -5.09 1 97.12 130 MET B CA 1
ATOM 2841 C C . MET B 1 130 ? 7.723 -5.387 -4.816 1 97.12 130 MET B C 1
ATOM 2843 O O . MET B 1 130 ? 7.949 -4.457 -4.039 1 97.12 130 MET B O 1
ATOM 2847 N N . ALA B 1 131 ? 6.586 -5.539 -5.449 1 97.19 131 ALA B N 1
ATOM 2848 C CA . ALA B 1 131 ? 5.484 -4.605 -5.219 1 97.19 131 ALA B CA 1
ATOM 2849 C C . ALA B 1 131 ? 5.031 -4.645 -3.762 1 97.19 131 ALA B C 1
ATOM 2851 O O . ALA B 1 131 ? 4.746 -3.604 -3.164 1 97.19 131 ALA B O 1
ATOM 2852 N N . THR B 1 132 ? 4.965 -5.805 -3.223 1 96.88 132 THR B N 1
ATOM 2853 C CA . THR B 1 132 ? 4.512 -5.965 -1.845 1 96.88 132 THR B CA 1
ATOM 2854 C C . THR B 1 132 ? 5.52 -5.363 -0.87 1 96.88 132 THR B C 1
ATOM 2856 O O . THR B 1 132 ? 5.141 -4.816 0.168 1 96.88 132 THR B O 1
ATOM 2859 N N . ASN B 1 133 ? 6.773 -5.457 -1.224 1 95.88 133 ASN B N 1
ATOM 2860 C CA . ASN B 1 133 ? 7.789 -4.77 -0.433 1 95.88 133 ASN B CA 1
ATOM 2861 C C . ASN B 1 133 ? 7.547 -3.266 -0.39 1 95.88 133 ASN B C 1
ATOM 2863 O O . ASN B 1 133 ? 7.637 -2.648 0.672 1 95.88 133 ASN B O 1
ATOM 2867 N N . ARG B 1 134 ? 7.258 -2.742 -1.466 1 97.31 134 ARG B N 1
ATOM 2868 C CA . ARG B 1 134 ? 6.977 -1.312 -1.549 1 97.31 134 ARG B CA 1
ATOM 2869 C C . ARG B 1 134 ? 5.68 -0.968 -0.822 1 97.31 134 ARG B C 1
ATOM 2871 O O . ARG B 1 134 ? 5.555 0.114 -0.244 1 97.31 134 ARG B O 1
ATOM 2878 N N . PHE B 1 135 ? 4.754 -1.938 -0.815 1 98.06 135 PHE B N 1
ATOM 2879 C CA . PHE B 1 135 ? 3.523 -1.771 -0.051 1 98.06 135 PHE B CA 1
ATOM 2880 C C . PHE B 1 135 ? 3.83 -1.481 1.413 1 98.06 135 PHE B C 1
ATOM 2882 O O . PHE B 1 135 ? 3.271 -0.55 1.997 1 98.06 135 PHE B O 1
ATOM 2889 N N . SER B 1 136 ? 4.738 -2.201 1.982 1 97.5 136 SER B N 1
ATOM 2890 C CA . SER B 1 136 ? 5.141 -1.979 3.367 1 97.5 136 SER B CA 1
ATOM 2891 C C . SER B 1 136 ? 5.723 -0.583 3.557 1 97.5 136 SER B C 1
ATOM 2893 O O . SER B 1 136 ? 5.406 0.101 4.531 1 97.5 136 SER B O 1
ATOM 2895 N N . ASP B 1 137 ? 6.539 -0.139 2.643 1 96.81 137 ASP B N 1
ATOM 2896 C CA . ASP B 1 137 ? 7.109 1.203 2.711 1 96.81 137 ASP B CA 1
ATOM 2897 C C . ASP B 1 137 ? 6.016 2.266 2.74 1 96.81 137 ASP B C 1
ATOM 2899 O O . ASP B 1 137 ? 6.074 3.207 3.531 1 96.81 137 ASP B O 1
ATOM 2903 N N . VAL B 1 138 ? 5.066 2.076 1.885 1 97.56 138 VAL B N 1
ATOM 2904 C CA . VAL B 1 138 ? 3.99 3.053 1.761 1 97.56 138 VAL B CA 1
ATOM 2905 C C . VAL B 1 138 ? 3.145 3.055 3.033 1 97.56 138 VAL B C 1
ATOM 2907 O O . VAL B 1 138 ? 2.73 4.113 3.508 1 97.56 138 VAL B O 1
ATOM 2910 N N . MET B 1 139 ? 2.896 1.885 3.572 1 97.06 139 MET B N 1
ATOM 2911 C CA . MET B 1 139 ? 2.133 1.799 4.812 1 97.06 139 MET B CA 1
ATOM 2912 C C . MET B 1 139 ? 2.859 2.508 5.949 1 97.06 139 MET B C 1
ATOM 2914 O O . MET B 1 139 ? 2.234 3.193 6.762 1 97.06 139 MET B O 1
ATOM 2918 N N . TRP B 1 140 ? 4.105 2.381 5.969 1 94.44 140 TRP B N 1
ATOM 2919 C CA . TRP B 1 140 ? 4.898 3.064 6.984 1 94.44 140 TRP B CA 1
ATOM 2920 C C . TRP B 1 140 ? 4.805 4.578 6.82 1 94.44 140 TRP B C 1
ATOM 2922 O O . TRP B 1 140 ? 4.574 5.301 7.793 1 94.44 140 TRP B O 1
ATOM 2932 N N . ALA B 1 141 ? 4.918 5.02 5.629 1 95.31 141 ALA B N 1
ATOM 2933 C CA . ALA B 1 141 ? 4.785 6.445 5.355 1 95.31 141 ALA B CA 1
ATOM 2934 C C . ALA B 1 141 ? 3.402 6.957 5.75 1 95.31 141 ALA B C 1
ATOM 2936 O O . ALA B 1 141 ? 3.279 8.008 6.387 1 95.31 141 ALA B O 1
ATOM 2937 N N . MET B 1 142 ? 2.414 6.227 5.406 1 95.19 142 MET B N 1
ATOM 2938 C CA . MET B 1 142 ? 1.033 6.605 5.695 1 95.19 142 MET B CA 1
ATOM 2939 C C . MET B 1 142 ? 0.8 6.715 7.199 1 95.19 142 MET B C 1
ATOM 2941 O O . MET B 1 142 ? 0.208 7.688 7.672 1 95.19 142 MET B O 1
ATOM 2945 N N . GLN B 1 143 ? 1.274 5.738 7.91 1 94.44 143 GLN B N 1
ATOM 2946 C CA . GLN B 1 143 ? 1.122 5.75 9.359 1 94.44 143 GLN B CA 1
ATOM 2947 C C . GLN B 1 143 ? 1.794 6.973 9.977 1 94.44 143 GLN B C 1
ATOM 2949 O O . GLN B 1 143 ? 1.23 7.613 10.867 1 94.44 143 GLN B O 1
ATOM 2954 N N . GLN B 1 144 ? 2.93 7.262 9.5 1 92.81 144 GLN B N 1
ATOM 2955 C CA . GLN B 1 144 ? 3.641 8.43 10.016 1 92.81 144 GLN B CA 1
ATOM 2956 C C . GLN B 1 144 ? 2.873 9.719 9.719 1 92.81 144 GLN B C 1
ATOM 2958 O O . GLN B 1 144 ? 2.666 10.539 10.609 1 92.81 144 GLN B O 1
ATOM 2963 N N . ILE B 1 145 ? 2.438 9.844 8.516 1 93.69 145 ILE B N 1
ATOM 2964 C CA . ILE B 1 145 ? 1.79 11.062 8.047 1 93.69 145 ILE B CA 1
ATOM 2965 C C . ILE B 1 145 ? 0.474 11.266 8.789 1 93.69 145 ILE B C 1
ATOM 2967 O O . ILE B 1 145 ? 0.148 12.391 9.188 1 93.69 145 ILE B O 1
ATOM 2971 N N . LEU B 1 146 ? -0.207 10.203 9.031 1 92.94 146 LEU B N 1
ATOM 2972 C CA . LEU B 1 146 ? -1.573 10.32 9.531 1 92.94 146 LEU B CA 1
ATOM 2973 C C . LEU B 1 146 ? -1.601 10.297 11.055 1 92.94 146 LEU B C 1
ATOM 2975 O O . LEU B 1 146 ? -2.5 10.867 11.672 1 92.94 146 LEU B O 1
ATOM 2979 N N . PHE B 1 147 ? -0.548 9.695 11.711 1 93.19 147 PHE B N 1
ATOM 2980 C CA . PHE B 1 147 ? -0.737 9.406 13.133 1 93.19 147 PHE B CA 1
ATOM 2981 C C . PHE B 1 147 ? 0.371 10.039 13.961 1 93.19 147 PHE B C 1
ATOM 2983 O O . PHE B 1 147 ? 0.269 10.102 15.188 1 93.19 147 PHE B O 1
ATOM 2990 N N . MET B 1 148 ? 1.37 10.453 13.367 1 92.75 148 MET B N 1
ATOM 2991 C CA . MET B 1 148 ? 2.49 10.945 14.164 1 92.75 148 MET B CA 1
ATOM 2992 C C . MET B 1 148 ? 2.578 12.461 14.102 1 92.75 148 MET B C 1
ATOM 2994 O O . MET B 1 148 ? 2.215 13.062 13.086 1 92.75 148 MET B O 1
ATOM 2998 N N . SER B 1 149 ? 3.064 12.977 15.156 1 93.12 149 SER B N 1
ATOM 2999 C CA . SER B 1 149 ? 3.387 14.398 15.164 1 93.12 149 SER B CA 1
ATOM 3000 C C . SER B 1 149 ? 4.648 14.688 14.359 1 93.12 149 SER B C 1
ATOM 3002 O O . SER B 1 149 ? 5.457 13.789 14.125 1 93.12 149 SER B O 1
ATOM 3004 N N . VAL B 1 150 ? 4.793 15.883 14.008 1 94 150 VAL B N 1
ATOM 3005 C CA . VAL B 1 150 ? 5.898 16.266 13.141 1 94 150 VAL B CA 1
ATOM 3006 C C . VAL B 1 150 ? 7.223 16.078 13.875 1 94 150 VAL B C 1
ATOM 3008 O O . VAL B 1 150 ? 8.227 15.703 13.266 1 94 150 VAL B O 1
ATOM 3011 N N . ASP B 1 151 ? 7.266 16.344 15.141 1 94.5 151 ASP B N 1
ATOM 3012 C CA . ASP B 1 151 ? 8.516 16.188 15.883 1 94.5 151 ASP B CA 1
ATOM 3013 C C . ASP B 1 151 ? 8.945 14.719 15.914 1 94.5 151 ASP B C 1
ATOM 3015 O O . ASP B 1 151 ? 10.125 14.414 15.734 1 94.5 151 ASP B O 1
ATOM 3019 N N . LYS B 1 152 ? 7.973 13.852 16.094 1 95.31 152 LYS B N 1
ATOM 3020 C CA . LYS B 1 152 ? 8.289 12.43 16.078 1 95.31 152 LYS B CA 1
ATOM 3021 C C . LYS B 1 152 ? 8.758 11.992 14.688 1 95.31 152 LYS B C 1
ATOM 3023 O O . LYS B 1 152 ? 9.742 11.25 14.57 1 95.31 152 LYS B O 1
ATOM 3028 N N . ARG B 1 153 ? 8.094 12.422 13.695 1 96 153 ARG B N 1
ATOM 3029 C CA . ARG B 1 153 ? 8.469 12.086 12.328 1 96 153 ARG B CA 1
ATOM 3030 C C . ARG B 1 153 ? 9.883 12.578 12.016 1 96 153 ARG B C 1
ATOM 3032 O O . ARG B 1 153 ? 10.664 11.867 11.375 1 96 153 ARG B O 1
ATOM 3039 N N . LEU B 1 154 ? 10.164 13.773 12.445 1 97.19 154 LEU B N 1
ATOM 3040 C CA . LEU B 1 154 ? 11.492 14.344 12.203 1 97.19 154 LEU B CA 1
ATOM 3041 C C . LEU B 1 154 ? 12.562 13.539 12.922 1 97.19 154 LEU B C 1
ATOM 3043 O O . LEU B 1 154 ? 13.633 13.273 12.367 1 97.19 154 LEU B O 1
ATOM 3047 N N . ALA B 1 155 ? 12.273 13.172 14.117 1 97.06 155 ALA B N 1
ATOM 3048 C CA . ALA B 1 155 ? 13.219 12.367 14.883 1 97.06 155 ALA B CA 1
ATOM 3049 C C . ALA B 1 155 ? 13.5 11.039 14.188 1 97.06 155 ALA B C 1
ATOM 3051 O O . ALA B 1 155 ? 14.656 10.633 14.055 1 97.06 155 ALA B O 1
ATOM 3052 N N . ILE B 1 156 ? 12.484 10.391 13.758 1 96.19 156 ILE B N 1
ATOM 3053 C CA . ILE B 1 156 ? 12.617 9.125 13.055 1 96.19 156 ILE B CA 1
ATOM 3054 C C . ILE B 1 156 ? 13.43 9.328 11.781 1 96.19 156 ILE B C 1
ATOM 3056 O O . ILE B 1 156 ? 14.344 8.547 11.484 1 96.19 156 ILE B O 1
ATOM 3060 N N . PHE B 1 157 ? 13.125 10.336 11.086 1 96.75 157 PHE B N 1
ATOM 3061 C CA . PHE B 1 157 ? 13.812 10.648 9.844 1 96.75 157 PHE B CA 1
ATOM 3062 C C . PHE B 1 157 ? 15.305 10.82 10.078 1 96.75 157 PHE B C 1
ATOM 3064 O O . PHE B 1 157 ? 16.125 10.242 9.359 1 96.75 157 PHE B O 1
ATOM 3071 N N . LEU B 1 158 ? 15.586 11.664 11.039 1 97.31 158 LEU B N 1
ATOM 3072 C CA . LEU B 1 158 ? 16.984 11.953 11.336 1 97.31 158 LEU B CA 1
ATOM 3073 C C . LEU B 1 158 ? 17.719 10.68 11.75 1 97.31 158 LEU B C 1
ATOM 3075 O O . LEU B 1 158 ? 18.859 10.453 11.328 1 97.31 158 LEU B O 1
ATOM 3079 N N . LYS B 1 159 ? 17.062 9.898 12.492 1 96.25 159 LYS B N 1
ATOM 3080 C CA . LYS B 1 159 ? 17.672 8.633 12.922 1 96.25 159 LYS B CA 1
ATOM 3081 C C . LYS B 1 159 ? 17.953 7.727 11.727 1 96.25 159 LYS B C 1
ATOM 3083 O O . LYS B 1 159 ? 19.047 7.18 11.602 1 96.25 159 LYS B O 1
ATOM 3088 N N . GLU B 1 160 ? 17 7.586 10.906 1 94.44 160 GLU B N 1
ATOM 3089 C CA . GLU B 1 160 ? 17.125 6.734 9.727 1 94.44 160 GLU B CA 1
ATOM 3090 C C . GLU B 1 160 ? 18.219 7.258 8.781 1 94.44 160 GLU B C 1
ATOM 3092 O O . GLU B 1 160 ? 18.984 6.477 8.219 1 94.44 160 GLU B O 1
ATOM 3097 N N . GLU B 1 161 ? 18.203 8.555 8.625 1 95.31 161 GLU B N 1
ATOM 3098 C CA . GLU B 1 161 ? 19.219 9.164 7.766 1 95.31 161 GLU B CA 1
ATOM 3099 C C . GLU B 1 161 ? 20.625 8.906 8.312 1 95.31 161 GLU B C 1
ATOM 3101 O O . GLU B 1 161 ? 21.562 8.656 7.539 1 95.31 161 GLU B O 1
ATOM 3106 N N . ALA B 1 162 ? 20.75 9.055 9.57 1 95.62 162 ALA B N 1
ATOM 3107 C CA . ALA B 1 162 ? 22.047 8.805 10.211 1 95.62 162 ALA B CA 1
ATOM 3108 C C . ALA B 1 162 ? 22.5 7.363 9.992 1 95.62 162 ALA B C 1
ATOM 3110 O O . ALA B 1 162 ? 23.672 7.109 9.711 1 95.62 162 ALA B O 1
ATOM 3111 N N . GLU B 1 163 ? 21.578 6.453 10.125 1 93.38 163 GLU B N 1
ATOM 3112 C CA . GLU B 1 163 ? 21.891 5.039 9.938 1 93.38 163 GLU B CA 1
ATOM 3113 C C . GLU B 1 163 ? 22.266 4.75 8.484 1 93.38 163 GLU B C 1
ATOM 3115 O O . GLU B 1 163 ? 23.234 4.02 8.227 1 93.38 163 GLU B O 1
ATOM 3120 N N . LYS B 1 164 ? 21.547 5.309 7.609 1 90.5 164 LYS B N 1
ATOM 3121 C CA . LYS B 1 164 ? 21.797 5.094 6.184 1 90.5 164 LYS B CA 1
ATOM 3122 C C . LYS B 1 164 ? 23.172 5.625 5.777 1 90.5 164 LYS B C 1
ATOM 3124 O O . LYS B 1 164 ? 23.875 4.984 5 1 90.5 164 LYS B O 1
ATOM 3129 N N . ASN B 1 165 ? 23.484 6.773 6.301 1 91.12 165 ASN B N 1
ATOM 3130 C CA . ASN B 1 165 ? 24.734 7.414 5.934 1 91.12 165 ASN B CA 1
ATOM 3131 C C . ASN B 1 165 ? 25.875 7 6.863 1 91.12 165 ASN B C 1
ATOM 3133 O O . ASN B 1 165 ? 27.031 7.371 6.648 1 91.12 165 ASN B O 1
ATOM 3137 N N . ASN B 1 166 ? 25.484 6.25 7.844 1 94.25 166 ASN B N 1
ATOM 3138 C CA . ASN B 1 166 ? 26.438 5.859 8.875 1 94.25 166 ASN B CA 1
ATOM 3139 C C . ASN B 1 166 ? 27.203 7.059 9.414 1 94.25 166 ASN B C 1
ATOM 3141 O O . ASN B 1 166 ? 28.438 7.039 9.469 1 94.25 166 ASN B O 1
ATOM 3145 N N . SER B 1 167 ? 26.516 8.062 9.633 1 95.81 167 SER B N 1
ATOM 3146 C CA . SER B 1 167 ? 27.094 9.312 10.125 1 95.81 167 SER B CA 1
ATOM 3147 C C . SER B 1 167 ? 26.062 10.109 10.922 1 95.81 167 SER B C 1
ATOM 3149 O O . SER B 1 167 ? 24.875 10.125 10.586 1 95.81 167 SER B O 1
ATOM 3151 N N . LEU B 1 168 ? 26.531 10.82 11.922 1 96.44 168 LEU B N 1
ATOM 3152 C CA . LEU B 1 168 ? 25.672 11.695 12.711 1 96.44 168 LEU B CA 1
ATOM 3153 C C . LEU B 1 168 ? 25.625 13.094 12.094 1 96.44 168 LEU B C 1
ATOM 3155 O O . LEU B 1 168 ? 24.797 13.922 12.492 1 96.44 168 LEU B O 1
ATOM 3159 N N . GLU B 1 169 ? 26.484 13.289 11.164 1 96.69 169 GLU B N 1
ATOM 3160 C CA . GLU B 1 169 ? 26.438 14.516 10.375 1 96.69 169 GLU B CA 1
ATOM 3161 C C . GLU B 1 169 ? 25.734 14.289 9.039 1 96.69 169 GLU B C 1
ATOM 3163 O O . GLU B 1 169 ? 26.203 13.516 8.211 1 96.69 169 GLU B O 1
ATOM 3168 N N . LEU B 1 170 ? 24.672 14.992 8.922 1 96.81 170 LEU B N 1
ATOM 3169 C CA . LEU B 1 170 ? 23.828 14.797 7.75 1 96.81 170 LEU B CA 1
ATOM 3170 C C . LEU B 1 170 ? 23.922 16 6.812 1 96.81 170 LEU B C 1
ATOM 3172 O O . LEU B 1 170 ? 23.656 17.141 7.219 1 96.81 170 LEU B O 1
ATOM 3176 N N . LYS B 1 171 ? 24.344 15.75 5.609 1 94.75 171 LYS B N 1
ATOM 3177 C CA . LYS B 1 171 ? 24.328 16.781 4.586 1 94.75 171 LYS B CA 1
ATOM 3178 C C . LYS B 1 171 ? 22.969 16.859 3.898 1 94.75 171 LYS B C 1
ATOM 3180 O O . LYS B 1 171 ? 22.766 16.234 2.857 1 94.75 171 LYS B O 1
ATOM 3185 N N . ILE B 1 172 ? 22.125 17.609 4.5 1 95 172 ILE B N 1
ATOM 3186 C CA . ILE B 1 172 ? 20.75 17.688 4.012 1 95 172 ILE B CA 1
ATOM 3187 C C . ILE B 1 172 ? 20.141 19.047 4.352 1 95 172 ILE B C 1
ATOM 3189 O O . ILE B 1 172 ? 20.375 19.578 5.441 1 95 172 ILE B O 1
ATOM 3193 N N . THR B 1 173 ? 19.391 19.641 3.453 1 94.56 173 THR B N 1
ATOM 3194 C CA . THR B 1 173 ? 18.766 20.938 3.666 1 94.56 173 THR B CA 1
ATOM 3195 C C . THR B 1 173 ? 17.391 20.781 4.289 1 94.56 173 THR B C 1
ATOM 3197 O O . THR B 1 173 ? 16.797 19.703 4.254 1 94.56 173 THR B O 1
ATOM 3200 N N . HIS B 1 174 ? 16.938 21.891 4.852 1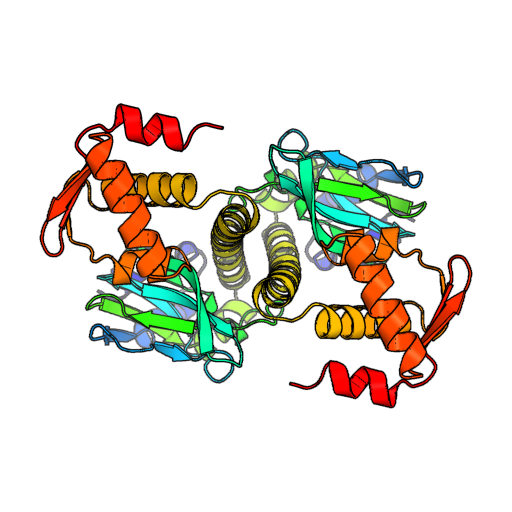 96.19 174 HIS B N 1
ATOM 3201 C CA . HIS B 1 174 ? 15.578 21.906 5.383 1 96.19 174 HIS B CA 1
ATOM 3202 C C . HIS B 1 174 ? 14.562 21.594 4.293 1 96.19 174 HIS B C 1
ATOM 3204 O O . HIS B 1 174 ? 13.562 20.922 4.547 1 96.19 174 HIS B O 1
ATOM 3210 N N . GLU B 1 175 ? 14.883 22.031 3.117 1 94.56 175 GLU B N 1
ATOM 3211 C CA . GLU B 1 175 ? 14.008 21.797 1.974 1 94.56 175 GLU B CA 1
ATOM 3212 C C . GLU B 1 175 ? 13.938 20.312 1.621 1 94.56 175 GLU B C 1
ATOM 3214 O O . GLU B 1 175 ? 12.859 19.781 1.349 1 94.56 175 GLU B O 1
ATOM 3219 N N . GLN B 1 176 ? 15.023 19.703 1.613 1 93.69 176 GLN B N 1
ATOM 3220 C CA . GLN B 1 176 ? 15.078 18.266 1.318 1 93.69 176 GLN B CA 1
ATOM 3221 C C . GLN B 1 176 ? 14.336 17.453 2.377 1 93.69 176 GLN B C 1
ATOM 3223 O O . GLN B 1 176 ? 13.602 16.531 2.049 1 93.69 176 GLN B O 1
ATOM 3228 N N . ILE B 1 177 ? 14.539 17.844 3.627 1 96 177 ILE B N 1
ATOM 3229 C CA . ILE B 1 177 ? 13.844 17.156 4.715 1 96 177 ILE B CA 1
ATOM 3230 C C . ILE B 1 177 ? 12.336 17.312 4.547 1 96 177 ILE B C 1
ATOM 3232 O O . ILE B 1 177 ? 11.586 16.344 4.656 1 96 177 ILE B O 1
ATOM 3236 N N . ALA B 1 178 ? 11.93 18.547 4.277 1 95.19 178 ALA B N 1
ATOM 3237 C CA . ALA B 1 178 ? 10.508 18.828 4.07 1 95.19 178 ALA B CA 1
ATOM 3238 C C . ALA B 1 178 ? 9.93 17.969 2.953 1 95.19 178 ALA B C 1
ATOM 3240 O O . ALA B 1 178 ? 8.844 17.406 3.094 1 95.19 178 ALA B O 1
ATOM 3241 N N . LYS B 1 179 ? 10.672 17.797 1.905 1 93.19 179 LYS B N 1
ATOM 3242 C CA . LYS B 1 179 ? 10.266 17 0.754 1 93.19 179 LYS B CA 1
ATOM 3243 C C . LYS B 1 179 ? 10.094 15.531 1.144 1 93.19 179 LYS B C 1
ATOM 3245 O O . LYS B 1 179 ? 9.086 14.914 0.797 1 93.19 179 LYS B O 1
ATOM 3250 N N . TYR B 1 180 ? 11.023 15.016 1.906 1 93.94 180 TYR B N 1
ATOM 3251 C CA . TYR B 1 180 ? 11 13.609 2.27 1 93.94 180 TYR B CA 1
ATOM 3252 C C . TYR B 1 180 ? 9.938 13.336 3.328 1 93.94 180 TYR B C 1
ATOM 3254 O O . TYR B 1 180 ? 9.336 12.258 3.355 1 93.94 180 TYR B O 1
ATOM 3262 N N . MET B 1 181 ? 9.617 14.273 4.133 1 93.12 181 MET B N 1
ATOM 3263 C CA . MET B 1 181 ? 8.656 14.094 5.223 1 93.12 181 MET B CA 1
ATOM 3264 C C . MET B 1 181 ? 7.258 14.531 4.797 1 93.12 181 MET B C 1
ATOM 3266 O O . MET B 1 181 ? 6.305 14.398 5.566 1 93.12 181 MET B O 1
ATOM 3270 N N . ALA B 1 182 ? 7.164 14.992 3.594 1 88.69 182 ALA B N 1
ATOM 3271 C CA . ALA B 1 182 ? 5.879 15.477 3.09 1 88.69 182 ALA B CA 1
ATOM 3272 C C . ALA B 1 182 ? 5.305 16.547 4 1 88.69 182 ALA B C 1
ATOM 3274 O O . ALA B 1 182 ? 4.152 16.453 4.434 1 88.69 182 ALA B O 1
ATOM 3275 N N . THR B 1 183 ? 6.102 17.547 4.316 1 91.06 183 THR B N 1
ATOM 3276 C CA . THR B 1 183 ? 5.695 18.688 5.125 1 91.06 183 THR B CA 1
ATOM 3277 C C . THR B 1 183 ? 6.312 19.969 4.59 1 91.06 183 THR B C 1
ATOM 3279 O O . THR B 1 183 ? 6.992 19.969 3.562 1 91.06 183 THR B O 1
ATOM 3282 N N . ALA B 1 184 ? 5.879 21.094 5.145 1 92.12 184 ALA B N 1
ATOM 3283 C CA . ALA B 1 184 ? 6.391 22.391 4.695 1 92.12 184 ALA B CA 1
ATOM 3284 C C . ALA B 1 184 ? 7.773 22.656 5.273 1 92.12 184 ALA B C 1
ATOM 3286 O O . ALA B 1 184 ? 8.055 22.297 6.418 1 92.12 184 ALA B O 1
ATOM 3287 N N . ARG B 1 185 ? 8.562 23.359 4.453 1 94.06 185 ARG B N 1
ATOM 3288 C CA . ARG B 1 185 ? 9.914 23.703 4.871 1 94.06 185 ARG B CA 1
ATOM 3289 C C . ARG B 1 185 ? 9.898 24.5 6.172 1 94.06 185 ARG B C 1
ATOM 3291 O O . ARG B 1 185 ? 10.742 24.297 7.043 1 94.06 185 ARG B O 1
ATOM 3298 N N . GLU B 1 186 ? 8.93 25.328 6.266 1 96.25 186 GLU B N 1
ATOM 3299 C CA . GLU B 1 186 ? 8.812 26.172 7.453 1 96.25 186 GLU B CA 1
ATOM 3300 C C . GLU B 1 186 ? 8.617 25.328 8.711 1 96.25 186 GLU B C 1
ATOM 3302 O O . GLU B 1 186 ? 9.156 25.641 9.773 1 96.25 186 GLU B O 1
ATOM 3307 N N . VAL B 1 187 ? 7.918 24.359 8.617 1 96.06 187 VAL B N 1
ATOM 3308 C CA . VAL B 1 187 ? 7.645 23.469 9.734 1 96.06 187 VAL B CA 1
ATOM 3309 C C . VAL B 1 187 ? 8.922 22.734 10.141 1 96.06 187 VAL B C 1
ATOM 3311 O O . VAL B 1 187 ? 9.242 22.656 11.328 1 96.06 187 VAL B O 1
ATOM 3314 N N . VAL B 1 188 ? 9.656 22.297 9.188 1 96.56 188 VAL B N 1
ATOM 3315 C CA . VAL B 1 188 ? 10.922 21.609 9.43 1 96.56 188 VAL B CA 1
ATOM 3316 C C . VAL B 1 188 ? 11.891 22.547 10.133 1 96.56 188 VAL B C 1
ATOM 3318 O O . VAL B 1 188 ? 12.523 22.172 11.125 1 96.56 188 VAL B O 1
ATOM 3321 N N . THR B 1 189 ? 11.961 23.75 9.648 1 96.88 189 THR B N 1
ATOM 3322 C CA . THR B 1 189 ? 12.867 24.734 10.203 1 96.88 189 THR B CA 1
ATOM 3323 C C . THR B 1 189 ? 12.547 25 11.672 1 96.88 189 THR B C 1
ATOM 3325 O O . THR B 1 189 ? 13.445 25.031 12.516 1 96.88 189 THR B O 1
ATOM 3328 N N . ARG B 1 190 ? 11.297 25.141 11.938 1 97.19 190 ARG B N 1
ATOM 3329 C CA . ARG B 1 190 ? 10.859 25.391 13.312 1 97.19 190 ARG B CA 1
ATOM 3330 C C . ARG B 1 190 ? 11.18 24.203 14.211 1 97.19 190 ARG B C 1
ATOM 3332 O O . ARG B 1 190 ? 11.641 24.391 15.344 1 97.19 190 ARG B O 1
ATOM 3339 N N . MET B 1 191 ? 10.953 23.078 13.758 1 96.81 191 MET B N 1
ATOM 3340 C CA . MET B 1 191 ? 11.172 21.875 14.555 1 96.81 191 MET B CA 1
ATOM 3341 C C . MET B 1 191 ? 12.664 21.672 14.812 1 96.81 191 MET B C 1
ATOM 3343 O O . MET B 1 191 ? 13.055 21.281 15.914 1 96.81 191 MET B O 1
ATOM 3347 N N . LEU B 1 192 ? 13.438 21.891 13.789 1 97.12 192 LEU B N 1
ATOM 3348 C CA . LEU B 1 192 ? 14.875 21.75 13.938 1 97.12 192 LEU B CA 1
ATOM 3349 C C . LEU B 1 192 ? 15.422 22.766 14.93 1 97.12 192 LEU B C 1
ATOM 3351 O O . LEU B 1 192 ? 16.344 22.469 15.688 1 97.12 192 LEU B O 1
ATOM 3355 N N . LYS B 1 193 ? 14.906 23.953 14.82 1 97.19 193 LYS B N 1
ATOM 3356 C CA . LYS B 1 193 ? 15.281 24.969 15.797 1 97.19 193 LYS B CA 1
ATOM 3357 C C . LYS B 1 193 ? 14.969 24.5 17.219 1 97.19 193 LYS B C 1
ATOM 3359 O O . LYS B 1 193 ? 15.797 24.656 18.125 1 97.19 193 LYS B O 1
ATOM 3364 N N . TYR B 1 194 ? 13.828 23.984 17.328 1 97.06 194 TYR B N 1
ATOM 3365 C CA . TYR B 1 194 ? 13.43 23.438 18.625 1 97.06 194 TYR B CA 1
ATOM 3366 C C . TYR B 1 194 ? 14.383 22.344 19.062 1 97.06 194 TYR B C 1
ATOM 3368 O O . TYR B 1 194 ? 14.844 22.328 20.203 1 97.06 194 TYR B O 1
ATOM 3376 N N . PHE B 1 195 ? 14.672 21.375 18.188 1 97.44 195 PHE B N 1
ATOM 3377 C CA . PHE B 1 195 ? 15.609 20.281 18.469 1 97.44 195 PHE B CA 1
ATOM 3378 C C . PHE B 1 195 ? 16.969 20.844 18.875 1 97.44 195 PHE B C 1
ATOM 3380 O O . PHE B 1 195 ? 17.609 20.297 19.781 1 97.44 195 PHE B O 1
ATOM 3387 N N . SER B 1 196 ? 17.375 21.859 18.203 1 97.44 196 SER B N 1
ATOM 3388 C CA . SER B 1 196 ? 18.656 22.5 18.5 1 97.44 196 SER B CA 1
ATOM 3389 C C . SER B 1 196 ? 18.656 23.109 19.906 1 97.44 196 SER B C 1
ATOM 3391 O O . SER B 1 196 ? 19.625 22.953 20.656 1 97.44 196 SER B O 1
ATOM 3393 N N . GLN B 1 197 ? 17.609 23.766 20.219 1 97.5 197 GLN B N 1
ATOM 3394 C CA . GLN B 1 197 ? 17.469 24.406 21.516 1 97.5 197 GLN B CA 1
ATOM 3395 C C . GLN B 1 197 ? 17.484 23.359 22.641 1 97.5 197 GLN B C 1
ATOM 3397 O O . GLN B 1 197 ? 17.984 23.609 23.734 1 97.5 197 GLN B O 1
ATOM 3402 N N . GLU B 1 198 ? 17.016 22.203 22.359 1 96.44 198 GLU B N 1
ATOM 3403 C CA . GLU B 1 198 ? 16.953 21.125 23.344 1 96.44 198 GLU B CA 1
ATOM 3404 C C . GLU B 1 198 ? 18.266 20.328 23.375 1 96.44 198 GLU B C 1
ATOM 3406 O O . GLU B 1 198 ? 18.406 19.391 24.141 1 96.44 198 GLU B O 1
ATOM 3411 N N . GLY B 1 199 ? 19.156 20.703 22.484 1 96.81 199 GLY B N 1
ATOM 3412 C CA . GLY B 1 199 ? 20.469 20.078 22.453 1 96.81 199 GLY B CA 1
ATOM 3413 C C . GLY B 1 199 ? 20.469 18.734 21.734 1 96.81 199 GLY B C 1
ATOM 3414 O O . GLY B 1 199 ? 21.359 17.906 21.969 1 96.81 199 GLY B O 1
ATOM 3415 N N . ILE B 1 200 ? 19.547 18.469 20.891 1 97.69 200 ILE B N 1
ATOM 3416 C CA . ILE B 1 200 ? 19.438 17.203 20.188 1 97.69 200 ILE B CA 1
ATOM 3417 C C . ILE B 1 200 ? 20.266 17.25 18.906 1 97.69 200 ILE B C 1
ATOM 3419 O O . ILE B 1 200 ? 20.953 16.281 18.578 1 97.69 200 ILE B O 1
ATOM 3423 N N . VAL B 1 201 ? 20.188 18.422 18.25 1 98.25 201 VAL B N 1
ATOM 3424 C CA . VAL B 1 201 ? 20.938 18.578 17 1 98.25 201 VAL B CA 1
ATOM 3425 C C . VAL B 1 201 ? 21.641 19.922 16.984 1 98.25 201 VAL B C 1
ATOM 3427 O O . VAL B 1 201 ? 21.328 20.812 17.781 1 98.25 201 VAL B O 1
ATOM 3430 N N . LYS B 1 202 ? 22.656 20.031 16.141 1 97.88 202 LYS B N 1
ATOM 3431 C CA . LYS B 1 202 ? 23.266 21.281 15.727 1 97.88 202 LYS B CA 1
ATOM 3432 C C . LYS B 1 202 ? 23.016 21.562 14.25 1 97.88 202 LYS B C 1
ATOM 3434 O O . LYS B 1 202 ? 23.125 20.656 13.414 1 97.88 202 LYS B O 1
ATOM 3439 N N . ILE B 1 203 ? 22.641 22.781 14.023 1 96.5 203 ILE B N 1
ATOM 3440 C CA . ILE B 1 203 ? 22.297 23.141 12.656 1 96.5 203 ILE B CA 1
ATOM 3441 C C . ILE B 1 203 ? 23.375 24.062 12.086 1 96.5 203 ILE B C 1
ATOM 3443 O O . ILE B 1 203 ? 23.812 25.016 12.75 1 96.5 203 ILE B O 1
ATOM 3447 N N . SER B 1 204 ? 23.828 23.734 10.945 1 92.75 204 SER B N 1
ATOM 3448 C CA . SER B 1 204 ? 24.703 24.578 10.148 1 92.75 204 SER B CA 1
ATOM 3449 C C . SER B 1 204 ? 24.25 24.641 8.695 1 92.75 204 SER B C 1
ATOM 3451 O O . SER B 1 204 ? 23.25 24.016 8.328 1 92.75 204 SER B O 1
ATOM 3453 N N . ARG B 1 205 ? 24.906 25.422 7.906 1 88.44 205 ARG B N 1
ATOM 3454 C CA . ARG B 1 205 ? 24.469 25.578 6.523 1 88.44 205 ARG B CA 1
ATOM 3455 C C . ARG B 1 205 ? 24.516 24.25 5.781 1 88.44 205 ARG B C 1
ATOM 3457 O O . ARG B 1 205 ? 25.594 23.688 5.582 1 88.44 205 ARG B O 1
ATOM 3464 N N . GLY B 1 206 ? 23.453 23.781 5.469 1 90.38 206 GLY B N 1
ATOM 3465 C CA . GLY B 1 206 ? 23.328 22.578 4.668 1 90.38 206 GLY B CA 1
ATOM 3466 C C . GLY B 1 206 ? 23.672 21.312 5.434 1 90.38 206 GLY B C 1
ATOM 3467 O O . GLY B 1 206 ? 23.812 20.234 4.84 1 90.38 206 GLY B O 1
ATOM 3468 N N . LYS B 1 207 ? 23.797 21.5 6.754 1 94.81 207 LYS B N 1
ATOM 3469 C CA . LYS B 1 207 ? 24.219 20.359 7.555 1 94.81 207 LYS B CA 1
ATOM 3470 C C . LYS B 1 207 ? 23.453 20.297 8.875 1 94.81 207 LYS B C 1
ATOM 3472 O O . LYS B 1 207 ? 23.203 21.328 9.5 1 94.81 207 LYS B O 1
ATOM 3477 N N . ILE B 1 208 ? 23.109 19.094 9.25 1 97.38 208 ILE B N 1
ATOM 3478 C CA . ILE B 1 208 ? 22.5 18.812 10.547 1 97.38 208 ILE B CA 1
ATOM 3479 C C . ILE B 1 208 ? 23.297 17.75 11.281 1 97.38 208 ILE B C 1
ATOM 3481 O O . ILE B 1 208 ? 23.531 16.656 10.75 1 97.38 208 ILE B O 1
ATOM 3485 N N . THR B 1 209 ? 23.75 18.062 12.43 1 98 209 THR B N 1
ATOM 3486 C CA . THR B 1 209 ? 24.516 17.109 13.227 1 98 209 THR B CA 1
ATOM 3487 C C . THR B 1 209 ? 23.703 16.641 14.438 1 98 209 THR B C 1
ATOM 3489 O O . THR B 1 209 ? 23.234 17.453 15.227 1 98 209 THR B O 1
ATOM 3492 N N . ILE B 1 210 ? 23.547 15.367 14.555 1 97.81 210 ILE B N 1
ATOM 3493 C CA . ILE B 1 210 ? 22.891 14.805 15.727 1 97.81 210 ILE B CA 1
ATOM 3494 C C . ILE B 1 210 ? 23.859 14.797 16.906 1 97.81 210 ILE B C 1
ATOM 3496 O O . ILE B 1 210 ? 24.922 14.18 16.844 1 97.81 210 ILE B O 1
ATOM 3500 N N . VAL B 1 211 ? 23.516 15.391 17.938 1 97.19 211 VAL B N 1
ATOM 3501 C CA . VAL B 1 211 ? 24.406 15.594 19.062 1 97.19 211 VAL B CA 1
ATOM 3502 C C . VAL B 1 211 ? 24.031 14.625 20.188 1 97.19 211 VAL B C 1
ATOM 3504 O O . VAL B 1 211 ? 24.906 14.125 20.906 1 97.19 211 VAL B O 1
ATOM 3507 N N . ASP B 1 212 ? 22.766 14.398 20.375 1 96.38 212 ASP B N 1
ATOM 3508 C CA . ASP B 1 212 ? 22.297 13.523 21.438 1 96.38 212 ASP B CA 1
ATOM 3509 C C . ASP B 1 212 ? 21.375 12.438 20.875 1 96.38 212 ASP B C 1
ATOM 3511 O O . ASP B 1 212 ? 20.156 12.617 20.844 1 96.38 212 ASP B O 1
ATOM 3515 N N . LYS B 1 213 ? 21.906 11.352 20.609 1 94.31 213 LYS B N 1
ATOM 3516 C CA . LYS B 1 213 ? 21.156 10.242 20.016 1 94.31 213 LYS B CA 1
ATOM 3517 C C . LYS B 1 213 ? 20.109 9.711 20.984 1 94.31 213 LYS B C 1
ATOM 3519 O O . LYS B 1 213 ? 19.031 9.281 20.562 1 94.31 213 LYS B O 1
ATOM 3524 N N . HIS B 1 214 ? 20.438 9.758 22.188 1 94.44 214 HIS B N 1
ATOM 3525 C CA . HIS B 1 214 ? 19.531 9.242 23.203 1 94.44 214 HIS B CA 1
ATOM 3526 C C . HIS B 1 214 ? 18.266 10.078 23.266 1 94.44 214 HIS B C 1
ATOM 3528 O O . HIS B 1 214 ? 17.156 9.531 23.312 1 94.44 214 HIS B O 1
ATOM 3534 N N . LYS B 1 21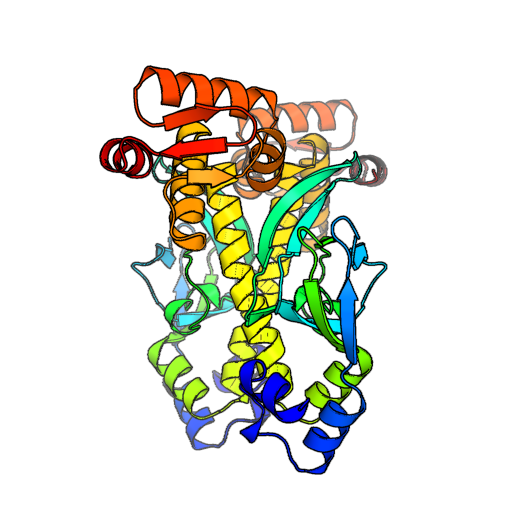5 ? 18.453 11.344 23.297 1 94.5 215 LYS B N 1
ATOM 3535 C CA . LYS B 1 215 ? 17.297 12.234 23.312 1 94.5 215 LYS B CA 1
ATOM 3536 C C . LYS B 1 215 ? 16.469 12.07 22.047 1 94.5 215 LYS B C 1
ATOM 3538 O O . LYS B 1 215 ? 15.234 12.094 22.109 1 94.5 215 LYS B O 1
ATOM 3543 N N . LEU B 1 216 ? 17.141 11.898 20.984 1 95.12 216 LEU B N 1
ATOM 3544 C CA . LEU B 1 216 ? 16.469 11.688 19.703 1 95.12 216 LEU B CA 1
ATOM 3545 C C . LEU B 1 216 ? 15.625 10.422 19.75 1 95.12 216 LEU B C 1
ATOM 3547 O O . LEU B 1 216 ? 14.469 10.422 19.328 1 95.12 216 LEU B O 1
ATOM 3551 N N . ASP B 1 217 ? 16.141 9.383 20.312 1 92.56 217 ASP B N 1
ATOM 3552 C CA . ASP B 1 217 ? 15.469 8.094 20.406 1 92.56 217 ASP B CA 1
ATOM 3553 C C . ASP B 1 217 ? 14.219 8.195 21.281 1 92.56 217 ASP B C 1
ATOM 3555 O O . ASP B 1 217 ? 13.211 7.535 21.016 1 92.56 217 ASP B O 1
ATOM 3559 N N . LYS B 1 218 ? 14.312 8.992 22.266 1 92.06 218 LYS B N 1
ATOM 3560 C CA . LYS B 1 218 ? 13.195 9.156 23.188 1 92.06 218 LYS B CA 1
ATOM 3561 C C . LYS B 1 218 ? 11.992 9.773 22.484 1 92.06 218 LYS B C 1
ATOM 3563 O O . LYS B 1 218 ? 10.844 9.492 22.859 1 92.06 218 LYS B O 1
ATOM 3568 N N . LEU B 1 219 ? 12.281 10.602 21.516 1 90.06 219 LEU B N 1
ATOM 3569 C CA . LEU B 1 219 ? 11.203 11.25 20.781 1 90.06 219 LEU B CA 1
ATOM 3570 C C . LEU B 1 219 ? 10.484 10.25 19.875 1 90.06 219 LEU B C 1
ATOM 3572 O O . LEU B 1 219 ? 9.367 10.516 19.438 1 90.06 219 LEU B O 1
ATOM 3576 N N . THR B 1 220 ? 11.141 9.18 19.516 1 83 220 THR B N 1
ATOM 3577 C CA . THR B 1 220 ? 10.57 8.219 18.578 1 83 220 THR B CA 1
ATOM 3578 C C . THR B 1 220 ? 9.781 7.141 19.328 1 83 220 THR B C 1
ATOM 3580 O O . THR B 1 220 ? 9.102 6.32 18.703 1 83 220 THR B O 1
ATOM 3583 N N . ILE B 1 221 ? 10.023 7.012 20.656 1 72.06 221 ILE B N 1
ATOM 3584 C CA . ILE B 1 221 ? 9.391 5.988 21.484 1 72.06 221 ILE B CA 1
ATOM 3585 C C . ILE B 1 221 ? 8.055 6.5 22 1 72.06 221 ILE B C 1
ATOM 3587 O O . ILE B 1 221 ? 7.941 7.652 22.422 1 72.06 221 ILE B O 1
ATOM 3591 N N . ASP B 1 222 ? 6.785 6.148 21.391 1 58.19 222 ASP B N 1
ATOM 3592 C CA . ASP B 1 222 ? 5.52 6.418 22.062 1 58.19 222 ASP B CA 1
ATOM 3593 C C . ASP B 1 222 ? 5.484 5.773 23.453 1 58.19 222 ASP B C 1
ATOM 3595 O O . ASP B 1 222 ? 6.082 4.719 23.656 1 58.19 222 ASP B O 1
#

Sequence (444 aa):
MMEQELTKFLTFWDHLNENEKELLKQNATLQTYAKGITMHRGSDDCLGVVLVRKGQLRTYMLSPDGRDITLYRLFAGDVCILSASCVLETITFDVFIDIEENSEIITITATLFQQLAKQNIYVETFGYKMATNRFSDVMWAMQQILFMSVDKRLAIFLKEEAEKNNSLELKITHEQIAKYMATAREVVTRMLKYFSQEGIVKISRGKITIVDKHKLDKLTIDMMEQELTKFLTFWDHLNENEKELLKQNATLQTYAKGITMHRGSDDCLGVVLVRKGQLRTYMLSPDGRDITLYRLFAGDVCILSASCVLETITFDVFIDIEENSEIITITATLFQQLAKQNIYVETFGYKMATNRFSDVMWAMQQILFMSVDKRLAIFLKEEAEKNNSLELKITHEQIAKYMATAREVVTRMLKYFSQEGIVKISRGKITIVDKHKLDKLTID

Solvent-accessible surface area (backbone atoms only — not comparable to full-atom values): 23097 Å² total; per-residue (Å²): 109,57,59,66,54,46,55,73,66,37,85,46,52,85,77,48,53,73,67,57,49,48,52,46,54,72,60,45,42,79,46,77,43,58,52,73,40,70,78,34,71,24,84,85,40,58,68,11,38,36,35,28,67,35,43,32,34,38,33,25,40,72,40,96,88,66,51,61,38,43,40,48,72,43,42,55,72,35,71,39,44,69,44,19,33,80,64,39,84,54,50,80,67,63,44,31,32,35,26,70,29,60,23,35,35,36,37,37,40,34,68,58,52,41,54,47,25,76,76,30,65,57,51,39,33,48,50,31,47,50,44,32,37,50,41,33,43,40,51,51,40,48,48,45,69,76,66,45,53,68,68,32,51,50,33,45,48,53,51,51,49,23,60,74,66,70,32,54,64,39,84,50,40,52,59,56,51,11,50,61,66,49,51,54,42,68,56,43,48,52,49,50,50,50,36,33,75,71,53,29,32,45,80,52,92,52,28,36,30,60,68,28,65,65,62,39,51,55,52,55,53,132,111,57,58,67,55,47,56,73,66,38,86,47,54,87,77,48,52,72,68,56,48,49,51,47,55,74,60,47,41,80,48,77,43,57,53,73,41,70,79,34,72,24,83,84,40,59,68,10,37,36,36,29,67,34,41,33,35,38,32,26,40,72,41,93,89,65,51,61,38,44,40,50,71,43,41,56,72,35,71,40,43,68,42,18,34,80,63,40,87,54,49,80,69,63,46,28,31,34,27,71,29,58,23,34,34,37,36,37,39,34,67,57,51,42,55,47,25,76,75,29,67,57,50,40,32,47,50,31,47,49,44,32,36,50,42,32,42,38,52,52,39,48,49,44,71,75,67,45,54,69,67,33,51,50,33,45,48,52,52,52,50,24,60,74,65,70,33,52,64,40,83,50,41,52,59,56,50,11,49,63,67,49,51,54,40,67,57,41,49,53,48,49,50,50,37,33,74,73,53,31,31,45,81,52,91,52,28,38,30,60,67,28,66,66,63,39,50,56,52,55,55,130

Radius of gyration: 23.74 Å; Cα contacts (8 Å, |Δi|>4): 784; chains: 2; bounding box: 63×60×48 Å

Organism: NCBI:txid445974

Secondary structure (DSSP, 8-state):
-HHHHHHHH-TTGGGS-HHHHHHHHHH-EEEEE-TT-EEEEGGG---EEEEEEEEEEEEEEE-TTS-EEEEEEEETT-EE-GGGGGGSTT-----EEEEEEEEEEEEEEHHHHHHHHHH-HHHHHHHHHHHHHHHHHHHHHHHHHHHS-HHHHHHHHHHHHHHHHT-SEE---HHHHHHHHTS-HHHHHHHHHHHHHTTSEEEETTEEEE--HHHHHHHH--/-HHHHHHHH-TTGGGS-HHHHHHHHHH-EEEEE-TT-EEEEGGG---EEEEEEESEEEEEEE-TTS-EEEEEEEETT-EE-GGGGGG-TT-----EEEE-S-EEEEEEEHHHHHHHHHH-HHHHHHHHHHHHHHHHHHHHHHHHHHHS-HHHHHHHHHHHHHHHHT-SEE---HHHHHHHHTS-HHHHHHHHHHHHHTTSEEEETTEEEE--HHHHHHHH--

Nearest PDB structures (foldseek):
  3dv8-assembly1_A-2  TM=9.416E-01  e=1.004E-27  Agathobacter rectalis ATCC 33656
  4i02-assembly3_D  TM=8.128E-01  e=3.605E-14  Escherichia coli K-12
  2bgc-assembly4_H  TM=7.084E-01  e=5.370E-08  Listeria monocytogenes EGD-e
  1omi-assembly3_A  TM=6.817E-01  e=9.051E-08  Listeria monocytogenes
  6euz-assembly1_A  TM=6.216E-01  e=3.376E-08  Listeria monocytogenes

Foldseek 3Di:
DQLVVCVLQQVCQVVDDPVLSVLCSVAKDKDKDAAPDWPADWPVAQFAKKAWQAAKKWKWDADPVGQIATLDMDGHNAIDLLSRQVLPPVRDTIIIMGGHHTTIMIGDGNVSLSVCVVVGVSSVVRSVVSVVVSVVSNVVLVCCLPPHDPLLLLLVVLVVQCVVVVHQKDQAALVRSCRHNSHDSVVSVVSVVVCVVVVQWDDDDRIIGGGDNPVSVVSNDD/DQLVVCVLQQVCQVVDDPVLSVLCSVQKDKDKDAAPDWPADWPVAQFAKKAWQAAKKWKWDADPVGQIATLDMDGHNAIDLLSRQVLPPPRDTIIIMGGHHTTIMIGDGNVSLSVCVVVGVSSVVRSVVSVVVSVVSNVVLVCCLPPHDPLLLLLVVLVVQCVVVVHQKDQAALVRSCRHNSHDSVVSVVSVVVCVVVVQWDDDVRIIGGGDNPVSVVSNPD

InterPro domains:
  IPR000595 Cyclic nucleotide-binding domain [cd00038] (15-120)
  IPR012318 Crp-type HTH domain [PF13545] (153-218)
  IPR012318 Crp-type HTH domain [PR00034] (170-186)
  IPR012318 Crp-type HTH domain [PR00034] (186-201)
  IPR012318 Crp-type HTH domain [PS51063] (148-214)
  IPR012318 Crp-type HTH domain [SM00419] (164-212)
  IPR014710 RmlC-like jelly roll fold [G3DSA:2.60.120.10] (4-145)
  IPR018490 Cyclic nucleotide-binding domain superfamily [SSF51206] (11-148)
  IPR036388 Winged helix-like DNA-binding domain superfamily [G3DSA:1.10.10.10] (146-220)
  IPR036390 Winged helix DNA-binding domain superfamily [SSF46785] (149-219)

pLDDT: mean 94.56, std 5.37, range [58.19, 98.5]